Protein AF-A8LS52-F1 (afdb_monomer)

Foldseek 3Di:
DPPPPDPPDPPDDPVRVVVVLVVLLVVLVVDDPVRCVVVPVVSVVSYPPDVVCPDDDDPDDPPPDDDDPVNVVVDDDCQQDWLVSADDFLDKDAWDEDWFDWDFAWEAAPVRDIDTWTKTKTKTFIDGSGGRHWPRVQLVVLLVVLRVDHDDVVSVVVSQVSVCVRGVGQKMKMKMWTWDWDWDAFPPPRDIDIDTWIKMWMWIQHNNDIWIKIKIWFKFKAFAPVQLVVQVCCCVVVVDHGDTWMAIKIKIKMWIFPDDPVDDCGPVNLNVLLCQLPVGGDDDDDDPVRVVVSVVSNSVDHDDQVSSQVSSVVSQVVDPRTDKMKMWMWGCTPVDPDIDIDIDTDDDPPDDPDDDPCNVVPGDDPD

Radius of gyration: 34.1 Å; Cα contacts (8 Å, |Δi|>4): 604; chains: 1; bounding box: 112×47×71 Å

Sequence (367 aa):
MNVYTPDIDKLPNRDEAATALATLRAWAQTASAAEIETLDPSVARLLPGDPSDYPSLARAYPEEFSVDAAYKDSLPDLQNGPSSLIRGAKAQIQHVGISNFRLPIRFHTRDNGDVTLETSVTGSVSLEAEKKGINMSRIMRTFYGHADETFSFEVIERTLDAYKSDLESFDARIQMRFSFPMKVESLRSGLSGYQYYDIALEVVDVNGQRRKFMHLDYVYSSTCPCSLELSEHARQFRGQLATPHSQRSVARVSVELTCGADDCLWFEDLVELCREAIPTETQVMVKREDEQAFAELNAANPIFVEDAARSFCLALQRDDRIGDFRVVASHQESLHSHDAVSVLTEGPTFASDSLDPRLFQTLFHVG

Organism: Dinoroseobacter shibae (strain DSM 16493 / NCIMB 14021 / DFL 12) (NCBI:txid398580)

InterPro domains:
  IPR003801 GTP cyclohydrolase FolE2/MptA [PF02649] (75-341)
  IPR003801 GTP cyclohydrolase FolE2/MptA [PTHR36445] (75-343)
  IPR022838 GTP cyclohydrolase FolE2 [MF_01527_B] (75-347)

Nearest PDB structures (foldseek):
  8g8v-assembly1_A  TM=9.246E-01  e=1.218E-22  Burkholderia pseudomallei
  8tcc-assembly1_D  TM=9.414E-01  e=4.912E-21  Burkholderia pseudomallei
  8tcc-assembly1_B  TM=9.235E-01  e=6.125E-21  Burkholderia pseudomallei
  5k95-assembly1_A  TM=9.170E-01  e=6.125E-21  Neisseria gonorrhoeae FA 1090
  2r5r-assembly1_A  TM=9.336E-01  e=6.217E-20  Nitrosomonas europaea ATCC 19718

Secondary structure (DSSP, 8-state):
----------PPPHHHHHHHHHHHHHHHTTS-HHHHHHH-GGGGGGSTT-TT-------S--TT----HHHHHHS--STTS-GGG--S----EEEEEEEEEEEEEEEE-TTS-EEEEEEEEEEEEEE-TT-----HHHHHHHHHTTTTSPP-HHHHHHHHHHHHHHHT-S-EEEEEEEEEEEEEE-TTT--EEEEEEEEEEEEEEETTEEEEEEEEEEEEEEE-HHHHHHHHHHHHHH-------EEEEEEEEEEEE---GGG---HHHHHHHHHHH---BPPSS--HHHHHHHHHHHHH----HHHHHHHHHHHHTT-TTEEEEEEEEEE--SSSSS-EEEEEEESSTT--SS--TTTGGG-S---

Structure (mmCIF, N/CA/C/O backbone):
data_AF-A8LS52-F1
#
_entry.id   AF-A8LS52-F1
#
loop_
_atom_site.group_PDB
_atom_site.id
_atom_site.type_symbol
_atom_site.label_atom_id
_atom_site.label_alt_id
_atom_site.label_comp_id
_atom_site.label_asym_id
_atom_site.label_entity_id
_atom_site.label_seq_id
_atom_site.pdbx_PDB_ins_code
_atom_site.Cartn_x
_atom_site.Cartn_y
_atom_site.Cartn_z
_atom_site.occupancy
_atom_site.B_iso_or_equiv
_atom_site.auth_seq_id
_atom_site.auth_comp_id
_atom_site.auth_asym_id
_atom_site.auth_atom_id
_atom_site.pdbx_PDB_model_num
ATOM 1 N N . MET A 1 1 ? -90.775 2.971 -30.166 1.00 38.66 1 MET A N 1
ATOM 2 C CA . MET A 1 1 ? -89.339 2.800 -29.871 1.00 38.66 1 MET A CA 1
ATOM 3 C C . MET A 1 1 ? -89.155 3.236 -28.427 1.00 38.66 1 MET A C 1
ATOM 5 O O . MET A 1 1 ? -89.038 4.425 -28.174 1.00 38.66 1 MET A O 1
ATOM 9 N N . ASN A 1 2 ? -89.304 2.310 -27.475 1.00 44.12 2 ASN A N 1
ATOM 10 C CA . ASN A 1 2 ? -89.157 2.638 -26.056 1.00 44.12 2 ASN A CA 1
ATOM 11 C C . ASN A 1 2 ? -87.663 2.709 -25.764 1.00 44.12 2 ASN A C 1
ATOM 13 O O . ASN A 1 2 ? -87.008 1.683 -25.601 1.00 44.12 2 ASN A O 1
ATOM 17 N N . VAL A 1 3 ? -87.128 3.926 -25.794 1.00 41.31 3 VAL A N 1
ATOM 18 C CA . VAL A 1 3 ? -85.771 4.207 -25.343 1.00 41.31 3 VAL A CA 1
ATOM 19 C C . VAL A 1 3 ? -85.802 4.077 -23.825 1.00 41.31 3 VAL A C 1
ATOM 21 O O . VAL A 1 3 ? -86.226 4.990 -23.124 1.00 41.31 3 VAL A O 1
ATOM 24 N N . TYR A 1 4 ? -85.429 2.900 -23.326 1.00 43.81 4 TYR A N 1
ATOM 25 C CA . TYR A 1 4 ? -84.973 2.763 -21.952 1.00 43.81 4 TYR A CA 1
ATOM 26 C C . TYR A 1 4 ? -83.704 3.598 -21.852 1.00 43.81 4 TYR A C 1
ATOM 28 O O . TYR A 1 4 ? -82.671 3.209 -22.391 1.00 43.81 4 TYR A O 1
ATOM 36 N N . THR A 1 5 ? -83.792 4.773 -21.236 1.00 46.25 5 THR A N 1
ATOM 37 C CA . THR A 1 5 ? -82.603 5.481 -20.774 1.00 46.25 5 THR A CA 1
ATOM 38 C C . THR A 1 5 ? -81.974 4.562 -19.724 1.00 46.25 5 THR A C 1
ATOM 40 O O . THR A 1 5 ? -82.611 4.345 -18.691 1.00 46.25 5 THR A O 1
ATOM 43 N N . PRO A 1 6 ? -80.807 3.942 -19.982 1.00 49.12 6 PRO A N 1
ATOM 44 C CA . PRO A 1 6 ? -80.096 3.244 -18.921 1.00 49.12 6 PRO A CA 1
ATOM 45 C C . PRO A 1 6 ? -79.795 4.302 -17.864 1.00 49.12 6 PRO A C 1
ATOM 47 O O . PRO A 1 6 ? -79.461 5.427 -18.241 1.00 49.12 6 PRO A O 1
ATOM 50 N N . ASP A 1 7 ? -79.976 3.991 -16.581 1.00 50.44 7 ASP A N 1
ATOM 51 C CA . ASP A 1 7 ? -79.559 4.888 -15.502 1.00 50.44 7 ASP A CA 1
ATOM 52 C C . ASP A 1 7 ? -78.093 5.263 -15.757 1.00 5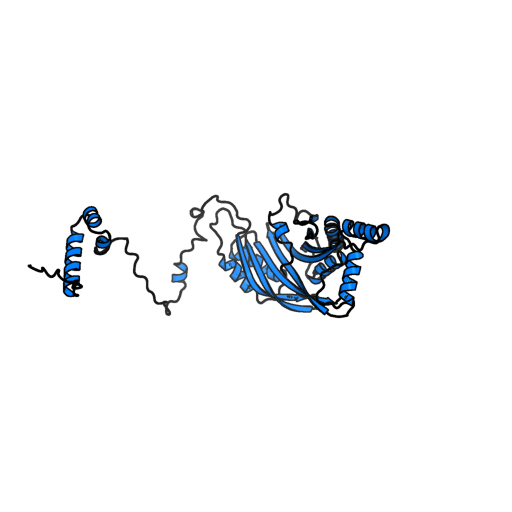0.44 7 ASP A C 1
ATOM 54 O O . ASP A 1 7 ? -77.190 4.436 -15.647 1.00 50.44 7 ASP A O 1
ATOM 58 N N . ILE A 1 8 ? -77.888 6.492 -16.230 1.00 50.72 8 ILE A N 1
ATOM 59 C CA . ILE A 1 8 ? -76.582 7.053 -16.545 1.00 50.72 8 ILE A CA 1
ATOM 60 C C . ILE A 1 8 ? -75.908 7.249 -15.199 1.00 50.72 8 ILE A C 1
ATOM 62 O O . ILE A 1 8 ? -76.275 8.184 -14.490 1.00 50.72 8 ILE A O 1
ATOM 66 N N . ASP A 1 9 ? -74.992 6.341 -14.860 1.00 53.00 9 ASP A N 1
ATOM 67 C CA . ASP A 1 9 ? -73.888 6.482 -13.906 1.00 53.00 9 ASP A CA 1
ATOM 68 C C . ASP A 1 9 ? -74.091 7.567 -12.837 1.00 53.00 9 ASP A C 1
ATOM 70 O O . ASP A 1 9 ? -73.297 8.502 -12.691 1.00 53.00 9 ASP A O 1
ATOM 74 N N . LYS A 1 10 ? -75.170 7.455 -12.054 1.00 66.19 10 LYS A N 1
ATOM 75 C CA . LYS A 1 10 ? -75.273 8.214 -10.815 1.00 66.19 10 LYS A CA 1
ATOM 76 C C . LYS A 1 10 ? -74.286 7.575 -9.860 1.00 66.19 10 LYS A C 1
ATOM 78 O O . LYS A 1 10 ? -74.559 6.526 -9.283 1.00 66.19 10 LYS A O 1
ATOM 83 N N . LEU A 1 11 ? -73.119 8.203 -9.734 1.00 74.06 11 LEU A N 1
ATOM 84 C CA . LEU A 1 11 ? -72.199 7.910 -8.647 1.00 74.06 11 LEU A CA 1
ATOM 85 C C . LEU A 1 11 ? -73.006 7.923 -7.342 1.00 74.06 11 LEU A C 1
ATOM 87 O O . LEU A 1 11 ? -73.731 8.899 -7.108 1.00 74.06 11 LEU A O 1
ATOM 91 N N . PRO A 1 12 ? -72.916 6.859 -6.528 1.00 79.00 12 PRO A N 1
ATOM 92 C CA . PRO A 1 12 ? -73.714 6.759 -5.325 1.00 79.00 12 PRO A CA 1
ATOM 93 C C . PRO A 1 12 ? -73.434 7.962 -4.434 1.00 79.00 12 PRO A C 1
ATOM 95 O O . PRO A 1 12 ? -72.281 8.363 -4.232 1.00 79.00 12 PRO A O 1
ATOM 98 N N . ASN A 1 13 ? -74.494 8.557 -3.902 1.00 87.25 13 ASN A N 1
ATOM 99 C CA . ASN A 1 13 ? -74.336 9.595 -2.898 1.00 87.25 13 ASN A CA 1
ATOM 100 C C . ASN A 1 13 ? -73.830 8.979 -1.576 1.00 87.25 13 ASN A C 1
ATOM 102 O O . ASN A 1 13 ? -73.732 7.761 -1.409 1.00 87.25 13 ASN A O 1
ATOM 106 N N . ARG A 1 14 ? -73.483 9.832 -0.608 1.00 86.12 14 ARG A N 1
ATOM 107 C CA . ARG A 1 14 ? -72.925 9.382 0.675 1.00 86.12 14 ARG A CA 1
ATOM 108 C C . ARG A 1 14 ? -73.863 8.438 1.439 1.00 86.12 14 ARG A C 1
ATOM 110 O O . ARG A 1 14 ? -73.372 7.507 2.074 1.00 86.12 14 ARG A O 1
ATOM 117 N N . ASP A 1 15 ? -75.171 8.666 1.376 1.00 86.62 15 ASP A N 1
ATOM 118 C CA . ASP A 1 15 ? -76.161 7.866 2.103 1.00 86.62 15 ASP A CA 1
ATOM 119 C C . ASP A 1 15 ? -76.338 6.483 1.455 1.00 86.62 15 ASP A C 1
ATOM 121 O O . ASP A 1 15 ? -76.413 5.467 2.151 1.00 86.62 15 ASP A O 1
ATOM 125 N N . GLU A 1 16 ? -76.301 6.416 0.122 1.00 89.69 16 GLU A N 1
ATOM 126 C CA . GLU A 1 16 ? -76.286 5.162 -0.642 1.00 89.69 16 GLU A CA 1
ATOM 127 C C . GLU A 1 16 ? -75.013 4.354 -0.359 1.00 89.69 16 GLU A C 1
ATOM 129 O O . GLU A 1 16 ? -75.091 3.158 -0.075 1.00 89.69 16 GLU A O 1
ATOM 134 N N . ALA A 1 17 ? -73.845 5.006 -0.342 1.00 87.88 17 ALA A N 1
ATOM 135 C CA . ALA A 1 17 ? -72.579 4.360 0.002 1.00 87.88 17 ALA A CA 1
ATOM 136 C C . ALA A 1 17 ? -72.565 3.837 1.451 1.00 87.88 17 ALA A C 1
ATOM 138 O O . ALA A 1 17 ? -72.097 2.726 1.705 1.00 87.88 17 ALA A O 1
ATOM 139 N N . ALA A 1 18 ? -73.114 4.599 2.405 1.00 85.81 18 ALA A N 1
ATOM 140 C CA . ALA A 1 18 ? -73.243 4.164 3.797 1.00 85.81 18 ALA A CA 1
ATOM 141 C C . ALA A 1 18 ? -74.182 2.954 3.934 1.00 85.81 18 ALA A C 1
ATOM 143 O O . ALA A 1 18 ? -73.877 2.014 4.672 1.00 85.81 18 ALA A O 1
ATOM 144 N N . THR A 1 19 ? -75.286 2.945 3.184 1.00 90.44 19 THR A N 1
ATOM 145 C CA . THR A 1 19 ? -76.242 1.829 3.147 1.00 90.44 19 THR A CA 1
ATOM 146 C C . THR A 1 19 ? -75.617 0.575 2.530 1.00 90.44 19 THR A C 1
ATOM 148 O O . THR A 1 19 ? -75.751 -0.519 3.085 1.00 90.44 19 THR A O 1
ATOM 151 N N . ALA A 1 20 ? -74.871 0.721 1.431 1.00 89.12 20 ALA A N 1
ATOM 152 C CA . ALA A 1 20 ? -74.129 -0.373 0.808 1.00 89.12 20 ALA A CA 1
ATOM 153 C C . ALA A 1 20 ? -73.059 -0.945 1.753 1.00 89.12 20 ALA A C 1
ATOM 155 O O . ALA A 1 20 ? -72.980 -2.160 1.929 1.00 89.12 20 ALA A O 1
ATOM 156 N N . LEU A 1 21 ? -72.293 -0.085 2.434 1.00 87.44 21 LEU A N 1
ATOM 157 C CA . LEU A 1 21 ? -71.286 -0.504 3.413 1.00 87.44 21 LEU A CA 1
ATOM 158 C C . LEU A 1 21 ? -71.909 -1.258 4.597 1.00 87.44 21 LEU A C 1
ATOM 160 O O . LEU A 1 21 ? -71.372 -2.280 5.022 1.00 87.44 21 LEU A O 1
ATOM 164 N N . ALA A 1 22 ? -73.035 -0.774 5.128 1.00 87.62 22 ALA A N 1
ATOM 165 C CA . ALA A 1 22 ? -73.757 -1.451 6.204 1.00 87.62 22 ALA A CA 1
ATOM 166 C C . ALA A 1 22 ? -74.266 -2.831 5.758 1.00 87.62 22 ALA A C 1
ATOM 168 O O . ALA A 1 22 ? -74.134 -3.802 6.502 1.00 87.62 22 ALA A O 1
ATOM 169 N N . THR A 1 23 ? -74.770 -2.925 4.525 1.00 90.56 23 THR A N 1
ATOM 170 C CA . THR A 1 23 ? -75.241 -4.180 3.922 1.00 90.56 23 THR A CA 1
ATOM 171 C C . THR A 1 23 ? -74.094 -5.178 3.746 1.00 90.56 23 THR A C 1
ATOM 173 O O . THR A 1 23 ? -74.216 -6.326 4.169 1.00 90.56 23 THR A O 1
ATOM 176 N N . LEU A 1 24 ? -72.953 -4.740 3.198 1.00 90.31 24 LEU A N 1
ATOM 177 C CA . LEU A 1 24 ? -71.770 -5.587 3.011 1.00 90.31 24 LEU A CA 1
ATOM 178 C C . LEU A 1 24 ? -71.183 -6.061 4.343 1.00 90.31 24 LEU A C 1
ATOM 180 O O . LEU A 1 24 ? -70.838 -7.231 4.463 1.00 90.31 24 LEU A O 1
ATOM 184 N N . ARG A 1 25 ? -71.112 -5.194 5.363 1.00 86.44 25 ARG A N 1
ATOM 185 C CA . ARG A 1 25 ? -70.652 -5.583 6.708 1.00 86.44 25 ARG A CA 1
ATOM 186 C C . ARG A 1 25 ? -71.578 -6.602 7.365 1.00 86.44 25 ARG A C 1
ATOM 188 O O . ARG A 1 25 ? -71.087 -7.570 7.937 1.00 86.44 25 ARG A O 1
ATOM 195 N N . ALA A 1 26 ? -72.893 -6.393 7.285 1.00 87.88 26 ALA A N 1
ATOM 196 C CA . ALA A 1 26 ? -73.873 -7.317 7.850 1.00 87.88 26 ALA A CA 1
ATOM 197 C C . ALA A 1 26 ? -73.816 -8.690 7.165 1.00 87.88 26 ALA A C 1
ATOM 199 O O . ALA A 1 26 ? -73.825 -9.713 7.843 1.00 87.88 26 ALA A O 1
ATOM 200 N N . TRP A 1 27 ? -73.696 -8.716 5.833 1.00 89.06 27 TRP A N 1
ATOM 201 C CA . TRP A 1 27 ? -73.518 -9.960 5.087 1.00 89.06 27 TRP A CA 1
ATOM 202 C C . TRP A 1 27 ? -72.193 -10.649 5.439 1.00 89.06 27 TRP A C 1
ATOM 204 O O . TRP A 1 27 ? -72.210 -11.813 5.839 1.00 89.06 27 TRP A O 1
ATOM 214 N N . ALA A 1 28 ? -71.067 -9.925 5.389 1.00 87.25 28 ALA A N 1
ATOM 215 C CA . ALA A 1 28 ? -69.735 -10.467 5.666 1.00 87.25 28 ALA A CA 1
ATOM 216 C C . ALA A 1 28 ? -69.613 -11.071 7.075 1.00 87.25 28 ALA A C 1
ATOM 218 O O . ALA A 1 28 ? -68.889 -12.042 7.253 1.00 87.25 28 ALA A O 1
ATOM 219 N N . GLN A 1 29 ? -70.337 -10.544 8.075 1.00 85.44 29 GLN A N 1
ATOM 220 C CA . GLN A 1 29 ? -70.378 -11.117 9.431 1.00 85.44 29 GLN A CA 1
ATOM 221 C C . GLN A 1 29 ? -71.015 -12.514 9.495 1.00 85.44 29 GLN A C 1
ATOM 223 O O . GLN A 1 29 ? -70.782 -13.244 10.457 1.00 85.44 29 GLN A O 1
ATOM 228 N N . THR A 1 30 ? -71.840 -12.871 8.510 1.00 85.94 30 THR A N 1
ATOM 229 C CA . THR A 1 30 ? -72.562 -14.155 8.455 1.00 85.94 30 THR A CA 1
ATOM 230 C C . THR A 1 30 ? -72.062 -15.092 7.359 1.00 85.94 30 THR A C 1
ATOM 232 O O . THR A 1 30 ? -72.346 -16.286 7.416 1.00 85.94 30 THR A O 1
ATOM 235 N N . ALA A 1 31 ? -71.317 -14.566 6.385 1.00 85.88 31 ALA A N 1
ATOM 236 C CA . ALA A 1 31 ? -70.738 -15.325 5.289 1.00 85.88 31 ALA A CA 1
ATOM 237 C C . ALA A 1 31 ? -69.515 -16.134 5.749 1.00 85.88 31 ALA A C 1
ATOM 239 O O . ALA A 1 31 ? -68.698 -15.689 6.556 1.00 85.88 31 ALA A O 1
ATOM 240 N N . SER A 1 32 ? -69.364 -17.333 5.200 1.00 83.69 32 SER A N 1
ATOM 241 C CA . SER A 1 32 ? -68.138 -18.119 5.300 1.00 83.69 32 SER A CA 1
ATOM 242 C C . SER A 1 32 ? -67.000 -17.476 4.496 1.00 83.69 32 SER A C 1
ATOM 244 O O . SER A 1 32 ? -67.227 -16.726 3.546 1.00 83.69 32 SER A O 1
ATOM 246 N N . ALA A 1 33 ? -65.751 -17.817 4.828 1.00 78.56 33 ALA A N 1
ATOM 247 C CA . ALA A 1 33 ? -64.583 -17.329 4.087 1.00 78.56 33 ALA A CA 1
ATOM 248 C C . ALA A 1 33 ? -64.660 -17.646 2.577 1.00 78.56 33 ALA A C 1
ATOM 250 O O . ALA A 1 33 ? -64.292 -16.809 1.759 1.00 78.56 33 ALA A O 1
ATOM 251 N N . ALA A 1 34 ? -65.208 -18.813 2.212 1.00 76.31 34 ALA A N 1
ATOM 252 C CA . ALA A 1 34 ? -65.410 -19.205 0.818 1.00 76.31 34 ALA A CA 1
ATOM 253 C C . ALA A 1 34 ? -66.451 -18.321 0.106 1.00 76.31 34 ALA A C 1
ATOM 255 O O . ALA A 1 34 ? -66.241 -17.930 -1.037 1.00 76.31 34 ALA A O 1
ATOM 256 N N . GLU A 1 35 ? -67.550 -17.960 0.777 1.00 81.25 35 GLU A N 1
ATOM 257 C CA . GLU A 1 35 ? -68.554 -17.045 0.216 1.00 81.25 35 GLU A CA 1
ATOM 258 C C . GLU A 1 35 ? -67.967 -15.643 -0.019 1.00 81.25 35 GLU A C 1
ATOM 260 O O . GLU A 1 35 ? -68.200 -15.054 -1.076 1.00 81.25 35 GLU A O 1
ATOM 265 N N . ILE A 1 36 ? -67.148 -15.132 0.910 1.00 84.19 36 ILE A N 1
ATOM 266 C CA . ILE A 1 36 ? -66.449 -13.840 0.767 1.00 84.19 36 ILE A CA 1
ATOM 267 C C . ILE A 1 36 ? -65.487 -13.863 -0.428 1.00 84.19 36 ILE A C 1
ATOM 269 O O . ILE A 1 36 ? -65.501 -12.939 -1.241 1.00 84.19 36 ILE A O 1
ATOM 273 N N . GLU A 1 37 ? -64.700 -14.931 -0.572 1.00 77.38 37 GLU A N 1
ATOM 274 C CA . GLU A 1 37 ? -63.758 -15.099 -1.683 1.00 77.38 37 GLU A CA 1
ATOM 275 C C . GLU A 1 37 ? -64.469 -15.156 -3.045 1.00 77.38 37 GLU A C 1
ATOM 277 O O . GLU A 1 37 ? -63.970 -14.594 -4.020 1.00 77.38 37 GLU A O 1
ATOM 282 N N . THR A 1 38 ? -65.661 -15.763 -3.113 1.00 77.50 38 THR A N 1
ATOM 283 C CA . THR A 1 38 ? -66.458 -15.791 -4.352 1.00 77.50 38 THR A CA 1
ATOM 284 C C . THR A 1 38 ? -67.081 -14.449 -4.737 1.00 77.50 38 THR A C 1
ATOM 286 O O . THR A 1 38 ? -67.375 -14.254 -5.916 1.00 77.50 38 THR A O 1
ATOM 289 N N . LEU A 1 39 ? -67.302 -13.539 -3.779 1.00 81.62 39 LEU A N 1
ATOM 290 C CA . LEU A 1 39 ? -67.859 -12.211 -4.047 1.00 81.62 39 LEU A CA 1
ATOM 291 C C . LEU A 1 39 ? -66.758 -11.224 -4.458 1.00 81.62 39 LEU A C 1
ATOM 293 O O . LEU A 1 39 ? -66.787 -10.714 -5.573 1.00 81.62 39 LEU A O 1
ATOM 297 N N . ASP A 1 40 ? -65.822 -10.956 -3.544 1.00 78.25 40 ASP A N 1
ATOM 298 C CA . ASP A 1 40 ? -64.574 -10.216 -3.758 1.00 78.25 40 ASP A CA 1
ATOM 299 C C . ASP A 1 40 ? -63.730 -10.303 -2.463 1.00 78.25 40 ASP A C 1
ATOM 301 O O . ASP A 1 40 ? -64.224 -9.928 -1.391 1.00 78.25 40 ASP A O 1
ATOM 305 N N . PRO A 1 41 ? -62.452 -10.727 -2.514 1.00 76.81 41 PRO A N 1
ATOM 306 C CA . PRO A 1 41 ? -61.598 -10.831 -1.327 1.00 76.81 41 PRO A CA 1
ATOM 307 C C . PRO A 1 41 ? -61.456 -9.532 -0.515 1.00 76.81 41 PRO A C 1
ATOM 309 O O . PRO A 1 41 ? -61.216 -9.578 0.691 1.00 76.81 41 PRO A O 1
ATOM 312 N N . SER A 1 42 ? -61.619 -8.358 -1.133 1.00 78.81 42 SER A N 1
ATOM 313 C CA . SER A 1 42 ? -61.557 -7.064 -0.440 1.00 78.81 42 SER A CA 1
ATOM 314 C C . SER A 1 42 ? -62.689 -6.861 0.572 1.00 78.81 42 SER A C 1
ATOM 316 O O . SER A 1 42 ? -62.518 -6.082 1.513 1.00 78.81 42 SER A O 1
ATOM 318 N N . VAL A 1 43 ? -63.801 -7.599 0.454 1.00 79.00 43 VAL A N 1
ATOM 319 C CA . VAL A 1 43 ? -64.905 -7.583 1.428 1.00 79.00 43 VAL A CA 1
ATOM 320 C C . VAL A 1 43 ? -64.447 -8.101 2.796 1.00 79.00 43 VAL A C 1
ATOM 322 O O . VAL A 1 43 ? -64.952 -7.627 3.814 1.00 79.00 43 VAL A O 1
ATOM 325 N N . ALA A 1 44 ? -63.428 -8.971 2.852 1.00 75.31 44 ALA A N 1
ATOM 326 C CA . ALA A 1 44 ? -62.836 -9.436 4.110 1.00 75.31 44 ALA A CA 1
ATOM 327 C C . ALA A 1 44 ? -62.297 -8.274 4.967 1.00 75.31 44 ALA A C 1
ATOM 329 O O . ALA A 1 44 ? -62.447 -8.289 6.185 1.00 75.31 44 ALA A O 1
ATOM 330 N N . ARG A 1 45 ? -61.786 -7.204 4.337 1.00 73.69 45 ARG A N 1
ATOM 331 C CA . ARG A 1 45 ? -61.292 -5.994 5.028 1.00 73.69 45 ARG A CA 1
ATOM 332 C C . ARG A 1 45 ? -62.399 -5.162 5.683 1.00 73.69 45 ARG A C 1
ATOM 334 O O . ARG A 1 45 ? -62.115 -4.217 6.412 1.00 73.69 45 ARG A O 1
ATOM 341 N N . LEU A 1 46 ? -63.670 -5.451 5.390 1.00 77.50 46 LEU A N 1
ATOM 342 C CA . LEU A 1 46 ? -64.805 -4.796 6.043 1.00 77.50 46 LEU A CA 1
ATOM 343 C C . LEU A 1 46 ? -65.122 -5.414 7.410 1.00 77.50 46 LEU A C 1
ATOM 345 O O . LEU A 1 46 ? -65.839 -4.779 8.195 1.00 77.50 46 LEU A O 1
ATOM 349 N N . LEU A 1 47 ? -64.612 -6.621 7.687 1.00 70.38 47 LEU A N 1
ATOM 350 C CA . LEU A 1 47 ? -64.737 -7.282 8.978 1.00 70.38 47 LEU A CA 1
ATOM 351 C C . LEU A 1 47 ? -63.736 -6.683 9.974 1.00 70.38 47 LEU A C 1
ATOM 353 O O . LEU A 1 47 ? -62.553 -6.570 9.662 1.00 70.38 47 LEU A O 1
ATOM 357 N N . PRO A 1 48 ? -64.171 -6.310 11.187 1.00 60.75 48 PRO A N 1
ATOM 358 C CA . PRO A 1 48 ? -63.238 -5.918 12.230 1.00 60.75 48 PRO A CA 1
ATOM 359 C C . PRO A 1 48 ? -62.392 -7.134 12.645 1.00 60.75 48 PRO A C 1
ATOM 361 O O . PRO A 1 48 ? -62.924 -8.076 13.231 1.00 60.75 48 PRO A O 1
ATOM 364 N N . GLY A 1 49 ? -61.085 -7.094 12.362 1.00 60.22 49 GLY A N 1
ATOM 365 C CA . GLY A 1 49 ? -60.108 -8.055 12.887 1.00 60.22 49 GLY A CA 1
ATOM 366 C C . GLY A 1 49 ? -59.422 -8.986 11.880 1.00 60.22 49 GLY A C 1
ATOM 367 O O . GLY A 1 49 ? -58.849 -9.980 12.324 1.00 60.22 49 GLY A O 1
ATOM 368 N N . ASP A 1 50 ? -59.447 -8.710 10.570 1.00 52.44 50 ASP A N 1
ATOM 369 C CA . ASP A 1 50 ? -58.639 -9.490 9.620 1.00 52.44 50 ASP A CA 1
ATOM 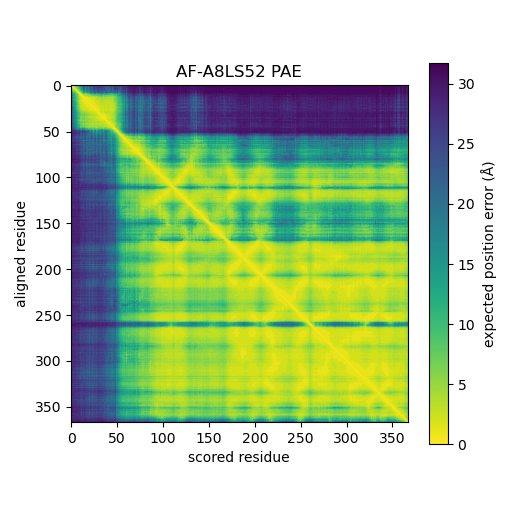370 C C . ASP A 1 50 ? -57.131 -9.184 9.814 1.00 52.44 50 ASP A C 1
ATOM 372 O O . ASP A 1 50 ? -56.726 -8.023 9.722 1.00 52.44 50 ASP A O 1
ATOM 376 N N . PRO A 1 51 ? -56.261 -10.181 10.079 1.00 55.75 51 PRO A N 1
ATOM 377 C CA . PRO A 1 51 ? -54.827 -9.982 10.339 1.00 55.75 51 PRO A CA 1
ATOM 378 C C . PRO A 1 51 ? -54.005 -9.424 9.160 1.00 55.75 51 PRO A C 1
ATOM 380 O O . PRO A 1 51 ? -52.790 -9.269 9.292 1.00 55.75 51 PRO A O 1
ATOM 383 N N . SER A 1 52 ? -54.632 -9.100 8.023 1.00 56.25 52 SER A N 1
ATOM 384 C CA . SER A 1 52 ? -54.004 -8.311 6.956 1.00 56.25 52 SER A CA 1
ATOM 385 C C . SER A 1 52 ? -53.960 -6.797 7.249 1.00 56.25 52 SER A C 1
ATOM 387 O O . SER A 1 52 ? -53.289 -6.058 6.520 1.00 56.25 52 SER A O 1
ATOM 389 N N . ASP A 1 53 ? -54.586 -6.342 8.345 1.00 55.25 53 ASP A N 1
ATOM 390 C CA . ASP A 1 53 ? -54.514 -4.972 8.868 1.00 55.25 53 ASP A CA 1
ATOM 391 C C . ASP A 1 53 ? -53.130 -4.669 9.470 1.00 55.25 53 ASP A C 1
ATOM 393 O O . ASP A 1 53 ? -52.919 -4.649 10.686 1.00 55.25 53 ASP A O 1
ATOM 397 N N . TYR A 1 54 ? -52.155 -4.388 8.605 1.00 59.81 54 TYR A N 1
ATOM 398 C CA . TYR A 1 54 ? -50.945 -3.692 9.032 1.00 59.81 54 TYR A CA 1
ATOM 399 C C . TYR A 1 54 ? -51.376 -2.350 9.655 1.00 59.81 54 TYR A C 1
ATOM 401 O O . TYR A 1 54 ? -52.029 -1.553 8.971 1.00 59.81 54 TYR A O 1
ATOM 409 N N . PRO A 1 55 ? -51.080 -2.080 10.939 1.00 70.94 55 PRO A N 1
ATOM 410 C CA . PRO A 1 55 ? -51.645 -0.927 11.623 1.00 70.94 55 PRO A CA 1
ATOM 411 C C . PRO A 1 55 ? -51.213 0.373 10.942 1.00 70.94 55 PRO A C 1
ATOM 413 O O . PRO A 1 55 ? -50.089 0.500 10.450 1.00 70.94 55 PRO A O 1
ATOM 416 N N . SER A 1 56 ? -52.102 1.370 10.942 1.00 76.06 56 SER A N 1
ATOM 417 C CA . SER A 1 56 ? -51.747 2.722 10.503 1.00 76.06 56 SER A CA 1
ATOM 418 C C . SER A 1 56 ? -50.661 3.286 11.424 1.00 76.06 56 SER A C 1
ATOM 420 O O . SER A 1 56 ? -50.938 3.650 12.564 1.00 76.06 56 SER A O 1
ATOM 422 N N . LEU A 1 57 ? -49.419 3.346 10.938 1.00 83.88 57 LEU A N 1
ATOM 423 C CA . LEU A 1 57 ? -48.294 3.939 11.663 1.00 83.88 57 LEU A CA 1
ATOM 424 C C . LEU A 1 57 ? -48.352 5.474 11.597 1.00 83.88 57 LEU A C 1
ATOM 426 O O . LEU A 1 57 ? -48.791 6.052 10.597 1.00 83.88 57 LEU A O 1
ATOM 430 N N . ALA A 1 58 ? -47.887 6.141 12.656 1.00 83.19 58 ALA A N 1
ATOM 431 C CA . ALA A 1 58 ? -47.787 7.597 12.690 1.00 83.19 58 ALA A CA 1
ATOM 432 C C . ALA A 1 58 ? -46.838 8.104 11.589 1.00 83.19 58 ALA A C 1
ATOM 434 O O . ALA A 1 58 ? -45.749 7.567 11.399 1.00 83.19 58 ALA A O 1
ATOM 435 N N . ARG A 1 59 ? -47.253 9.149 10.858 1.00 85.88 59 ARG A N 1
ATOM 436 C CA . ARG A 1 59 ? -46.436 9.785 9.804 1.00 85.88 59 ARG A CA 1
ATOM 437 C C . ARG A 1 59 ? -45.592 10.957 10.303 1.00 85.88 59 ARG A C 1
ATOM 439 O O . ARG A 1 59 ? -44.671 11.370 9.608 1.00 85.88 59 ARG A O 1
ATOM 446 N N . ALA A 1 60 ? -45.944 11.524 11.454 1.00 90.56 60 ALA A N 1
ATOM 447 C CA . ALA A 1 60 ? -45.200 12.622 12.055 1.00 90.56 60 ALA A CA 1
ATOM 448 C C . ALA A 1 60 ? -43.969 12.074 12.785 1.00 90.56 60 ALA A C 1
ATOM 450 O O . ALA A 1 60 ? -44.079 11.093 13.523 1.00 90.56 60 ALA A O 1
ATOM 451 N N . TYR A 1 61 ? -42.817 12.716 12.590 1.00 88.88 61 TYR A N 1
ATOM 452 C CA . TYR A 1 61 ? -41.642 12.465 13.417 1.00 88.88 61 TYR A CA 1
ATOM 453 C C . TYR A 1 61 ? -41.950 12.913 14.857 1.00 88.88 61 TYR A C 1
ATOM 455 O O . TYR A 1 61 ? -42.464 14.021 15.041 1.00 88.88 61 TYR A O 1
ATOM 463 N N . PRO A 1 62 ? -41.712 12.075 15.878 1.00 91.75 62 PRO A N 1
ATOM 464 C CA . PRO A 1 62 ? -42.053 12.422 17.250 1.00 91.75 62 PRO A CA 1
ATOM 465 C C . PRO A 1 62 ? -40.986 13.359 17.846 1.00 91.75 62 PRO A C 1
ATOM 467 O O . PRO A 1 62 ? -40.088 12.905 18.543 1.00 91.75 62 PRO A O 1
ATOM 470 N N . GLU A 1 63 ? -41.089 14.666 17.582 1.00 94.50 63 GLU A N 1
ATOM 471 C CA . GLU A 1 63 ? -40.107 15.695 18.005 1.00 94.50 63 GLU A CA 1
ATOM 472 C C . GLU A 1 63 ? -39.826 15.715 19.520 1.00 94.50 63 GLU A C 1
ATOM 474 O O . GLU A 1 63 ? -38.725 16.046 19.951 1.00 94.50 63 GLU A O 1
ATOM 479 N N . GLU A 1 64 ? -40.811 15.346 20.343 1.00 93.62 64 GLU A N 1
ATOM 480 C CA . GLU A 1 64 ? -40.686 15.313 21.809 1.00 93.62 64 GLU A CA 1
ATOM 481 C C . GLU A 1 64 ? -40.166 13.970 22.345 1.00 93.62 64 GLU A C 1
ATOM 483 O O . GLU A 1 64 ? -39.906 13.829 23.544 1.00 93.62 64 GLU A O 1
ATOM 488 N N . PHE A 1 65 ? -40.025 12.958 21.484 1.00 94.56 65 PHE A N 1
ATOM 489 C CA . PHE A 1 65 ? -39.518 11.662 21.903 1.00 94.56 65 PHE A CA 1
ATOM 490 C C . PHE A 1 65 ? -38.032 11.767 22.248 1.00 94.56 65 PHE A C 1
ATOM 492 O O . PHE A 1 65 ? -37.194 12.119 21.420 1.00 94.56 65 PHE A O 1
ATOM 499 N N . SER A 1 66 ? -37.704 11.404 23.483 1.00 93.94 66 SER A N 1
ATOM 500 C CA . SER A 1 66 ? -36.334 11.307 23.966 1.00 93.94 66 SER A CA 1
ATOM 501 C C . SER A 1 66 ? -36.088 9.913 24.525 1.00 93.94 66 SER A C 1
ATOM 503 O O . SER A 1 66 ? -36.977 9.276 25.088 1.00 93.94 66 SER A O 1
ATOM 505 N N . VAL A 1 67 ? -34.868 9.421 24.324 1.00 95.00 67 VAL A N 1
ATOM 506 C CA . VAL A 1 67 ? -34.449 8.104 24.799 1.00 95.00 67 VAL A CA 1
ATOM 507 C C . VAL A 1 67 ? -33.840 8.263 26.184 1.00 95.00 67 VAL A C 1
ATOM 509 O O . VAL A 1 67 ? -32.776 8.865 26.328 1.00 95.00 67 VAL A O 1
ATOM 512 N N . ASP A 1 68 ? -34.498 7.702 27.192 1.00 95.25 68 ASP A N 1
ATOM 513 C CA . ASP A 1 68 ? -33.918 7.521 28.518 1.00 95.25 68 ASP A CA 1
ATOM 514 C C . ASP A 1 68 ? -33.195 6.164 28.632 1.00 95.25 68 ASP A C 1
ATOM 516 O O . ASP A 1 68 ? -33.141 5.367 27.688 1.00 95.25 68 ASP A O 1
ATOM 520 N N . ALA A 1 69 ? -32.587 5.904 29.791 1.00 94.62 69 ALA A N 1
ATOM 521 C CA . ALA A 1 69 ? -31.864 4.656 30.029 1.00 94.62 69 ALA A CA 1
ATOM 522 C C . ALA A 1 69 ? -32.786 3.425 29.976 1.00 94.62 69 ALA A C 1
ATOM 524 O O . ALA A 1 69 ? -32.420 2.421 29.375 1.00 94.62 69 ALA A O 1
ATOM 525 N N . ALA A 1 70 ? -33.997 3.518 30.536 1.00 95.12 70 ALA A N 1
ATOM 526 C CA . ALA A 1 70 ? -34.939 2.402 30.579 1.00 95.12 70 ALA A CA 1
ATOM 527 C C . ALA A 1 70 ? -35.430 2.012 29.176 1.00 95.12 70 ALA A C 1
ATOM 529 O O . ALA A 1 70 ? -35.479 0.830 28.837 1.00 95.12 70 ALA A O 1
ATOM 530 N N . TYR A 1 71 ? -35.743 2.998 28.331 1.00 96.12 71 TYR A N 1
ATOM 531 C CA . TYR A 1 71 ? -36.084 2.764 26.935 1.00 96.12 71 TYR A CA 1
ATOM 532 C C . TYR A 1 71 ? -34.897 2.170 26.179 1.00 96.12 71 TYR A C 1
ATOM 534 O O . TYR A 1 71 ? -35.072 1.206 25.437 1.00 96.12 71 TYR A O 1
ATOM 542 N N . LYS A 1 72 ? -33.683 2.696 26.383 1.00 93.50 72 LYS A N 1
ATOM 543 C CA . LYS A 1 72 ? -32.470 2.159 25.753 1.00 93.50 72 LYS A CA 1
ATOM 544 C C . LYS A 1 72 ? -32.245 0.684 26.103 1.00 93.50 72 LYS A C 1
ATOM 546 O O . LYS A 1 72 ? -31.936 -0.089 25.203 1.00 93.50 72 LYS A O 1
ATOM 551 N N . ASP A 1 73 ? -32.447 0.299 27.360 1.00 93.38 73 ASP A N 1
ATOM 552 C CA . ASP A 1 73 ? -32.324 -1.092 27.820 1.00 93.38 73 ASP A CA 1
ATOM 553 C C . ASP A 1 73 ? -33.441 -1.996 27.272 1.00 93.38 73 ASP A C 1
ATOM 555 O O . ASP A 1 73 ? -33.270 -3.210 27.170 1.00 93.38 73 ASP A O 1
ATOM 559 N N . SER A 1 74 ? -34.580 -1.416 26.875 1.00 94.88 74 SER A N 1
ATOM 560 C CA . SER A 1 74 ? -35.667 -2.144 26.209 1.00 94.88 74 SER A CA 1
ATOM 561 C C . SER A 1 74 ? -35.399 -2.434 24.726 1.00 94.88 74 SER A C 1
ATOM 563 O O . SER A 1 74 ? -36.121 -3.227 24.116 1.00 94.88 74 SER A O 1
ATOM 565 N N . LEU A 1 75 ? -34.380 -1.803 24.128 1.00 93.38 75 LEU A N 1
ATOM 566 C CA . LEU A 1 75 ? -34.053 -2.001 22.719 1.00 93.38 75 LEU A CA 1
ATOM 567 C C . LEU A 1 75 ? -33.482 -3.410 22.483 1.00 93.38 75 LEU A C 1
ATOM 569 O O . LEU A 1 75 ? -32.609 -3.860 23.225 1.00 93.38 75 LEU A O 1
ATOM 573 N N . PRO A 1 76 ? -33.917 -4.113 21.423 1.00 91.44 76 PRO A N 1
ATOM 574 C CA . PRO A 1 76 ? -33.416 -5.447 21.125 1.00 91.44 76 PRO A CA 1
ATOM 575 C C . PRO A 1 76 ? -31.952 -5.409 20.665 1.00 91.44 76 PRO A C 1
ATOM 577 O O . PRO A 1 76 ? -31.612 -4.730 19.696 1.00 91.44 76 PRO A O 1
ATOM 580 N N . ASP A 1 77 ? -31.104 -6.219 21.300 1.00 89.31 77 ASP A N 1
ATOM 581 C CA . ASP A 1 77 ? -29.699 -6.404 20.924 1.00 89.31 77 ASP A CA 1
ATOM 582 C C . ASP A 1 77 ? -29.449 -7.837 20.433 1.00 89.31 77 ASP A C 1
ATOM 584 O O . ASP A 1 77 ? -29.029 -8.731 21.167 1.00 89.31 77 ASP A O 1
ATOM 588 N N . LEU A 1 78 ? -29.728 -8.070 19.148 1.00 87.69 78 LEU A N 1
ATOM 589 C CA . LEU A 1 78 ? -29.494 -9.371 18.515 1.00 87.69 78 LEU A CA 1
ATOM 590 C C . LEU A 1 78 ? -28.000 -9.709 18.389 1.00 87.69 78 LEU A C 1
ATOM 592 O O . LEU A 1 78 ? -27.666 -10.878 18.199 1.00 87.69 78 LEU A O 1
ATOM 596 N N . GLN A 1 79 ? -27.109 -8.714 18.435 1.00 87.19 79 GLN A N 1
ATOM 597 C CA . GLN A 1 79 ? -25.672 -8.909 18.221 1.00 87.19 79 GLN A CA 1
ATOM 598 C C . GLN A 1 79 ? -25.030 -9.590 19.429 1.00 87.19 79 GLN A C 1
ATOM 600 O O . GLN A 1 79 ? -24.225 -10.499 19.241 1.00 87.19 79 GLN A O 1
ATOM 605 N N . ASN A 1 80 ? -25.462 -9.214 20.636 1.00 87.44 80 ASN A N 1
ATOM 606 C CA . ASN A 1 80 ? -25.103 -9.873 21.896 1.00 87.44 80 ASN A CA 1
ATOM 607 C C . ASN A 1 80 ? -26.068 -11.013 22.276 1.00 87.44 80 ASN A C 1
ATOM 609 O O . ASN A 1 80 ? -26.072 -11.491 23.411 1.00 87.44 80 ASN A O 1
ATOM 613 N N . GLY A 1 81 ? -26.907 -11.451 21.334 1.00 86.94 81 GLY A N 1
ATOM 614 C CA . GLY A 1 81 ? -27.812 -12.571 21.540 1.00 86.94 81 GLY A CA 1
ATOM 615 C C . GLY A 1 81 ? -27.079 -13.911 21.718 1.00 86.94 81 GLY A C 1
ATOM 616 O O . GLY A 1 81 ? -25.893 -14.035 21.402 1.00 86.94 81 GLY A O 1
ATOM 617 N N . PRO A 1 82 ? -27.782 -14.951 22.197 1.00 88.81 82 PRO A N 1
ATOM 618 C CA . PRO A 1 82 ? -27.184 -16.256 22.458 1.00 88.81 82 PRO A CA 1
ATOM 619 C C . PRO A 1 82 ? -26.663 -16.922 21.178 1.00 88.81 82 PRO A C 1
ATOM 621 O O . PRO A 1 82 ? -27.171 -16.689 20.077 1.00 88.81 82 PRO A O 1
ATOM 624 N N . SER A 1 83 ? -25.713 -17.850 21.332 1.00 89.44 83 SER A N 1
ATOM 625 C CA . SER A 1 83 ? -25.115 -18.591 20.210 1.00 89.44 83 SER A CA 1
ATOM 626 C C . SER A 1 83 ? -26.122 -19.422 19.400 1.00 89.44 83 SER A C 1
ATOM 628 O O . SER A 1 83 ? -25.843 -19.794 18.262 1.00 89.44 83 SER A O 1
ATOM 630 N N . SER A 1 84 ? -27.326 -19.669 19.932 1.00 91.12 84 SER A N 1
ATOM 631 C CA . SER A 1 84 ? -28.449 -20.284 19.211 1.00 91.12 84 SER A CA 1
ATOM 632 C C . SER A 1 84 ? -28.995 -19.430 18.059 1.00 91.12 84 SER A C 1
ATOM 634 O O . SER A 1 84 ? -29.664 -19.964 17.179 1.00 91.12 84 SER A O 1
ATOM 636 N N . LEU A 1 85 ? -28.702 -18.123 18.031 1.00 91.31 85 LEU A N 1
ATOM 637 C CA . LEU A 1 85 ? -29.061 -17.229 16.925 1.00 91.31 85 LEU A CA 1
ATOM 638 C C . LEU A 1 85 ? -28.032 -17.239 15.780 1.00 91.31 85 LEU A C 1
ATOM 640 O O . LEU A 1 85 ? -28.256 -16.595 14.747 1.00 91.31 85 LEU A O 1
ATOM 644 N N . ILE A 1 86 ? -26.891 -17.922 15.942 1.00 92.44 86 ILE A N 1
ATOM 645 C CA . ILE A 1 86 ? -25.887 -18.064 14.882 1.00 92.44 86 ILE A CA 1
ATOM 646 C C . ILE A 1 86 ? -26.488 -18.873 13.731 1.00 92.44 86 ILE A C 1
ATOM 648 O O . ILE A 1 86 ? -27.088 -19.927 13.924 1.00 92.44 86 ILE A O 1
ATOM 652 N N . ARG A 1 87 ? -26.311 -18.368 12.508 1.00 93.50 87 ARG A N 1
ATOM 653 C CA . ARG A 1 87 ? -26.681 -19.070 11.278 1.00 93.50 87 ARG A CA 1
ATOM 654 C C . ARG A 1 87 ? -25.415 -19.599 10.618 1.00 93.50 87 ARG A C 1
ATOM 656 O O . ARG A 1 87 ? -24.520 -18.814 10.326 1.00 93.50 87 ARG A O 1
ATOM 663 N N . GLY A 1 88 ? -25.381 -20.899 10.345 1.00 94.69 88 GLY A N 1
ATOM 664 C CA . GLY A 1 88 ? -24.216 -21.574 9.774 1.00 94.69 88 GLY A CA 1
ATOM 665 C C . GLY A 1 88 ? -23.327 -22.211 10.839 1.00 94.69 88 GLY A C 1
ATOM 666 O O . GLY A 1 88 ? -23.764 -22.464 11.962 1.00 94.69 88 GLY A O 1
ATOM 667 N N . ALA A 1 89 ? -22.087 -22.514 10.462 1.00 94.44 89 ALA A N 1
ATOM 668 C CA . ALA A 1 89 ? -21.120 -23.105 11.374 1.00 94.44 89 ALA A CA 1
ATOM 669 C C . ALA A 1 89 ? -20.698 -22.096 12.448 1.00 94.44 89 ALA A C 1
ATOM 671 O O . ALA A 1 89 ? -20.460 -20.923 12.160 1.00 94.44 89 ALA A O 1
ATOM 672 N N . LYS A 1 90 ? -20.552 -22.582 13.680 1.00 94.44 90 LYS A N 1
ATOM 673 C CA . LYS A 1 90 ? -19.916 -21.846 14.771 1.00 94.44 90 LYS A CA 1
ATOM 674 C C . LYS A 1 90 ? -18.405 -21.876 14.563 1.00 94.44 90 LYS A C 1
ATOM 676 O O . LYS A 1 90 ? -17.715 -22.750 15.079 1.00 94.44 90 LYS A O 1
ATOM 681 N N . ALA A 1 91 ? -17.920 -20.986 13.710 1.00 95.62 91 ALA A N 1
ATOM 682 C CA . ALA A 1 91 ? -16.515 -20.866 13.352 1.00 95.62 91 ALA A CA 1
ATOM 683 C C . ALA A 1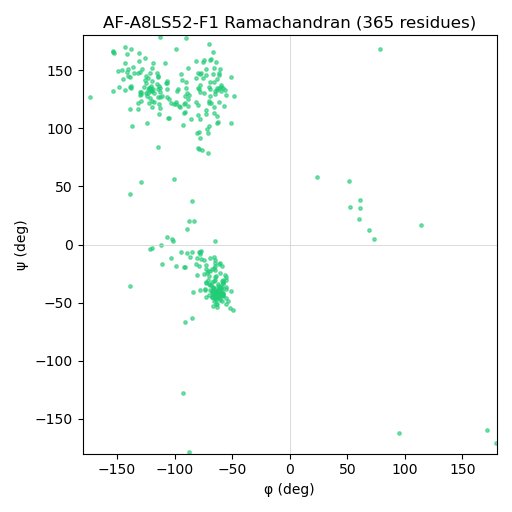 91 ? -15.971 -19.524 13.837 1.00 95.62 91 ALA A C 1
ATOM 685 O O . ALA A 1 91 ? -16.677 -18.517 13.803 1.00 95.62 91 ALA A O 1
ATOM 686 N N . GLN A 1 92 ? -14.711 -19.510 14.267 1.00 95.25 92 GLN A N 1
ATOM 687 C CA . GLN A 1 92 ? -14.015 -18.263 14.555 1.00 95.25 92 GLN A CA 1
ATOM 688 C C . GLN A 1 92 ? -13.899 -17.445 13.268 1.00 95.25 92 GLN A C 1
ATOM 690 O O . GLN A 1 92 ? -13.475 -17.968 12.234 1.00 95.25 92 GLN A O 1
ATOM 695 N N . ILE A 1 93 ? -14.227 -16.161 13.353 1.00 96.06 93 ILE A N 1
ATOM 696 C CA . ILE A 1 93 ? -13.973 -15.201 12.281 1.00 96.06 93 ILE A CA 1
ATOM 697 C C . ILE A 1 93 ? -12.723 -14.412 12.663 1.00 96.06 93 ILE A C 1
ATOM 699 O O . ILE A 1 93 ? -12.683 -13.780 13.714 1.00 96.06 93 ILE A O 1
ATOM 703 N N . GLN A 1 94 ? -11.692 -14.455 11.819 1.00 95.50 94 GLN A N 1
ATOM 704 C CA . GLN A 1 94 ? -10.410 -13.793 12.096 1.00 95.50 94 GLN A CA 1
ATOM 705 C C . GLN A 1 94 ? -10.516 -12.268 11.963 1.00 95.50 94 GLN A C 1
ATOM 707 O O . GLN A 1 94 ? -9.864 -11.543 12.706 1.00 95.50 94 GLN A O 1
ATOM 712 N N . HIS A 1 95 ? -11.367 -11.783 11.050 1.00 95.75 95 HIS A N 1
ATOM 713 C CA . HIS A 1 95 ? -11.589 -10.357 10.820 1.00 95.75 95 HIS A CA 1
ATOM 714 C C . HIS A 1 95 ? -13.072 -10.048 10.605 1.00 95.75 95 HIS A C 1
ATOM 716 O O . HIS A 1 95 ? -13.675 -10.465 9.616 1.00 95.75 95 HIS A O 1
ATOM 722 N N . VAL A 1 96 ? -13.649 -9.259 11.507 1.00 96.62 96 VAL A N 1
ATOM 723 C CA . VAL A 1 96 ? -14.973 -8.649 11.363 1.00 96.62 96 VAL A CA 1
ATOM 724 C C . VAL A 1 96 ? -14.916 -7.199 11.843 1.00 96.62 96 VAL A C 1
ATOM 726 O O . VAL A 1 96 ? -14.275 -6.895 12.847 1.00 96.62 96 VAL A O 1
ATOM 729 N N . GLY A 1 97 ? -15.530 -6.274 11.103 1.00 95.56 97 GLY A N 1
ATOM 730 C CA . GLY A 1 97 ? -15.389 -4.849 11.392 1.00 95.56 97 GLY A CA 1
ATOM 731 C C . GLY A 1 97 ? -15.985 -3.921 10.341 1.00 95.56 97 GLY A C 1
ATOM 732 O O . GLY A 1 97 ? -16.840 -4.322 9.550 1.00 95.56 97 GLY A O 1
ATOM 733 N N . ILE A 1 98 ? -15.512 -2.675 10.343 1.00 95.62 98 ILE A N 1
ATOM 734 C CA . ILE A 1 98 ? -15.924 -1.616 9.416 1.00 95.62 98 ILE A CA 1
ATOM 735 C C . ILE A 1 98 ? -14.740 -1.272 8.518 1.00 95.62 98 ILE A C 1
ATOM 737 O O . ILE A 1 98 ? -13.625 -1.071 8.996 1.00 95.62 98 ILE A O 1
ATOM 741 N N . SER A 1 99 ? -14.997 -1.157 7.218 1.00 95.94 99 SER A N 1
ATOM 742 C CA . SER A 1 99 ? -14.008 -0.718 6.238 1.00 95.94 99 SER A CA 1
ATOM 743 C C . SER A 1 99 ? -14.391 0.623 5.622 1.00 95.94 99 SER A C 1
ATOM 745 O O . SER A 1 99 ? -15.569 0.884 5.380 1.00 95.94 99 SER A O 1
ATOM 747 N N . ASN A 1 100 ? -13.376 1.439 5.327 1.00 94.94 100 ASN A N 1
ATOM 748 C CA . ASN A 1 100 ? -13.463 2.664 4.532 1.00 94.94 100 ASN A CA 1
ATOM 749 C C . ASN A 1 100 ? -14.387 3.753 5.120 1.00 94.94 100 ASN A C 1
ATOM 751 O O . ASN A 1 100 ? -15.062 4.460 4.370 1.00 94.94 100 ASN A O 1
ATOM 755 N N . PHE A 1 101 ? -14.401 3.930 6.447 1.00 94.62 101 PHE A N 1
ATOM 756 C CA . PHE A 1 101 ? -14.877 5.199 7.016 1.00 94.62 101 PHE A CA 1
ATOM 757 C C . PHE A 1 101 ? -13.761 6.243 6.928 1.00 94.62 101 PHE A C 1
ATOM 759 O O . PHE A 1 101 ? -12.585 5.887 6.967 1.00 94.62 101 PHE A O 1
ATOM 766 N N . ARG A 1 102 ? -14.115 7.518 6.746 1.00 95.00 102 ARG A N 1
ATOM 767 C CA . ARG A 1 102 ? -13.150 8.572 6.411 1.00 95.00 102 ARG A CA 1
ATOM 768 C C . ARG A 1 102 ? -13.137 9.677 7.445 1.00 95.00 102 ARG A C 1
ATOM 770 O O . ARG A 1 102 ? -14.198 10.123 7.878 1.00 95.00 102 ARG A O 1
ATOM 777 N N . LEU A 1 103 ? -11.935 10.113 7.799 1.00 94.56 103 LEU A N 1
ATOM 778 C CA . LEU A 1 103 ? -11.677 11.158 8.783 1.00 94.56 103 LEU A CA 1
ATOM 779 C C . LEU A 1 103 ? -10.512 12.040 8.320 1.00 94.56 103 LEU A C 1
ATOM 781 O O . LEU A 1 103 ? -9.598 11.529 7.670 1.00 94.56 103 LEU A O 1
ATOM 785 N N . PRO A 1 104 ? -10.509 13.335 8.670 1.00 95.50 104 PRO A N 1
ATOM 786 C CA . PRO A 1 104 ? -9.313 14.156 8.572 1.00 95.50 104 PRO A CA 1
ATOM 787 C C . PRO A 1 104 ? -8.332 13.744 9.677 1.00 95.50 104 PRO A C 1
ATOM 789 O O . PRO A 1 104 ? -8.614 13.955 10.852 1.00 95.50 104 PRO A O 1
ATOM 792 N N . ILE A 1 105 ? -7.193 13.156 9.314 1.00 95.44 105 ILE A N 1
ATOM 793 C CA . ILE A 1 105 ? -6.149 12.740 10.265 1.00 95.44 105 ILE A CA 1
ATOM 794 C C . ILE A 1 105 ? -4.902 13.582 10.035 1.00 95.44 105 ILE A C 1
ATOM 796 O O . ILE A 1 105 ? -4.518 13.831 8.890 1.00 95.44 105 ILE A O 1
ATOM 800 N N . ARG A 1 106 ? -4.280 14.038 11.124 1.00 95.50 106 ARG A N 1
ATOM 801 C CA . ARG A 1 106 ? -3.037 14.811 11.078 1.00 95.50 106 ARG A CA 1
ATOM 802 C C . ARG A 1 106 ? -1.836 13.871 11.116 1.00 95.50 106 ARG A C 1
ATOM 804 O O . ARG A 1 106 ? -1.782 13.026 11.997 1.00 95.50 106 ARG A O 1
ATOM 811 N N . PHE A 1 107 ? -0.885 14.034 10.205 1.00 95.19 107 PHE A N 1
ATOM 812 C CA . PHE A 1 107 ? 0.354 13.259 10.123 1.00 95.19 107 PHE A CA 1
ATOM 813 C C . PHE A 1 107 ? 1.563 14.177 10.270 1.00 95.19 107 PHE A C 1
ATOM 815 O O . PHE A 1 107 ? 1.567 15.270 9.699 1.00 95.19 107 PHE A O 1
ATOM 822 N N . HIS A 1 108 ? 2.579 13.707 10.992 1.00 92.88 108 HIS A N 1
ATOM 823 C CA . HIS A 1 108 ? 3.890 14.346 11.045 1.00 92.88 108 HIS A CA 1
ATOM 824 C C . HIS A 1 108 ? 4.658 14.126 9.736 1.00 92.88 108 HIS A C 1
ATOM 826 O O . HIS A 1 108 ? 4.554 13.063 9.122 1.00 92.88 108 HIS A O 1
ATOM 832 N N . THR A 1 109 ? 5.450 15.117 9.337 1.00 92.69 109 THR A N 1
ATOM 833 C CA . THR A 1 109 ? 6.434 15.022 8.250 1.00 92.69 109 THR A CA 1
ATOM 834 C C . THR A 1 109 ? 7.849 15.015 8.821 1.00 92.69 109 THR A C 1
ATOM 836 O O . THR A 1 109 ? 8.083 15.549 9.912 1.00 92.69 109 THR A O 1
ATOM 839 N N . ARG A 1 110 ? 8.812 14.466 8.070 1.00 92.31 110 ARG A N 1
ATOM 840 C CA . ARG A 1 110 ? 10.214 14.356 8.520 1.00 92.31 110 ARG A CA 1
ATOM 841 C C . ARG A 1 110 ? 10.840 15.711 8.877 1.00 92.31 110 ARG A C 1
ATOM 843 O O . ARG A 1 110 ? 11.660 15.801 9.785 1.00 92.31 110 ARG A O 1
ATOM 850 N N . ASP A 1 111 ? 10.398 16.782 8.220 1.00 88.62 111 ASP A N 1
ATOM 851 C CA . ASP A 1 111 ? 10.879 18.155 8.438 1.00 88.62 111 ASP A CA 1
ATOM 852 C C . ASP A 1 111 ? 10.197 18.882 9.624 1.00 88.62 111 ASP A C 1
ATOM 854 O O . ASP A 1 111 ? 10.224 20.112 9.699 1.00 88.62 111 ASP A O 1
ATOM 858 N N . ASN A 1 112 ? 9.586 18.146 10.564 1.00 80.38 112 ASN A N 1
ATOM 859 C CA . ASN A 1 112 ? 8.834 18.668 11.719 1.00 80.38 112 ASN A CA 1
ATOM 860 C C . ASN A 1 112 ? 7.607 19.529 11.350 1.00 80.38 112 ASN A C 1
ATOM 862 O O . ASN A 1 112 ? 7.247 20.464 12.073 1.00 80.38 112 ASN A O 1
ATOM 866 N N . GLY A 1 113 ? 6.967 19.234 10.218 1.00 89.94 113 GLY A N 1
ATOM 867 C CA . GLY A 1 113 ? 5.666 19.789 9.849 1.00 89.94 113 GLY A CA 1
ATOM 868 C C . GLY A 1 113 ? 4.521 18.826 10.163 1.00 89.94 113 GLY A C 1
ATOM 869 O O . GLY A 1 113 ? 4.745 17.644 10.408 1.00 89.94 113 GLY A O 1
ATOM 870 N N . ASP A 1 114 ? 3.289 19.333 10.085 1.00 93.44 114 ASP A N 1
ATOM 871 C CA . ASP A 1 114 ? 2.068 18.529 10.176 1.00 93.44 114 ASP A CA 1
ATOM 872 C C . ASP A 1 114 ? 1.188 18.767 8.943 1.00 93.44 114 ASP A C 1
ATOM 874 O O . ASP A 1 114 ? 0.990 19.908 8.513 1.00 93.44 114 ASP A O 1
ATOM 878 N N . VAL A 1 115 ? 0.589 17.702 8.411 1.00 95.31 115 VAL A N 1
ATOM 879 C CA . VAL A 1 115 ? -0.403 17.770 7.330 1.00 95.31 115 VAL A CA 1
ATOM 880 C C . VAL A 1 115 ? -1.677 17.038 7.735 1.00 95.31 115 VAL A C 1
ATOM 882 O O . VAL A 1 115 ? -1.626 15.951 8.296 1.00 95.31 115 VAL A O 1
ATOM 885 N N . THR A 1 116 ? -2.842 17.635 7.476 1.00 96.50 116 THR A N 1
ATOM 886 C CA . THR A 1 116 ? -4.138 16.971 7.696 1.00 96.50 116 THR A CA 1
ATOM 887 C C . THR A 1 116 ? -4.649 16.409 6.378 1.00 96.50 116 THR A C 1
ATOM 889 O O . THR A 1 116 ? -4.838 17.166 5.427 1.00 96.50 116 THR A O 1
ATOM 892 N N . LEU A 1 117 ? -4.871 15.096 6.323 1.00 97.19 117 LEU A N 1
ATOM 893 C CA . LEU A 1 117 ? -5.257 14.365 5.116 1.00 97.19 117 LEU A CA 1
ATOM 894 C C . LEU A 1 117 ? -6.591 13.643 5.323 1.00 97.19 117 LEU A C 1
ATOM 896 O O . LEU A 1 117 ? -6.898 13.195 6.428 1.00 97.19 117 LEU A O 1
ATOM 900 N N . GLU A 1 118 ? -7.381 13.507 4.253 1.00 97.69 118 GLU A N 1
ATOM 901 C CA . GLU A 1 118 ? -8.496 12.558 4.243 1.00 97.69 118 GLU A CA 1
ATOM 902 C C . GLU A 1 118 ? -7.930 11.135 4.314 1.00 97.69 118 GLU A C 1
ATOM 904 O O . GLU A 1 118 ? -7.215 10.695 3.413 1.00 97.69 118 GLU A O 1
ATOM 909 N N . THR A 1 119 ? -8.282 10.412 5.373 1.00 97.44 119 THR A N 1
ATOM 910 C CA . THR A 1 119 ? -7.767 9.071 5.645 1.00 97.44 119 THR A CA 1
ATOM 911 C C . THR A 1 119 ? -8.904 8.065 5.679 1.00 97.44 119 THR A C 1
ATOM 913 O O . THR A 1 119 ? -9.841 8.188 6.470 1.00 97.44 119 THR A O 1
ATOM 916 N N . SER A 1 120 ? -8.812 7.034 4.838 1.00 97.25 120 SER A N 1
ATOM 917 C CA . SER A 1 120 ? -9.686 5.859 4.876 1.00 97.25 120 SER A CA 1
ATOM 918 C C . SER A 1 120 ? -9.222 4.916 5.979 1.00 97.25 120 SER A C 1
ATOM 920 O O . SER A 1 120 ? -8.150 4.328 5.862 1.00 97.25 120 SER A O 1
ATOM 922 N N . VAL A 1 121 ? -10.078 4.639 6.955 1.00 96.06 121 VAL A N 1
ATOM 923 C CA . VAL A 1 121 ? -9.808 3.712 8.055 1.00 96.06 121 VAL A CA 1
ATOM 924 C C . VAL A 1 121 ? -10.591 2.412 7.867 1.00 96.06 121 VAL A C 1
ATOM 926 O O . VAL A 1 121 ? -11.784 2.408 7.558 1.00 96.06 121 VAL A O 1
ATOM 929 N N . THR A 1 122 ? -9.913 1.285 8.061 1.00 96.56 122 THR A N 1
ATOM 930 C CA . THR A 1 122 ? -10.514 -0.041 8.213 1.00 96.56 122 THR A CA 1
ATOM 931 C C . THR A 1 122 ? -10.120 -0.589 9.574 1.00 96.56 122 THR A C 1
ATOM 933 O O . THR A 1 122 ? -8.938 -0.764 9.849 1.00 96.56 122 THR A O 1
ATOM 936 N N . GLY A 1 123 ? -11.107 -0.848 10.425 1.00 96.00 123 GLY A N 1
ATOM 937 C CA . GLY A 1 123 ? -10.915 -1.424 11.751 1.00 96.00 123 GLY A CA 1
ATOM 938 C C . GLY A 1 123 ? -11.621 -2.766 11.843 1.00 96.00 123 GLY A C 1
ATOM 939 O O . GLY A 1 123 ? -12.794 -2.866 11.484 1.00 96.00 123 GLY A O 1
ATOM 940 N N . SER A 1 124 ? -10.921 -3.791 12.320 1.00 96.44 124 SER A N 1
ATOM 941 C CA . SER A 1 124 ? -11.480 -5.130 12.507 1.00 96.44 124 SER A CA 1
ATOM 942 C C . SER A 1 124 ? -10.934 -5.802 13.758 1.00 96.44 124 SER A C 1
ATOM 944 O O . SER A 1 124 ? -9.844 -5.475 14.222 1.00 96.44 124 SER A O 1
ATOM 946 N N . VAL A 1 125 ? -11.698 -6.754 14.276 1.00 96.62 125 VAL A N 1
ATOM 947 C CA . VAL A 1 125 ? -11.324 -7.620 15.395 1.00 96.62 125 VAL A CA 1
ATOM 948 C C . VAL A 1 125 ? -11.611 -9.076 15.042 1.00 96.62 125 VAL A C 1
ATOM 950 O O . VAL A 1 125 ? -12.342 -9.342 14.079 1.00 96.62 125 VAL A O 1
ATOM 953 N N . SER A 1 126 ? -11.058 -10.015 15.806 1.00 96.38 126 SER A N 1
ATOM 954 C CA . SER A 1 126 ? -11.517 -11.399 15.755 1.00 96.38 126 SER A CA 1
ATOM 955 C C . SER A 1 126 ? -12.860 -11.569 16.480 1.00 96.38 126 SER A C 1
ATOM 957 O O . SER A 1 126 ? -13.277 -10.756 17.303 1.00 96.38 126 SER A O 1
ATOM 959 N N . LEU A 1 127 ? -13.598 -12.612 16.113 1.00 94.69 127 LEU A N 1
ATOM 960 C CA . LEU A 1 127 ? -14.865 -12.983 16.730 1.00 94.69 127 LEU A CA 1
ATOM 961 C C . LEU A 1 127 ? -14.844 -14.474 17.034 1.00 94.69 127 LEU A C 1
ATOM 963 O O . LEU A 1 127 ? -14.663 -15.310 16.145 1.00 94.69 127 LEU A O 1
ATOM 967 N N . GLU A 1 128 ? -15.034 -14.794 18.308 1.00 94.06 128 GLU A N 1
ATOM 968 C CA . GLU A 1 128 ? -15.099 -16.166 18.795 1.00 94.06 128 GLU A CA 1
ATOM 969 C C . GLU A 1 128 ? -16.266 -16.934 18.162 1.00 94.06 128 GLU A C 1
ATOM 971 O O . GLU A 1 128 ? -17.337 -16.381 17.916 1.00 94.06 128 GLU A O 1
ATOM 976 N N . ALA A 1 129 ? -16.081 -18.241 17.967 1.00 94.12 129 ALA A N 1
ATOM 977 C CA . ALA A 1 129 ? -17.034 -19.123 17.290 1.00 94.12 129 ALA A CA 1
ATOM 978 C C . ALA A 1 129 ? -18.457 -19.126 17.885 1.00 94.12 129 ALA A C 1
ATOM 980 O O . ALA A 1 129 ? -19.428 -19.390 17.176 1.00 94.12 129 ALA A O 1
ATOM 981 N N . GLU A 1 130 ? -18.580 -18.850 19.185 1.00 92.56 130 GLU A N 1
ATOM 982 C CA . GLU A 1 130 ? -19.848 -18.852 19.921 1.00 92.56 130 GLU A CA 1
ATOM 983 C C . GLU A 1 130 ? -20.507 -17.465 20.009 1.00 92.56 130 GLU A C 1
ATOM 985 O O . GLU A 1 130 ? -21.645 -17.361 20.471 1.00 92.56 130 GLU A O 1
ATOM 990 N N . LYS A 1 131 ? -19.843 -16.395 19.551 1.00 92.62 131 LYS A N 1
ATOM 991 C CA . LYS A 1 131 ? -20.400 -15.036 19.564 1.00 92.62 131 LYS A CA 1
ATOM 992 C C . LYS A 1 131 ? -21.147 -14.749 18.258 1.00 92.62 131 LYS A C 1
ATOM 994 O O . LYS A 1 131 ? -20.669 -15.025 17.161 1.00 92.62 131 LYS A O 1
ATOM 999 N N . LYS A 1 132 ? -22.349 -14.167 18.360 1.00 90.56 132 LYS A N 1
ATOM 1000 C CA . LYS A 1 132 ? -23.216 -13.907 17.196 1.00 90.56 132 LYS A CA 1
ATOM 1001 C C . LYS A 1 132 ? -22.696 -12.792 16.282 1.00 90.56 132 LYS A C 1
ATOM 1003 O O . LYS A 1 132 ? -22.993 -12.805 15.078 1.00 90.56 132 LYS A O 1
ATOM 1008 N N . GLY A 1 133 ? -21.987 -11.816 16.833 1.00 92.50 133 GLY A N 1
ATOM 1009 C CA . GLY A 1 133 ? -21.446 -10.678 16.103 1.00 92.50 133 GLY A CA 1
ATOM 1010 C C . GLY A 1 133 ? -20.693 -9.724 17.021 1.00 92.50 133 GLY A C 1
ATOM 1011 O O . GLY A 1 133 ? -20.482 -10.018 18.193 1.00 92.50 133 GLY A O 1
ATOM 1012 N N . ILE A 1 134 ? -20.327 -8.569 16.468 1.00 92.00 134 ILE A N 1
ATOM 1013 C CA . ILE A 1 134 ? -19.765 -7.436 17.209 1.00 92.00 134 ILE A CA 1
ATOM 1014 C C . ILE A 1 134 ? -20.675 -6.215 17.067 1.00 92.00 134 ILE A C 1
ATOM 1016 O O . ILE A 1 134 ? -21.382 -6.069 16.063 1.00 92.00 134 ILE A O 1
ATOM 1020 N N . ASN A 1 135 ? -20.608 -5.291 18.024 1.00 90.19 135 ASN A N 1
ATOM 1021 C CA . ASN A 1 135 ? -21.239 -3.986 17.866 1.00 90.19 135 ASN A CA 1
ATOM 1022 C C . ASN A 1 135 ? -20.367 -3.098 16.968 1.00 90.19 135 ASN A C 1
ATOM 1024 O O . ASN A 1 135 ? -19.471 -2.401 17.439 1.00 90.19 135 ASN A O 1
ATOM 1028 N N . MET A 1 136 ? -20.645 -3.125 15.663 1.00 90.88 136 MET A N 1
ATOM 1029 C CA . MET A 1 136 ? -19.865 -2.425 14.634 1.00 90.88 136 MET A CA 1
ATOM 1030 C C . MET A 1 136 ? -19.643 -0.942 14.947 1.00 90.88 136 MET A C 1
ATOM 1032 O O . MET A 1 136 ? -18.542 -0.434 14.770 1.00 90.88 136 MET A O 1
ATOM 1036 N N . SER A 1 137 ? -20.659 -0.251 15.477 1.00 89.50 137 SER A N 1
ATOM 1037 C CA . SER A 1 137 ? -20.553 1.180 15.795 1.00 89.50 137 SER A CA 1
ATOM 1038 C C . SER A 1 137 ? -19.457 1.493 16.821 1.00 89.50 137 SER A C 1
ATOM 1040 O O . SER A 1 137 ? -18.932 2.608 16.822 1.00 89.50 137 SER A O 1
ATOM 1042 N N . ARG A 1 138 ? -19.081 0.520 17.669 1.00 89.38 138 ARG A N 1
ATOM 1043 C CA . ARG A 1 138 ? -17.991 0.676 18.639 1.00 89.38 138 ARG A CA 1
ATOM 1044 C C . ARG A 1 138 ? -16.644 0.857 17.945 1.00 89.38 138 ARG A C 1
ATOM 1046 O O . ARG A 1 138 ? -15.933 1.755 18.349 1.00 89.38 138 ARG A O 1
ATOM 1053 N N . ILE A 1 139 ? -16.356 0.141 16.850 1.00 90.06 139 ILE A N 1
ATOM 1054 C CA . ILE A 1 139 ? -15.125 0.339 16.053 1.00 90.06 139 ILE A CA 1
ATOM 1055 C C . ILE A 1 139 ? -14.962 1.819 15.687 1.00 90.06 139 ILE A C 1
ATOM 1057 O O . ILE A 1 139 ? -13.965 2.446 16.030 1.00 90.06 139 ILE A O 1
ATOM 1061 N N . MET A 1 140 ? -15.982 2.411 15.054 1.00 90.62 140 MET A N 1
ATOM 1062 C CA . MET A 1 140 ? -15.927 3.826 14.682 1.00 90.62 140 MET A CA 1
ATOM 1063 C C . MET A 1 140 ? -15.828 4.727 15.911 1.00 90.62 140 MET A C 1
ATOM 1065 O O . MET A 1 140 ? -14.935 5.559 15.974 1.00 90.62 140 MET A O 1
ATOM 1069 N N . ARG A 1 141 ? -16.698 4.565 16.911 1.00 90.94 141 ARG A N 1
ATOM 1070 C CA . ARG A 1 141 ? -16.689 5.420 18.110 1.00 90.94 141 ARG A CA 1
ATOM 1071 C C . ARG A 1 141 ? -15.353 5.398 18.853 1.00 90.94 141 ARG A C 1
ATOM 1073 O O . ARG A 1 141 ? -14.885 6.451 19.272 1.00 90.94 141 ARG A O 1
ATOM 1080 N N . THR A 1 142 ? -14.760 4.221 19.016 1.00 89.25 142 THR A N 1
ATOM 1081 C CA . THR A 1 142 ? -13.481 4.045 19.706 1.00 89.25 142 THR A CA 1
ATOM 1082 C C . THR A 1 142 ? -12.343 4.694 18.917 1.00 89.25 142 THR A C 1
ATOM 1084 O O . THR A 1 142 ? -11.480 5.334 19.515 1.00 89.25 142 THR A O 1
ATOM 1087 N N . PHE A 1 143 ? -12.386 4.638 17.581 1.00 89.44 143 PHE A N 1
ATOM 1088 C CA . PHE A 1 143 ? -11.455 5.386 16.735 1.00 89.44 143 PHE A CA 1
ATOM 1089 C C . PHE A 1 143 ? -11.650 6.904 16.855 1.00 89.44 143 PHE A C 1
ATOM 1091 O O . PHE A 1 143 ? -10.687 7.636 17.047 1.00 89.44 143 PHE A O 1
ATOM 1098 N N . TYR A 1 144 ? -12.898 7.385 16.800 1.00 89.69 144 TYR A N 1
ATOM 1099 C CA . TYR A 1 144 ? -13.224 8.811 16.948 1.00 89.69 144 TYR A CA 1
ATOM 1100 C C . TYR A 1 144 ? -12.731 9.390 18.279 1.00 89.69 144 TYR A C 1
ATOM 1102 O O . TYR A 1 144 ? -12.332 10.547 18.313 1.00 89.69 144 TYR A O 1
ATOM 1110 N N . GLY A 1 145 ? -12.699 8.591 19.351 1.00 88.62 145 GLY A N 1
ATOM 1111 C CA . GLY A 1 145 ? -12.139 9.005 20.642 1.00 88.62 145 GLY A CA 1
ATOM 1112 C C . GLY A 1 145 ? -10.650 9.376 20.608 1.00 88.62 145 GLY A C 1
ATOM 1113 O O . GLY A 1 145 ? -10.190 10.042 21.528 1.00 88.62 145 GLY A O 1
ATOM 1114 N N . HIS A 1 146 ? -9.925 8.980 19.558 1.00 88.00 146 HIS A N 1
ATOM 1115 C CA . HIS A 1 146 ? -8.495 9.237 19.363 1.00 88.00 146 HIS A CA 1
ATOM 1116 C C . HIS A 1 146 ? -8.200 10.051 18.088 1.0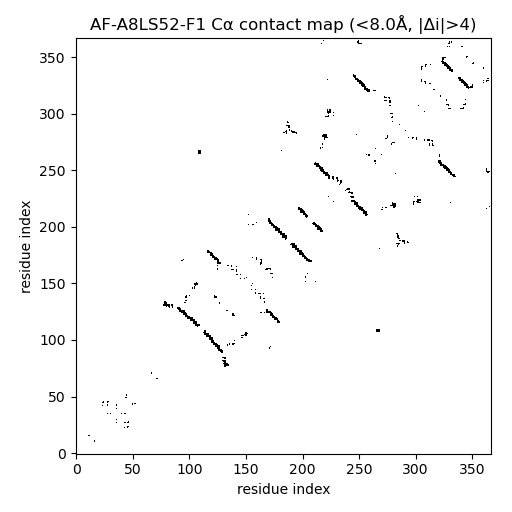0 88.00 146 HIS A C 1
ATOM 1118 O O . HIS A 1 146 ? -7.048 10.374 17.817 1.00 88.00 146 HIS A O 1
ATOM 1124 N N . ALA A 1 147 ? -9.220 10.379 17.285 1.00 84.00 147 ALA A N 1
ATOM 1125 C CA . ALA A 1 147 ? -9.037 10.942 15.943 1.00 84.00 147 ALA A CA 1
ATOM 1126 C C . ALA A 1 147 ? -8.563 12.407 15.930 1.00 84.00 147 ALA A C 1
ATOM 1128 O O . ALA A 1 147 ? -8.015 12.853 14.925 1.00 84.00 147 ALA A O 1
ATOM 1129 N N . ASP A 1 148 ? -8.765 13.144 17.027 1.00 87.50 148 ASP A N 1
ATOM 1130 C CA . ASP A 1 148 ? -8.308 14.535 17.165 1.00 87.50 148 ASP A CA 1
ATOM 1131 C C . ASP A 1 148 ? -6.814 14.642 17.533 1.00 87.50 148 ASP A C 1
ATOM 1133 O O . ASP A 1 148 ? -6.230 15.730 17.473 1.00 87.50 148 ASP A O 1
ATOM 1137 N N . GLU A 1 149 ? -6.183 13.527 17.918 1.00 89.19 149 GLU A N 1
ATOM 1138 C CA . GLU A 1 149 ? -4.747 13.459 18.185 1.00 89.19 149 GLU A CA 1
ATOM 1139 C C . GLU A 1 149 ? -3.953 13.382 16.872 1.00 89.19 149 GLU A C 1
ATOM 1141 O O . GLU A 1 149 ? -4.395 12.782 15.889 1.00 89.19 149 GLU A O 1
ATOM 1146 N N . THR A 1 150 ? -2.752 13.971 16.841 1.00 86.75 150 THR A N 1
ATOM 1147 C CA . THR A 1 150 ? -1.849 13.758 15.703 1.00 86.75 150 THR A CA 1
ATOM 1148 C C . THR A 1 150 ? -1.478 12.281 15.630 1.00 86.75 150 THR A C 1
ATOM 1150 O O . THR A 1 150 ? -1.175 11.664 16.651 1.00 86.75 150 THR A O 1
ATOM 1153 N N . PHE A 1 151 ? -1.515 11.709 14.427 1.00 88.25 151 PHE A N 1
ATOM 1154 C CA . PHE A 1 151 ? -1.175 10.316 14.206 1.00 88.25 151 PHE A CA 1
ATOM 1155 C C . PHE A 1 151 ? 0.224 10.012 14.738 1.00 88.25 151 PHE A C 1
ATOM 1157 O O . PHE A 1 151 ? 1.215 10.633 14.353 1.00 88.25 151 PHE A O 1
ATOM 1164 N N . SER A 1 152 ? 0.281 8.963 15.545 1.00 84.88 152 SER A N 1
ATOM 1165 C CA . SER A 1 152 ? 1.483 8.199 15.810 1.00 84.88 152 SER A CA 1
ATOM 1166 C C . SER A 1 152 ? 1.100 6.724 15.889 1.00 84.88 152 SER A C 1
ATOM 1168 O O . SER A 1 152 ? -0.081 6.379 16.054 1.00 84.88 152 SER A O 1
ATOM 1170 N N . PHE A 1 153 ? 2.085 5.832 15.797 1.00 86.88 153 PHE A N 1
ATOM 1171 C CA . PHE A 1 153 ? 1.808 4.419 16.024 1.00 86.88 153 PHE A CA 1
ATOM 1172 C C . PHE A 1 153 ? 1.246 4.195 17.432 1.00 86.88 153 PHE A C 1
ATOM 1174 O O . PHE A 1 153 ? 0.286 3.448 17.567 1.00 86.88 153 PHE A O 1
ATOM 1181 N N . GLU A 1 154 ? 1.724 4.916 18.445 1.00 88.50 154 GLU A N 1
ATOM 1182 C CA . GLU A 1 154 ? 1.225 4.841 19.823 1.00 88.50 154 GLU A CA 1
ATOM 1183 C C . GLU A 1 154 ? -0.265 5.213 19.931 1.00 88.50 154 GLU A C 1
ATOM 1185 O O . GLU A 1 154 ? -0.989 4.612 20.726 1.00 88.50 154 GLU A O 1
ATOM 1190 N N . VAL A 1 155 ? -0.763 6.173 19.138 1.00 87.88 155 VAL A N 1
ATOM 1191 C CA . VAL A 1 155 ? -2.203 6.512 19.107 1.00 87.88 155 VAL A CA 1
ATOM 1192 C C . VAL A 1 155 ? -3.030 5.342 18.569 1.00 87.88 155 VAL A C 1
ATOM 1194 O O . VAL A 1 155 ? -4.058 4.971 19.145 1.00 87.88 155 VAL A O 1
ATOM 1197 N N . ILE A 1 156 ? -2.569 4.707 17.489 1.00 90.38 156 ILE A N 1
ATOM 1198 C CA . ILE A 1 156 ? -3.258 3.547 16.907 1.00 90.38 156 ILE A CA 1
ATOM 1199 C C . ILE A 1 156 ? -3.163 2.322 17.810 1.00 90.38 156 ILE A C 1
ATOM 1201 O O . ILE A 1 156 ? -4.127 1.569 17.922 1.00 90.38 156 ILE A O 1
ATOM 1205 N N . GLU A 1 157 ? -2.047 2.146 18.506 1.00 91.81 157 GLU A N 1
ATOM 1206 C CA . GLU A 1 157 ? -1.868 1.097 19.504 1.00 91.81 157 GLU A CA 1
ATOM 1207 C C . GLU A 1 157 ? -2.876 1.221 20.649 1.00 91.81 157 GLU A C 1
ATOM 1209 O O . GLU A 1 157 ? -3.574 0.252 20.946 1.00 91.81 157 GLU A O 1
ATOM 1214 N N . ARG A 1 158 ? -3.051 2.425 21.213 1.00 92.25 158 ARG A N 1
ATOM 1215 C CA . ARG A 1 158 ? -4.106 2.675 22.212 1.00 92.25 158 ARG A CA 1
ATOM 1216 C C . ARG A 1 158 ? -5.504 2.431 21.648 1.00 92.25 158 ARG A C 1
ATOM 1218 O O . ARG A 1 158 ? -6.367 1.896 22.342 1.00 92.25 158 ARG A O 1
ATOM 1225 N N . THR A 1 159 ? -5.725 2.780 20.382 1.00 91.56 159 THR A N 1
ATOM 1226 C CA . THR A 1 159 ? -7.007 2.535 19.707 1.00 91.56 159 THR A CA 1
ATOM 1227 C C . THR A 1 159 ? -7.286 1.033 19.556 1.00 91.56 159 THR A C 1
ATOM 1229 O O . THR A 1 159 ? -8.416 0.597 19.771 1.00 91.56 159 THR A O 1
ATOM 1232 N N . LEU A 1 160 ? -6.270 0.222 19.242 1.00 93.00 160 LEU A N 1
ATOM 1233 C CA . LEU A 1 160 ? -6.372 -1.242 19.189 1.00 93.00 160 LEU A CA 1
ATOM 1234 C C . LEU A 1 160 ? -6.650 -1.855 20.563 1.00 93.00 160 LEU A C 1
ATOM 1236 O O . LEU A 1 160 ? -7.496 -2.744 20.670 1.00 93.00 160 LEU A O 1
ATOM 1240 N N . ASP A 1 161 ? -5.982 -1.371 21.611 1.00 93.94 161 ASP A N 1
ATOM 1241 C CA . ASP A 1 161 ? -6.243 -1.807 22.986 1.00 93.94 161 ASP A CA 1
ATOM 1242 C C . ASP A 1 161 ? -7.697 -1.514 23.384 1.00 93.94 161 ASP A C 1
ATOM 1244 O O . ASP A 1 161 ? -8.394 -2.375 23.931 1.00 93.94 161 ASP A O 1
ATOM 1248 N N . ALA A 1 162 ? -8.200 -0.334 23.013 1.00 91.69 162 ALA A N 1
ATOM 1249 C CA . ALA A 1 162 ? -9.591 0.035 23.222 1.00 91.69 162 ALA A CA 1
ATOM 1250 C C . ALA A 1 162 ? -10.560 -0.822 22.382 1.00 91.69 162 ALA A C 1
ATOM 1252 O O . ALA A 1 162 ? -11.593 -1.229 22.903 1.00 91.69 162 ALA A O 1
ATOM 1253 N N . TYR A 1 163 ? -10.228 -1.191 21.136 1.00 91.19 163 TYR A N 1
ATOM 1254 C CA . TYR A 1 163 ? -11.029 -2.151 20.357 1.00 91.19 163 TYR A CA 1
ATOM 1255 C C . TYR A 1 163 ? -11.140 -3.503 21.063 1.00 91.19 163 TYR A C 1
ATOM 1257 O O . TYR A 1 163 ? -12.244 -4.031 21.193 1.00 91.19 163 TYR A O 1
ATOM 1265 N N . LYS A 1 164 ? -10.015 -4.063 21.525 1.00 92.50 164 LYS A N 1
ATOM 1266 C CA . LYS A 1 164 ? -9.977 -5.364 22.214 1.00 92.50 164 LYS A CA 1
ATOM 1267 C C . LYS A 1 164 ? -10.804 -5.338 23.498 1.00 92.50 164 LYS A C 1
ATOM 1269 O O . LYS A 1 164 ? -11.569 -6.269 23.742 1.00 92.50 164 LYS A O 1
ATOM 1274 N N . SER A 1 165 ? -10.705 -4.253 24.267 1.00 92.19 165 SER A N 1
ATOM 1275 C CA . SER A 1 165 ? -11.492 -4.034 25.486 1.00 92.19 165 SER A CA 1
ATOM 1276 C C . SER A 1 165 ? -12.988 -3.854 25.194 1.00 92.19 165 SER A C 1
ATOM 1278 O O . SER A 1 165 ? -13.818 -4.569 25.748 1.00 92.19 165 SER A O 1
ATOM 1280 N N . ASP A 1 166 ? -13.353 -2.935 24.295 1.00 87.12 166 ASP A N 1
ATOM 1281 C CA . ASP A 1 166 ? -14.747 -2.555 24.025 1.00 87.12 166 ASP A CA 1
ATOM 1282 C C . ASP A 1 166 ? -15.549 -3.633 23.284 1.00 87.12 166 ASP A C 1
ATOM 1284 O O . ASP A 1 166 ? -16.785 -3.606 23.308 1.00 87.12 166 ASP A O 1
ATOM 1288 N N . LEU A 1 167 ? -14.874 -4.540 22.576 1.00 87.62 167 LEU A N 1
ATOM 1289 C CA . LEU A 1 167 ? -15.489 -5.621 21.796 1.00 87.62 167 LEU A CA 1
ATOM 1290 C C . LEU A 1 167 ? -15.218 -7.010 22.377 1.00 87.62 167 LEU A C 1
ATOM 1292 O O . LEU A 1 167 ? -15.698 -7.990 21.810 1.00 87.62 167 LEU A O 1
ATOM 1296 N N . GLU A 1 168 ? -14.479 -7.091 23.486 1.00 87.19 168 GLU A N 1
ATOM 1297 C CA . GLU A 1 168 ? -14.096 -8.344 24.140 1.00 87.19 168 GLU A CA 1
ATOM 1298 C C . GLU A 1 168 ? -13.463 -9.329 23.139 1.00 87.19 168 GLU A C 1
ATOM 1300 O O . GLU A 1 168 ? -13.942 -10.453 22.959 1.00 87.19 168 GLU A O 1
ATOM 1305 N N . SER A 1 169 ? -12.422 -8.872 22.436 1.00 88.44 169 SER A N 1
ATOM 1306 C CA . SER A 1 169 ? -11.711 -9.628 21.396 1.00 88.44 169 SER A CA 1
ATOM 1307 C C . SER A 1 169 ? -10.235 -9.834 21.742 1.00 88.44 169 SER A C 1
ATOM 1309 O O . SER A 1 169 ? -9.612 -9.007 22.408 1.00 88.44 169 SER A O 1
ATOM 1311 N N . PHE A 1 170 ? -9.662 -10.924 21.230 1.00 90.25 170 PHE A N 1
ATOM 1312 C CA . PHE A 1 170 ? -8.245 -11.259 21.381 1.00 90.25 170 PHE A CA 1
ATOM 1313 C C . PHE A 1 170 ? -7.363 -10.561 20.350 1.00 90.25 170 PHE A C 1
ATOM 1315 O O . PHE A 1 170 ? -6.293 -10.061 20.704 1.00 90.25 170 PHE A O 1
ATOM 1322 N N . ASP A 1 171 ? -7.836 -10.491 19.105 1.00 96.25 171 ASP A N 1
ATOM 1323 C CA . ASP A 1 171 ? -7.078 -9.926 17.994 1.00 96.25 171 ASP A CA 1
ATOM 1324 C C . ASP A 1 171 ? -7.759 -8.669 17.467 1.00 96.25 171 ASP A C 1
ATOM 1326 O O . ASP A 1 171 ? -8.994 -8.553 17.474 1.00 96.25 171 ASP A O 1
ATOM 1330 N N . ALA A 1 172 ? -6.948 -7.730 16.992 1.00 96.75 172 ALA A N 1
ATOM 1331 C CA . ALA A 1 172 ? -7.417 -6.492 16.398 1.00 96.75 172 ALA A CA 1
ATOM 1332 C C . ALA A 1 172 ? -6.458 -5.993 15.311 1.00 96.75 172 ALA A C 1
ATOM 1334 O O . ALA A 1 172 ? -5.249 -6.221 15.350 1.00 96.75 172 ALA A O 1
ATOM 1335 N N . ARG A 1 173 ? -7.019 -5.303 14.319 1.00 96.94 173 ARG A N 1
ATOM 1336 C CA . ARG A 1 173 ? -6.292 -4.734 13.184 1.00 96.94 173 ARG A CA 1
ATOM 1337 C C . ARG A 1 173 ? -6.887 -3.393 12.797 1.00 96.94 173 ARG A C 1
ATOM 1339 O O . ARG A 1 173 ? -8.104 -3.280 12.625 1.00 96.94 173 ARG A O 1
ATOM 1346 N N . ILE A 1 174 ? -6.019 -2.409 12.603 1.00 96.81 174 ILE A N 1
ATOM 1347 C CA . ILE A 1 174 ? -6.362 -1.112 12.024 1.00 96.81 174 ILE A CA 1
ATOM 1348 C C . ILE A 1 174 ? -5.483 -0.902 10.800 1.00 96.81 174 ILE A C 1
ATOM 1350 O O . ILE A 1 174 ? -4.268 -1.050 10.880 1.00 96.81 174 ILE A O 1
ATOM 1354 N N . GLN A 1 175 ? -6.105 -0.537 9.684 1.00 97.19 175 GLN A N 1
ATOM 1355 C CA . GLN A 1 175 ? -5.425 -0.074 8.483 1.00 97.19 175 GLN A CA 1
ATOM 1356 C C . GLN A 1 175 ? -5.931 1.319 8.117 1.00 97.19 175 GLN A C 1
ATOM 1358 O O . GLN A 1 175 ? -7.139 1.562 8.096 1.00 97.19 175 GLN A O 1
ATOM 1363 N N . MET A 1 176 ? -5.014 2.219 7.796 1.00 97.19 176 MET A N 1
ATOM 1364 C CA . MET A 1 176 ? -5.295 3.588 7.385 1.00 97.19 176 MET A CA 1
ATOM 1365 C C . MET A 1 176 ? -4.650 3.861 6.044 1.00 97.19 176 MET A C 1
ATOM 1367 O O . MET A 1 176 ? -3.472 3.583 5.882 1.00 97.19 176 MET A O 1
ATOM 1371 N N . ARG A 1 177 ? -5.412 4.402 5.097 1.00 97.56 177 ARG A N 1
ATOM 1372 C CA . ARG A 1 177 ? -4.948 4.704 3.740 1.00 97.56 177 ARG A CA 1
ATOM 1373 C C . ARG A 1 177 ? -5.151 6.175 3.434 1.00 97.56 177 ARG A C 1
ATOM 1375 O O . ARG A 1 177 ? -6.244 6.687 3.681 1.00 97.56 177 ARG A O 1
ATOM 1382 N N . PHE A 1 178 ? -4.135 6.817 2.884 1.00 97.50 178 PHE A N 1
ATOM 1383 C CA . PHE A 1 178 ? -4.138 8.235 2.538 1.00 97.50 178 PHE A CA 1
ATOM 1384 C C . PHE A 1 178 ? -3.156 8.497 1.394 1.00 97.50 178 PHE A C 1
ATOM 1386 O O . PHE A 1 178 ? -2.313 7.660 1.079 1.00 97.50 178 PHE A O 1
ATOM 1393 N N . SER A 1 179 ? -3.278 9.672 0.779 1.00 97.00 179 SER A N 1
ATOM 1394 C CA . SER A 1 179 ? -2.375 10.121 -0.278 1.00 97.00 179 SER A CA 1
ATOM 1395 C C . SER A 1 179 ? -1.443 11.192 0.289 1.00 97.00 179 SER A C 1
ATOM 1397 O O . SER A 1 179 ? -1.889 12.289 0.633 1.00 97.00 179 SER A O 1
ATOM 1399 N N . PHE A 1 180 ? -0.169 10.851 0.470 1.00 97.38 180 PHE A N 1
ATOM 1400 C CA . PHE A 1 180 ? 0.818 11.696 1.136 1.00 97.38 180 PHE A CA 1
ATOM 1401 C C . PHE A 1 180 ? 1.501 12.642 0.139 1.00 97.38 180 PHE A C 1
ATOM 1403 O O . PHE A 1 180 ? 2.042 12.162 -0.857 1.00 97.38 180 PHE A O 1
ATOM 1410 N N . PRO A 1 181 ? 1.499 13.967 0.365 1.00 96.88 181 PRO A N 1
ATOM 1411 C CA . PRO A 1 181 ? 2.136 14.916 -0.539 1.00 96.88 181 PRO A CA 1
ATOM 1412 C C . PRO A 1 181 ? 3.621 15.124 -0.205 1.00 96.88 181 PRO A C 1
ATOM 1414 O O . PRO A 1 181 ? 3.954 15.530 0.906 1.00 96.88 181 PRO A O 1
ATOM 1417 N N . MET A 1 182 ? 4.510 14.992 -1.192 1.00 96.69 182 MET A N 1
ATOM 1418 C CA . MET A 1 182 ? 5.891 15.490 -1.098 1.00 96.69 182 MET A CA 1
ATOM 1419 C C . MET A 1 182 ? 6.191 16.461 -2.230 1.00 96.69 182 MET A C 1
ATOM 1421 O O . MET A 1 182 ? 5.753 16.282 -3.367 1.00 96.69 182 MET A O 1
ATOM 1425 N N . LYS A 1 183 ? 6.973 17.497 -1.929 1.00 95.81 183 LYS A N 1
ATOM 1426 C CA . LYS A 1 183 ? 7.461 18.428 -2.943 1.00 95.81 183 LYS A CA 1
ATOM 1427 C C . LYS A 1 183 ? 8.676 17.818 -3.643 1.00 95.81 183 LYS A C 1
ATOM 1429 O O . LYS A 1 183 ? 9.660 17.501 -2.988 1.00 95.81 183 LYS A O 1
ATOM 1434 N N . VAL A 1 184 ? 8.601 17.673 -4.962 1.00 96.38 184 VAL A N 1
ATOM 1435 C CA . VAL A 1 184 ? 9.645 17.070 -5.802 1.00 96.38 184 VAL A CA 1
ATOM 1436 C C . VAL A 1 184 ? 10.147 18.109 -6.800 1.00 96.38 184 VAL A C 1
ATOM 1438 O O . VAL A 1 184 ? 9.349 18.824 -7.417 1.00 96.38 184 VAL A O 1
ATOM 1441 N N . GLU A 1 185 ? 11.468 18.219 -6.932 1.00 97.38 185 GLU A N 1
ATOM 1442 C CA . GLU A 1 185 ? 12.115 19.078 -7.925 1.00 97.38 185 GLU A CA 1
ATOM 1443 C C . GLU A 1 185 ? 12.176 18.397 -9.297 1.00 97.38 185 GLU A C 1
ATOM 1445 O O . GLU A 1 185 ? 12.382 17.191 -9.412 1.00 97.38 185 GLU A O 1
ATOM 1450 N N . SER A 1 186 ? 12.011 19.189 -10.351 1.00 97.81 186 SER A N 1
ATOM 1451 C CA . SER A 1 186 ? 12.232 18.767 -11.733 1.00 97.81 186 SER A CA 1
ATOM 1452 C C . SER A 1 186 ? 13.708 18.444 -11.983 1.00 97.81 186 SER A C 1
ATOM 1454 O O . SER A 1 186 ? 14.581 19.100 -11.414 1.00 97.81 186 SER A O 1
ATOM 1456 N N . LEU A 1 187 ? 13.992 17.541 -12.923 1.00 97.69 187 LEU A N 1
ATOM 1457 C CA . LEU A 1 187 ? 15.348 17.056 -13.209 1.00 97.69 187 LEU A CA 1
ATOM 1458 C C . LEU A 1 187 ? 16.372 18.137 -13.606 1.00 97.69 187 LEU A C 1
ATOM 1460 O O . LEU A 1 187 ? 17.562 17.964 -13.344 1.00 97.69 187 LEU A O 1
ATOM 1464 N N . ARG A 1 188 ? 15.960 19.213 -14.293 1.00 98.19 188 ARG A N 1
ATOM 1465 C CA . ARG A 1 188 ? 16.871 20.254 -14.813 1.00 98.19 188 ARG A CA 1
ATOM 1466 C C . ARG A 1 188 ? 16.364 21.680 -14.660 1.00 98.19 188 ARG A C 1
ATOM 1468 O O . ARG A 1 188 ? 17.177 22.577 -14.452 1.00 98.19 188 ARG A O 1
ATOM 1475 N N . SER A 1 189 ? 15.063 21.931 -14.798 1.00 97.19 189 SER A N 1
ATOM 1476 C CA . SER A 1 189 ? 14.549 23.304 -14.893 1.00 97.19 189 SER A CA 1
ATOM 1477 C C . SER A 1 189 ? 14.460 24.054 -13.558 1.00 97.19 189 SER A C 1
ATOM 1479 O O . SER A 1 189 ? 14.186 25.259 -13.562 1.00 97.19 189 SER A O 1
ATOM 1481 N N . GLY A 1 190 ? 14.680 23.365 -12.432 1.00 96.25 190 GLY A N 1
ATOM 1482 C CA . GLY A 1 190 ? 14.520 23.903 -11.077 1.00 96.25 190 GLY A CA 1
ATOM 1483 C C . GLY A 1 190 ? 13.063 24.194 -10.694 1.00 96.25 190 GLY A C 1
ATOM 1484 O O . GLY A 1 190 ? 12.808 24.885 -9.707 1.00 96.25 190 GLY A O 1
ATOM 1485 N N . LEU A 1 191 ? 12.091 23.715 -11.479 1.00 97.44 191 LEU A N 1
ATOM 1486 C CA . LEU A 1 191 ? 10.689 23.719 -11.079 1.00 97.44 191 LEU A CA 1
ATOM 1487 C C . LEU A 1 191 ? 10.470 22.738 -9.925 1.00 97.44 191 LEU A C 1
ATOM 1489 O O . LEU A 1 191 ? 11.250 21.819 -9.703 1.00 97.44 191 LEU A O 1
ATOM 1493 N N . SER A 1 192 ? 9.379 22.923 -9.188 1.00 97.38 192 SER A N 1
ATOM 1494 C CA . SER A 1 192 ? 8.975 21.985 -8.144 1.00 97.38 192 SER A CA 1
ATOM 1495 C C . SER A 1 192 ? 7.461 21.876 -8.075 1.00 97.38 192 SER A C 1
ATOM 1497 O O . SER A 1 192 ? 6.751 22.869 -8.231 1.00 97.38 192 SER A O 1
ATOM 1499 N N . GLY A 1 193 ? 6.970 20.666 -7.829 1.00 96.69 193 GLY A N 1
ATOM 1500 C CA . GLY A 1 193 ? 5.548 20.366 -7.698 1.00 96.69 193 GLY A CA 1
ATOM 1501 C C . GLY A 1 193 ? 5.299 19.319 -6.620 1.00 96.69 193 GLY A C 1
ATOM 1502 O O . GLY A 1 193 ? 6.240 18.719 -6.111 1.00 96.69 193 GLY A O 1
ATOM 1503 N N . TYR A 1 194 ? 4.035 19.115 -6.256 1.00 96.62 194 TYR A N 1
ATOM 1504 C CA . TYR A 1 194 ? 3.660 18.071 -5.305 1.00 96.62 194 TYR A CA 1
ATOM 1505 C C . TYR A 1 194 ? 3.401 16.753 -6.028 1.00 96.62 194 TYR A C 1
ATOM 1507 O O . TYR A 1 194 ? 2.493 16.675 -6.855 1.00 96.62 194 TYR A O 1
ATOM 1515 N N . GLN A 1 195 ? 4.186 15.736 -5.686 1.00 96.06 195 GLN A N 1
ATOM 1516 C CA . GLN A 1 195 ? 3.890 14.343 -5.989 1.00 96.06 195 GLN A CA 1
ATOM 1517 C C . GLN A 1 195 ? 3.096 13.767 -4.820 1.00 96.06 195 GLN A C 1
ATOM 1519 O O . GLN A 1 195 ? 3.388 14.062 -3.660 1.00 96.06 195 GLN A O 1
ATOM 1524 N N . TYR A 1 196 ? 2.098 12.955 -5.136 1.00 96.56 196 TYR A N 1
ATOM 1525 C CA . TYR A 1 196 ? 1.304 12.247 -4.145 1.00 96.56 196 TYR A CA 1
ATOM 1526 C C . TYR A 1 196 ? 1.661 10.764 -4.167 1.00 96.56 196 TYR A C 1
ATOM 1528 O O . TYR A 1 196 ? 1.854 10.190 -5.244 1.00 96.56 196 TYR A O 1
ATOM 1536 N N . TYR A 1 197 ? 1.753 10.175 -2.978 1.00 97.25 197 TYR A N 1
ATOM 1537 C CA . TYR A 1 197 ? 2.111 8.777 -2.765 1.00 97.25 197 TYR A CA 1
ATOM 1538 C C . TYR A 1 197 ? 0.991 8.084 -2.009 1.00 97.25 197 TYR A C 1
ATOM 1540 O O . TYR A 1 197 ? 0.584 8.542 -0.939 1.00 97.25 197 TYR A O 1
ATOM 1548 N N . ASP A 1 198 ? 0.499 6.976 -2.551 1.00 97.19 198 ASP A N 1
ATOM 1549 C CA . ASP A 1 198 ? -0.531 6.194 -1.883 1.00 97.19 198 ASP A CA 1
ATOM 1550 C C . ASP A 1 198 ? 0.118 5.337 -0.799 1.00 97.19 198 ASP A C 1
ATOM 1552 O O . ASP A 1 198 ? 0.887 4.412 -1.081 1.00 97.19 198 ASP A O 1
ATOM 1556 N N . ILE A 1 199 ? -0.186 5.682 0.452 1.00 97.94 199 ILE A N 1
ATOM 1557 C CA . ILE A 1 199 ? 0.374 5.047 1.640 1.00 97.94 199 ILE A CA 1
ATOM 1558 C C . ILE A 1 199 ? -0.737 4.347 2.410 1.00 97.94 199 ILE A C 1
ATOM 1560 O O . ILE A 1 199 ? -1.831 4.890 2.603 1.00 97.94 199 ILE A O 1
ATOM 1564 N N . ALA A 1 200 ? -0.440 3.141 2.892 1.00 97.75 200 ALA A N 1
ATOM 1565 C CA . ALA A 1 200 ? -1.229 2.488 3.920 1.00 97.75 200 ALA A CA 1
ATOM 1566 C C . ALA A 1 200 ? -0.379 2.204 5.159 1.00 97.75 200 ALA A C 1
ATOM 1568 O O . ALA A 1 200 ? 0.703 1.635 5.061 1.00 97.75 200 ALA A O 1
ATOM 1569 N N . LEU A 1 201 ? -0.897 2.555 6.328 1.00 97.62 201 LEU A N 1
ATOM 1570 C CA . LEU A 1 201 ? -0.327 2.186 7.618 1.00 97.62 201 LEU A CA 1
ATOM 1571 C C . LEU A 1 201 ? -1.196 1.127 8.248 1.00 97.62 201 LEU A C 1
ATOM 1573 O O . LEU A 1 201 ? -2.425 1.217 8.207 1.00 97.62 201 LEU A O 1
ATOM 1577 N N . GLU A 1 202 ? -0.562 0.137 8.846 1.00 97.12 202 GLU A N 1
ATOM 1578 C CA . GLU A 1 202 ? -1.266 -0.973 9.446 1.00 97.12 202 GLU A CA 1
ATOM 1579 C C . GLU A 1 202 ? -0.653 -1.341 10.789 1.00 97.12 202 GLU A C 1
ATOM 1581 O O . GLU A 1 202 ? 0.561 -1.457 10.925 1.00 97.12 202 GLU A O 1
ATOM 1586 N N . VAL A 1 203 ? -1.512 -1.547 11.784 1.00 96.94 203 VAL A N 1
ATOM 1587 C CA . VAL A 1 203 ? -1.116 -2.125 13.066 1.00 96.94 203 VAL A CA 1
ATOM 1588 C C . VAL A 1 203 ? -1.979 -3.349 13.319 1.00 96.94 203 VAL A C 1
ATOM 1590 O O . VAL A 1 203 ? -3.212 -3.295 13.232 1.00 96.94 203 VAL A O 1
ATOM 1593 N N . VAL A 1 204 ? -1.311 -4.460 13.607 1.00 96.81 204 VAL A N 1
ATOM 1594 C CA . VAL A 1 204 ? -1.915 -5.764 13.870 1.00 96.81 204 VAL A CA 1
ATOM 1595 C C . VAL A 1 204 ? -1.514 -6.204 15.267 1.00 96.81 204 VAL A C 1
ATOM 1597 O O . VAL A 1 204 ? -0.342 -6.139 15.625 1.00 96.81 204 VAL A O 1
ATOM 1600 N N . ASP A 1 205 ? -2.481 -6.674 16.042 1.00 96.62 205 ASP A N 1
ATOM 1601 C CA . ASP A 1 205 ? -2.277 -7.354 17.317 1.00 96.62 205 ASP A CA 1
ATOM 1602 C C . ASP A 1 205 ? -2.975 -8.711 17.218 1.00 96.62 205 ASP A C 1
ATOM 1604 O O . ASP A 1 205 ? -4.205 -8.776 17.207 1.00 96.62 205 ASP A O 1
ATOM 1608 N N . VAL A 1 206 ? -2.185 -9.773 17.049 1.00 95.38 206 VAL A N 1
ATOM 1609 C CA . VAL A 1 206 ? -2.670 -11.152 16.898 1.00 95.38 206 VAL A CA 1
ATOM 1610 C C . VAL A 1 206 ? -1.920 -12.040 17.877 1.00 95.38 206 VAL A C 1
ATOM 1612 O O . VAL A 1 206 ? -0.691 -12.010 17.924 1.00 95.38 206 VAL A O 1
ATOM 1615 N N . ASN A 1 207 ? -2.646 -12.839 18.662 1.00 93.12 207 ASN A N 1
ATOM 1616 C CA . ASN A 1 207 ? -2.072 -13.687 19.717 1.00 93.12 207 ASN A CA 1
ATOM 1617 C C . ASN A 1 207 ? -1.158 -12.916 20.697 1.00 93.12 207 ASN A C 1
ATOM 1619 O O . ASN A 1 207 ? -0.173 -13.455 21.201 1.00 93.12 207 ASN A O 1
ATOM 1623 N N . GLY A 1 208 ? -1.465 -11.638 20.948 1.00 92.06 208 GLY A N 1
ATOM 1624 C CA . GLY A 1 208 ? -0.669 -10.759 21.809 1.00 92.06 208 GLY A CA 1
ATOM 1625 C C . GLY A 1 208 ? 0.656 -10.292 21.199 1.00 92.06 208 GLY A C 1
ATOM 1626 O O . GLY A 1 208 ? 1.424 -9.617 21.882 1.00 92.06 208 GLY A O 1
ATOM 1627 N N . GLN A 1 209 ? 0.936 -10.626 19.936 1.00 94.62 209 GLN A N 1
ATOM 1628 C CA . GLN A 1 209 ? 2.071 -10.088 19.200 1.00 94.62 209 GLN A CA 1
ATOM 1629 C C . GLN A 1 209 ? 1.620 -8.891 18.367 1.00 94.62 209 GLN A C 1
ATOM 1631 O O . GLN A 1 209 ? 0.790 -9.012 17.462 1.00 94.62 209 GLN A O 1
ATOM 1636 N N . ARG A 1 210 ? 2.203 -7.733 18.672 1.00 95.00 210 ARG A N 1
ATOM 1637 C CA . ARG A 1 210 ? 1.925 -6.475 17.989 1.00 95.00 210 ARG A CA 1
ATOM 1638 C C . ARG A 1 210 ? 2.958 -6.197 16.909 1.00 95.00 210 ARG A C 1
ATOM 1640 O O . ARG A 1 210 ? 4.152 -6.343 17.151 1.00 95.00 210 ARG A O 1
ATOM 1647 N N . ARG A 1 211 ? 2.487 -5.805 15.726 1.00 96.12 211 ARG A N 1
ATOM 1648 C CA . ARG A 1 211 ? 3.309 -5.573 14.533 1.00 96.12 211 ARG A CA 1
ATOM 1649 C C . ARG A 1 211 ? 2.808 -4.355 13.773 1.00 96.12 211 ARG A C 1
ATOM 1651 O O . ARG A 1 211 ? 1.602 -4.094 13.746 1.00 96.12 211 ARG A O 1
ATOM 1658 N N . LYS A 1 212 ? 3.738 -3.615 13.178 1.00 97.00 212 LYS A N 1
ATOM 1659 C CA . LYS A 1 212 ? 3.495 -2.356 12.467 1.00 97.00 212 LYS A CA 1
ATOM 1660 C C . LYS A 1 212 ? 3.962 -2.518 11.030 1.00 97.00 212 LYS A C 1
ATOM 1662 O O . LYS A 1 212 ? 5.055 -3.030 10.803 1.00 97.00 212 LYS A O 1
ATOM 1667 N N . PHE A 1 213 ? 3.156 -2.067 10.080 1.00 97.88 213 PHE A N 1
ATOM 1668 C CA . PHE A 1 213 ? 3.478 -2.142 8.664 1.00 97.88 213 PHE A CA 1
ATOM 1669 C C . PHE A 1 213 ? 3.243 -0.809 7.969 1.00 97.88 213 PHE A C 1
ATOM 1671 O O . PHE A 1 213 ? 2.321 -0.059 8.310 1.00 97.88 213 PHE A O 1
ATOM 1678 N N . MET A 1 214 ? 4.065 -0.555 6.959 1.00 98.25 214 MET A N 1
ATOM 1679 C CA . MET A 1 214 ? 3.897 0.535 6.011 1.00 98.25 214 MET A CA 1
ATOM 1680 C C . MET A 1 214 ? 3.825 -0.052 4.603 1.00 98.25 214 MET A C 1
ATOM 1682 O O . MET A 1 214 ? 4.604 -0.932 4.239 1.00 98.25 214 MET A O 1
ATOM 1686 N N . HIS A 1 215 ? 2.871 0.427 3.817 1.00 98.50 215 HIS A N 1
ATOM 1687 C CA . HIS A 1 215 ? 2.697 0.067 2.420 1.00 98.50 215 HIS A CA 1
ATOM 1688 C C . HIS A 1 215 ? 2.782 1.331 1.572 1.00 98.50 215 HIS A C 1
ATOM 1690 O O . HIS A 1 215 ? 2.127 2.316 1.903 1.00 98.50 215 HIS A O 1
ATOM 1696 N N . LEU A 1 216 ? 3.544 1.282 0.486 1.00 98.50 216 LEU A N 1
ATOM 1697 C CA . LEU A 1 216 ? 3.731 2.370 -0.466 1.00 98.50 216 LEU A CA 1
ATOM 1698 C C . LEU A 1 216 ? 3.515 1.841 -1.882 1.00 98.50 216 LEU A C 1
ATOM 1700 O O . LEU A 1 216 ? 4.166 0.872 -2.272 1.00 98.50 216 LEU A O 1
ATOM 1704 N N . ASP A 1 217 ? 2.665 2.507 -2.660 1.00 98.12 217 ASP A N 1
ATOM 1705 C CA . ASP A 1 217 ? 2.611 2.314 -4.110 1.00 98.12 217 ASP A CA 1
ATOM 1706 C C . ASP A 1 217 ? 3.520 3.345 -4.791 1.00 98.12 217 ASP A C 1
ATOM 1708 O O . ASP A 1 217 ? 3.185 4.523 -4.924 1.00 98.12 217 ASP A O 1
ATOM 1712 N N . TYR A 1 218 ? 4.697 2.891 -5.218 1.00 98.31 218 TYR A N 1
ATOM 1713 C CA . TYR A 1 218 ? 5.687 3.709 -5.906 1.00 98.31 218 TYR A CA 1
ATOM 1714 C C . TYR A 1 218 ? 5.481 3.647 -7.422 1.00 98.31 218 TYR A C 1
ATOM 1716 O O . TYR A 1 218 ? 5.513 2.567 -8.020 1.00 98.31 218 TYR A O 1
ATOM 1724 N N . VAL A 1 219 ? 5.268 4.807 -8.051 1.00 98.06 219 VAL A N 1
ATOM 1725 C CA . VAL A 1 219 ? 4.980 4.926 -9.487 1.00 98.06 219 VAL A CA 1
ATOM 1726 C C . VAL A 1 219 ? 6.226 5.391 -10.235 1.00 98.06 219 VAL A C 1
ATOM 1728 O O . VAL A 1 219 ? 6.764 6.468 -9.986 1.00 98.06 219 VAL A O 1
ATOM 1731 N N . TYR A 1 220 ? 6.667 4.588 -11.197 1.00 98.12 220 TYR A N 1
ATOM 1732 C CA . TYR A 1 220 ? 7.900 4.820 -11.946 1.00 98.12 220 TYR A CA 1
ATOM 1733 C C . TYR A 1 220 ? 7.708 4.537 -13.434 1.00 98.12 220 TYR A C 1
ATOM 1735 O O . TYR A 1 220 ? 6.693 3.990 -13.863 1.00 98.12 220 TYR A O 1
ATOM 1743 N N . SER A 1 221 ? 8.681 4.935 -14.245 1.00 97.75 221 SER A N 1
ATOM 1744 C CA . SER A 1 221 ? 8.765 4.571 -15.655 1.00 97.75 221 SER A CA 1
ATOM 1745 C C . SER A 1 221 ? 9.709 3.390 -15.833 1.00 97.75 221 SER A C 1
ATOM 1747 O O . SER A 1 221 ? 10.824 3.394 -15.310 1.00 97.75 221 SER A O 1
ATOM 1749 N N . SER A 1 222 ? 9.281 2.384 -16.590 1.00 97.81 222 SER A N 1
ATOM 1750 C CA . SER A 1 222 ? 10.126 1.258 -16.985 1.00 97.81 222 SER A CA 1
ATOM 1751 C C . SER A 1 222 ? 10.336 1.263 -18.495 1.00 97.81 222 SER A C 1
ATOM 1753 O O . SER A 1 222 ? 9.396 1.440 -19.271 1.00 97.81 222 SER A O 1
ATOM 1755 N N . THR A 1 223 ? 11.587 1.080 -18.915 1.00 98.06 223 THR A N 1
ATOM 1756 C CA . THR A 1 223 ? 11.961 0.879 -20.320 1.00 98.06 223 THR A CA 1
ATOM 1757 C C . THR A 1 223 ? 12.507 -0.529 -20.471 1.00 98.06 223 THR A C 1
ATOM 1759 O O . THR A 1 223 ? 13.420 -0.916 -19.743 1.00 98.06 223 THR A O 1
ATOM 1762 N N . CYS A 1 224 ? 11.962 -1.298 -21.413 1.00 97.44 224 CYS A N 1
ATOM 1763 C CA . CYS A 1 224 ? 12.370 -2.684 -21.612 1.00 97.44 224 CYS A CA 1
ATOM 1764 C C . CYS A 1 224 ? 13.810 -2.768 -22.156 1.00 97.44 224 CYS A C 1
ATOM 1766 O O . CYS A 1 224 ? 14.060 -2.256 -23.257 1.00 97.44 224 CYS A O 1
ATOM 1768 N N . PRO A 1 225 ? 14.741 -3.460 -21.461 1.00 98.00 225 PRO A N 1
ATOM 1769 C CA . PRO A 1 225 ? 16.117 -3.630 -21.930 1.00 98.00 225 PRO A CA 1
ATOM 1770 C C . PRO A 1 225 ? 16.196 -4.238 -23.333 1.00 98.00 225 PRO A C 1
ATOM 1772 O O . PRO A 1 225 ? 16.875 -3.700 -24.204 1.00 98.00 225 PRO A O 1
ATOM 1775 N N . CYS A 1 226 ? 15.426 -5.298 -23.607 1.00 97.38 226 CYS A N 1
ATOM 1776 C CA . CYS A 1 226 ? 15.390 -5.926 -24.932 1.00 97.38 226 CYS A CA 1
ATOM 1777 C C . CYS A 1 226 ? 14.938 -4.951 -26.026 1.00 97.38 226 CYS A C 1
ATOM 1779 O O . CYS A 1 226 ? 15.503 -4.928 -27.120 1.00 97.38 226 CYS A O 1
ATOM 1781 N N . SER A 1 227 ? 13.909 -4.146 -25.752 1.00 97.44 227 SER A N 1
ATOM 1782 C CA . SER A 1 227 ? 13.380 -3.206 -26.739 1.00 97.44 227 SER A CA 1
ATOM 1783 C C . SER A 1 227 ? 14.343 -2.058 -27.021 1.00 97.44 227 SER A C 1
ATOM 1785 O O . SER A 1 227 ? 14.379 -1.581 -28.160 1.00 97.44 227 SER A O 1
ATOM 1787 N N . LEU A 1 228 ? 15.097 -1.611 -26.012 1.00 97.38 228 LEU A N 1
ATOM 1788 C CA . LEU A 1 228 ? 16.152 -0.612 -26.164 1.00 97.38 228 LEU A CA 1
ATOM 1789 C C . LEU A 1 228 ? 17.262 -1.130 -27.077 1.00 97.38 228 LEU A C 1
ATOM 1791 O O . LEU A 1 228 ? 17.525 -0.513 -28.108 1.00 97.38 228 LEU A O 1
ATOM 1795 N N . GLU A 1 229 ? 17.813 -2.307 -26.779 1.00 98.06 229 GLU A N 1
ATOM 1796 C CA . GLU A 1 229 ? 18.884 -2.923 -27.575 1.00 98.06 229 GLU A CA 1
ATOM 1797 C C . GLU A 1 229 ? 18.466 -3.164 -29.035 1.00 98.06 229 GLU A C 1
ATOM 1799 O O . GLU A 1 229 ? 19.198 -2.843 -29.974 1.00 98.06 229 GLU A O 1
ATOM 1804 N N . LEU A 1 230 ? 17.247 -3.664 -29.265 1.00 98.19 230 LEU A N 1
ATOM 1805 C CA . LEU A 1 230 ? 16.729 -3.877 -30.622 1.00 98.19 230 LEU A CA 1
ATOM 1806 C C . LEU A 1 230 ? 16.489 -2.560 -31.379 1.00 98.19 230 LEU A C 1
ATOM 1808 O O . LEU A 1 230 ? 16.655 -2.511 -32.603 1.00 98.19 230 LEU A O 1
ATOM 1812 N N . SER A 1 231 ? 16.124 -1.490 -30.668 1.00 97.94 231 SER A N 1
ATOM 1813 C CA . SER A 1 231 ? 15.973 -0.156 -31.257 1.00 97.94 231 SER A CA 1
ATOM 1814 C C . SER A 1 231 ? 17.325 0.440 -31.642 1.00 97.94 231 SER A C 1
ATOM 1816 O O . SER A 1 231 ? 17.464 0.959 -32.751 1.00 97.94 231 SER A O 1
ATOM 1818 N N . GLU A 1 232 ? 18.337 0.313 -30.782 1.00 97.75 232 GLU A N 1
ATOM 1819 C CA . GLU A 1 232 ? 19.711 0.727 -31.086 1.00 97.75 232 GLU A CA 1
ATOM 1820 C C . GLU A 1 232 ? 20.291 -0.056 -32.262 1.00 97.75 232 GLU A C 1
ATOM 1822 O O . GLU A 1 232 ? 20.839 0.535 -33.194 1.00 97.75 232 GLU A O 1
ATOM 1827 N N . HIS A 1 233 ? 20.069 -1.369 -32.313 1.00 98.44 233 HIS A N 1
ATOM 1828 C CA . HIS A 1 233 ? 20.469 -2.184 -33.456 1.00 98.44 233 HIS A CA 1
ATOM 1829 C C . HIS A 1 233 ? 19.819 -1.696 -34.768 1.00 98.44 233 HIS A C 1
ATOM 1831 O O . HIS A 1 233 ? 20.483 -1.581 -35.803 1.00 98.44 233 HIS A O 1
ATOM 1837 N N . ALA A 1 234 ? 18.524 -1.361 -34.761 1.00 98.50 234 ALA A N 1
ATOM 1838 C CA . ALA A 1 234 ? 17.857 -0.808 -35.942 1.00 98.50 234 ALA A CA 1
ATOM 1839 C C . ALA A 1 234 ? 18.447 0.551 -36.372 1.00 98.50 234 ALA A C 1
ATOM 1841 O O . ALA A 1 234 ? 18.633 0.787 -37.572 1.00 98.50 234 ALA A O 1
ATOM 1842 N N . ARG A 1 235 ? 18.800 1.417 -35.415 1.00 98.25 235 ARG A N 1
ATOM 1843 C CA . ARG A 1 235 ? 19.442 2.714 -35.682 1.00 98.25 235 ARG A CA 1
ATOM 1844 C C . ARG A 1 235 ? 20.838 2.531 -36.281 1.00 98.25 235 ARG A C 1
ATOM 1846 O O . ARG A 1 235 ? 21.128 3.109 -37.326 1.00 98.25 235 ARG A O 1
ATOM 1853 N N . GLN A 1 236 ? 21.666 1.684 -35.675 1.00 97.81 236 GLN A N 1
ATOM 1854 C CA . GLN A 1 236 ? 23.071 1.502 -36.048 1.00 97.81 236 GLN A CA 1
ATOM 1855 C C . GLN A 1 236 ? 23.252 0.739 -37.365 1.00 97.81 236 GLN A C 1
ATOM 1857 O O . GLN A 1 236 ? 24.033 1.156 -38.217 1.00 97.81 236 GLN A O 1
ATOM 1862 N N . PHE A 1 237 ? 22.523 -0.363 -37.564 1.00 98.12 237 PHE A N 1
ATOM 1863 C CA . PHE A 1 237 ? 22.763 -1.268 -38.697 1.00 98.12 237 PHE A CA 1
ATOM 1864 C C . PHE A 1 237 ? 21.820 -1.047 -39.878 1.00 98.12 237 PHE A C 1
ATOM 1866 O O . PHE A 1 237 ? 22.104 -1.497 -40.988 1.00 98.12 237 PHE A O 1
ATOM 1873 N N . ARG A 1 238 ? 20.685 -0.373 -39.660 1.00 97.94 238 ARG A N 1
ATOM 1874 C CA . ARG A 1 238 ? 19.682 -0.124 -40.708 1.00 97.94 238 ARG A CA 1
ATOM 1875 C C . ARG A 1 238 ? 19.400 1.359 -40.938 1.00 97.94 238 ARG A C 1
ATOM 1877 O O . ARG A 1 238 ? 18.610 1.665 -41.826 1.00 97.94 238 ARG A O 1
ATOM 1884 N N . GLY A 1 239 ? 20.001 2.266 -40.159 1.00 97.50 239 GLY A N 1
ATOM 1885 C CA . GLY A 1 239 ? 19.719 3.703 -40.238 1.00 97.50 239 GLY A 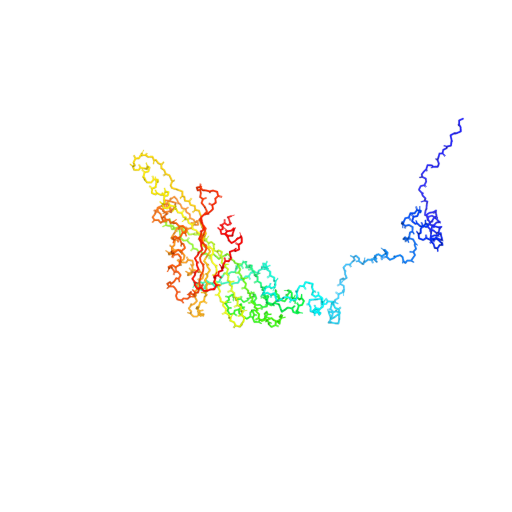CA 1
ATOM 1886 C C . GLY A 1 239 ? 18.255 4.042 -39.942 1.00 97.50 239 GLY A C 1
ATOM 1887 O O . GLY A 1 239 ? 17.755 5.068 -40.397 1.00 97.50 239 GLY A O 1
ATOM 1888 N N . GLN A 1 240 ? 17.545 3.158 -39.236 1.00 98.00 240 GLN A N 1
ATOM 1889 C CA . GLN A 1 240 ? 16.115 3.282 -39.007 1.00 98.00 240 GLN A CA 1
ATOM 1890 C C . GLN A 1 240 ? 15.874 3.879 -37.626 1.00 98.00 240 GLN A C 1
ATOM 1892 O O . GLN A 1 240 ? 16.274 3.301 -36.617 1.00 98.00 240 GLN A O 1
ATOM 1897 N N . LEU A 1 241 ? 15.163 5.007 -37.570 1.00 97.12 241 LEU A N 1
ATOM 1898 C CA . LEU A 1 241 ? 14.641 5.497 -36.301 1.00 97.12 241 LEU A CA 1
ATOM 1899 C C . LEU A 1 241 ? 13.676 4.442 -35.739 1.00 97.12 241 LEU A C 1
ATOM 1901 O O . LEU A 1 241 ? 12.715 4.057 -36.409 1.00 97.12 241 LEU A O 1
ATOM 1905 N N . ALA A 1 242 ? 13.965 3.972 -34.533 1.00 96.19 242 ALA A N 1
ATOM 1906 C CA . ALA A 1 242 ? 13.155 3.041 -33.757 1.00 96.19 242 ALA A CA 1
ATOM 1907 C C . ALA A 1 242 ? 12.934 3.630 -32.363 1.00 96.19 242 ALA A C 1
ATOM 1909 O O . ALA A 1 242 ? 13.782 4.388 -31.898 1.00 96.19 242 ALA A O 1
ATOM 1910 N N . THR A 1 243 ? 11.826 3.300 -31.709 1.00 95.38 243 THR A N 1
ATOM 1911 C CA . THR A 1 243 ? 11.503 3.775 -30.358 1.00 95.38 243 THR A CA 1
ATOM 1912 C C . THR A 1 243 ? 11.319 2.555 -29.468 1.00 95.38 243 THR A C 1
ATOM 1914 O O . THR A 1 243 ? 10.464 1.727 -29.795 1.00 95.38 243 THR A O 1
ATOM 1917 N N . PRO A 1 244 ? 12.096 2.411 -28.381 1.00 96.19 244 PRO A N 1
ATOM 1918 C CA . PRO A 1 244 ? 11.858 1.334 -27.441 1.00 96.19 244 PRO A CA 1
ATOM 1919 C C . PRO A 1 244 ? 10.531 1.544 -26.728 1.00 96.19 244 PRO A C 1
ATOM 1921 O O . PRO A 1 244 ? 10.133 2.682 -26.477 1.00 96.19 244 PRO A O 1
ATOM 1924 N N . HIS A 1 245 ? 9.855 0.451 -26.395 1.00 94.81 245 HIS A N 1
ATOM 1925 C CA . HIS A 1 245 ? 8.651 0.556 -25.596 1.00 94.81 245 HIS A CA 1
ATOM 1926 C C . HIS A 1 245 ? 9.019 0.862 -24.136 1.00 94.81 245 HIS A C 1
ATOM 1928 O O . HIS A 1 245 ? 9.906 0.236 -23.541 1.00 94.81 245 HIS A O 1
ATOM 1934 N N . SER A 1 246 ? 8.356 1.877 -23.598 1.00 94.75 246 SER A N 1
ATOM 1935 C CA . SER A 1 246 ? 8.438 2.300 -22.209 1.00 94.75 246 SER A CA 1
ATOM 1936 C C . SER A 1 246 ? 7.035 2.595 -21.700 1.00 94.75 246 SER A C 1
ATOM 1938 O O . SER A 1 246 ? 6.121 2.904 -22.470 1.00 94.75 246 SER A O 1
ATOM 1940 N N . GLN A 1 247 ? 6.848 2.451 -20.396 1.00 94.19 247 GLN A N 1
ATOM 1941 C CA . GLN A 1 247 ? 5.531 2.513 -19.782 1.00 94.19 247 GLN A CA 1
ATOM 1942 C C . GLN A 1 247 ? 5.601 2.968 -18.331 1.00 94.19 247 GLN A C 1
ATOM 1944 O O . GLN A 1 247 ? 6.658 2.961 -17.700 1.00 94.19 247 GLN A O 1
ATOM 1949 N N . ARG A 1 248 ? 4.433 3.324 -17.795 1.00 95.69 248 ARG A N 1
ATOM 1950 C CA . ARG A 1 248 ? 4.244 3.542 -16.365 1.00 95.69 248 ARG A CA 1
ATOM 1951 C C . ARG A 1 248 ? 4.130 2.196 -15.657 1.00 95.69 248 ARG A C 1
ATOM 1953 O O . ARG A 1 248 ? 3.433 1.304 -16.125 1.00 95.69 248 ARG A O 1
ATOM 1960 N N . SER A 1 249 ? 4.779 2.084 -14.515 1.00 97.50 249 SER A N 1
ATOM 1961 C CA . SER A 1 249 ? 4.806 0.893 -13.678 1.00 97.50 249 SER A CA 1
ATOM 1962 C C . SER A 1 249 ? 4.500 1.270 -12.237 1.00 97.50 249 SER A C 1
ATOM 1964 O O . SER A 1 249 ? 4.674 2.423 -11.836 1.00 97.50 249 SER A O 1
ATOM 1966 N N . VAL A 1 250 ? 4.043 0.290 -11.462 1.00 98.06 250 VAL A N 1
ATOM 1967 C CA . VAL A 1 250 ? 3.768 0.459 -10.032 1.00 98.06 250 VAL A CA 1
ATOM 1968 C C . VAL A 1 250 ? 4.432 -0.669 -9.259 1.00 98.06 250 VAL A C 1
ATOM 1970 O O . VAL A 1 250 ? 4.270 -1.841 -9.604 1.00 98.06 250 VAL A O 1
ATOM 1973 N N . ALA A 1 251 ? 5.157 -0.315 -8.202 1.00 98.44 251 ALA A N 1
ATOM 1974 C CA . ALA A 1 251 ? 5.650 -1.253 -7.207 1.00 98.44 251 ALA A CA 1
ATOM 1975 C C . ALA A 1 251 ? 4.950 -0.989 -5.875 1.00 98.44 251 ALA A C 1
ATOM 1977 O O . ALA A 1 251 ? 5.107 0.082 -5.297 1.00 98.44 251 ALA A O 1
ATOM 1978 N N . ARG A 1 252 ? 4.200 -1.974 -5.374 1.00 98.50 252 ARG A N 1
ATOM 1979 C CA . ARG A 1 252 ? 3.701 -1.962 -3.998 1.00 98.50 252 ARG A CA 1
ATOM 1980 C C . ARG A 1 252 ? 4.756 -2.551 -3.085 1.00 98.50 252 ARG A C 1
ATOM 1982 O O . ARG A 1 252 ? 4.972 -3.767 -3.079 1.00 98.50 252 ARG A O 1
ATOM 1989 N N . VAL A 1 253 ? 5.376 -1.686 -2.301 1.00 98.75 253 VAL A N 1
ATOM 1990 C CA . VAL A 1 253 ? 6.359 -2.032 -1.280 1.00 98.75 253 VAL A CA 1
ATOM 1991 C C . VAL A 1 253 ? 5.640 -2.110 0.059 1.00 98.75 253 VAL A C 1
ATOM 1993 O O . VAL A 1 253 ? 5.003 -1.156 0.481 1.00 98.75 253 VAL A O 1
ATOM 1996 N N . SER A 1 254 ? 5.669 -3.274 0.699 1.00 98.75 254 SER A N 1
ATOM 1997 C CA . SER A 1 254 ? 5.088 -3.523 2.023 1.00 98.75 254 SER A CA 1
ATOM 1998 C C . SER A 1 254 ? 6.202 -3.913 2.980 1.00 98.75 254 SER A C 1
ATOM 2000 O O . SER A 1 254 ? 6.882 -4.896 2.705 1.00 98.75 254 SER A O 1
ATOM 2002 N N . VAL A 1 255 ? 6.378 -3.186 4.078 1.00 98.75 255 VAL A N 1
ATOM 2003 C CA . VAL A 1 255 ? 7.467 -3.405 5.042 1.00 98.75 255 VAL A CA 1
ATOM 2004 C C . VAL A 1 255 ? 6.915 -3.582 6.449 1.00 98.75 255 VAL A C 1
ATOM 2006 O O . VAL A 1 255 ? 5.955 -2.911 6.829 1.00 98.75 255 VAL A O 1
ATOM 2009 N N . GLU A 1 256 ? 7.512 -4.481 7.225 1.00 98.31 256 GLU A N 1
ATOM 2010 C CA . GLU A 1 256 ? 7.412 -4.467 8.681 1.00 98.31 256 GLU A CA 1
ATOM 2011 C C . GLU A 1 256 ? 8.363 -3.422 9.254 1.00 98.31 256 GLU A C 1
ATOM 2013 O O . GLU A 1 256 ? 9.534 -3.370 8.888 1.00 98.31 256 GLU A O 1
ATOM 2018 N N . LEU A 1 257 ? 7.857 -2.622 10.187 1.00 97.50 257 LEU A N 1
ATOM 2019 C CA . LEU A 1 257 ? 8.645 -1.630 10.903 1.00 97.50 257 LEU A CA 1
ATOM 2020 C C . LEU A 1 257 ? 9.199 -2.248 12.188 1.00 97.50 257 LEU A C 1
ATOM 2022 O O . LEU A 1 257 ? 8.431 -2.683 13.051 1.00 97.50 257 LEU A O 1
ATOM 2026 N N . THR A 1 258 ? 10.523 -2.255 12.324 1.00 94.69 258 THR A N 1
ATOM 2027 C CA . THR A 1 258 ? 11.240 -2.756 13.512 1.00 94.69 258 THR A CA 1
ATOM 2028 C C . THR A 1 258 ? 11.750 -1.626 14.409 1.00 94.69 258 THR A C 1
ATOM 2030 O O . THR A 1 258 ? 12.153 -1.874 15.547 1.00 94.69 258 THR A O 1
ATOM 2033 N N . CYS A 1 259 ? 11.706 -0.381 13.929 1.00 88.06 259 CYS A N 1
ATOM 2034 C CA . CYS A 1 259 ? 12.170 0.799 14.646 1.00 88.06 259 CYS A CA 1
ATOM 2035 C C . CYS A 1 259 ? 11.264 1.238 15.811 1.00 88.06 259 CYS A C 1
ATOM 2037 O O . CYS A 1 259 ? 10.038 1.083 15.787 1.00 88.06 259 CYS A O 1
ATOM 2039 N N . GLY A 1 260 ? 11.883 1.862 16.817 1.00 82.56 260 GLY A N 1
ATOM 2040 C CA . GLY A 1 260 ? 11.195 2.622 17.865 1.00 82.56 260 GLY A CA 1
ATOM 2041 C C . GLY A 1 260 ? 10.957 4.087 17.473 1.00 82.56 260 GLY A C 1
ATOM 2042 O O . GLY A 1 260 ? 11.341 4.519 16.390 1.00 82.56 260 GLY A O 1
ATOM 2043 N N . ALA A 1 261 ? 10.357 4.868 18.376 1.00 77.38 261 ALA A N 1
ATOM 2044 C CA . ALA A 1 261 ? 10.042 6.281 18.129 1.00 77.38 261 ALA A CA 1
ATOM 2045 C C . ALA A 1 261 ? 11.286 7.159 17.875 1.00 77.38 261 ALA A C 1
ATOM 2047 O O . ALA A 1 261 ? 11.223 8.082 17.068 1.00 77.38 261 ALA A O 1
ATOM 2048 N N . ASP A 1 262 ? 12.414 6.848 18.523 1.00 82.12 262 ASP A N 1
ATOM 2049 C CA . ASP A 1 262 ? 13.659 7.626 18.419 1.00 82.12 262 ASP A CA 1
ATOM 2050 C C . ASP A 1 262 ? 14.408 7.427 17.084 1.00 82.12 262 ASP A C 1
ATOM 2052 O O . ASP A 1 262 ? 15.314 8.198 16.776 1.00 82.12 262 ASP A O 1
ATOM 2056 N N . ASP A 1 263 ? 14.036 6.411 16.298 1.00 89.25 263 ASP A N 1
ATOM 2057 C CA . ASP A 1 263 ? 14.665 6.055 15.016 1.00 89.25 263 ASP A CA 1
ATOM 2058 C C . ASP A 1 263 ? 13.602 5.683 13.967 1.00 89.25 263 ASP A C 1
ATOM 2060 O O . ASP A 1 263 ? 13.682 4.670 13.277 1.00 89.25 263 ASP A O 1
ATOM 2064 N N . CYS A 1 264 ? 12.526 6.470 13.912 1.00 90.75 264 CYS A N 1
ATOM 2065 C CA . CYS A 1 264 ? 11.375 6.199 13.055 1.00 90.75 264 CYS A CA 1
ATOM 2066 C C . CYS A 1 264 ? 11.764 6.143 11.564 1.00 90.75 264 CYS A C 1
ATOM 2068 O O . CYS A 1 264 ? 12.475 7.019 11.067 1.00 90.75 264 CYS A O 1
ATOM 2070 N N . LEU A 1 265 ? 11.251 5.145 10.835 1.00 95.19 265 LEU A N 1
ATOM 2071 C CA . LEU A 1 265 ? 11.252 5.136 9.372 1.00 95.19 265 LEU A CA 1
ATOM 2072 C C . LEU A 1 265 ? 10.139 6.060 8.860 1.00 95.19 265 LEU A C 1
ATOM 2074 O O . LEU A 1 265 ? 8.953 5.736 8.972 1.00 95.19 265 LEU A O 1
ATOM 2078 N N . TRP A 1 266 ? 10.516 7.208 8.301 1.00 95.50 266 TRP A N 1
ATOM 2079 C CA . TRP A 1 266 ? 9.564 8.178 7.760 1.00 95.50 266 TRP A CA 1
ATOM 2080 C C . TRP A 1 266 ? 8.966 7.709 6.428 1.00 95.50 266 TRP A C 1
ATOM 2082 O O . TRP A 1 266 ? 9.560 6.904 5.707 1.00 95.50 266 TRP A O 1
ATOM 2092 N N . PHE A 1 267 ? 7.801 8.249 6.056 1.00 96.88 267 PHE A N 1
ATOM 2093 C CA . PHE A 1 267 ? 7.206 7.991 4.737 1.00 96.88 267 PHE A CA 1
ATOM 2094 C C . PHE A 1 267 ? 8.162 8.413 3.619 1.00 96.88 267 PHE A C 1
ATOM 2096 O O . PHE A 1 267 ? 8.353 7.699 2.636 1.00 96.88 267 PHE A O 1
ATOM 2103 N N . GLU A 1 268 ? 8.798 9.565 3.818 1.00 97.50 268 GLU A N 1
ATOM 2104 C CA . GLU A 1 268 ? 9.809 10.140 2.947 1.00 97.50 268 GLU A CA 1
ATOM 2105 C C . GLU A 1 268 ? 11.032 9.223 2.808 1.00 97.50 268 GLU A C 1
ATOM 2107 O O . GLU A 1 268 ? 11.542 9.084 1.699 1.00 97.50 268 GLU A O 1
ATOM 2112 N N . ASP A 1 269 ? 11.453 8.546 3.883 1.00 97.75 269 ASP A N 1
ATOM 2113 C CA . ASP A 1 269 ? 12.582 7.607 3.843 1.00 97.75 269 ASP A CA 1
ATOM 2114 C C . ASP A 1 269 ? 12.262 6.411 2.934 1.00 97.75 269 ASP A C 1
ATOM 2116 O O . ASP A 1 269 ? 13.070 6.037 2.085 1.00 97.75 269 ASP A O 1
ATOM 2120 N N . LEU A 1 270 ? 11.058 5.835 3.046 1.00 98.44 270 LEU A N 1
ATOM 2121 C CA . LEU A 1 270 ? 10.652 4.708 2.200 1.00 98.44 270 LEU A CA 1
ATOM 2122 C C . LEU A 1 270 ? 10.532 5.111 0.720 1.00 98.44 270 LEU A C 1
ATOM 2124 O O . LEU A 1 270 ? 10.909 4.343 -0.170 1.00 98.44 270 LEU A O 1
ATOM 2128 N N . VAL A 1 271 ? 10.037 6.322 0.447 1.00 98.44 271 VAL A N 1
ATOM 2129 C CA . VAL A 1 271 ? 10.008 6.890 -0.910 1.00 98.44 271 VAL A CA 1
ATOM 2130 C C . VAL A 1 271 ?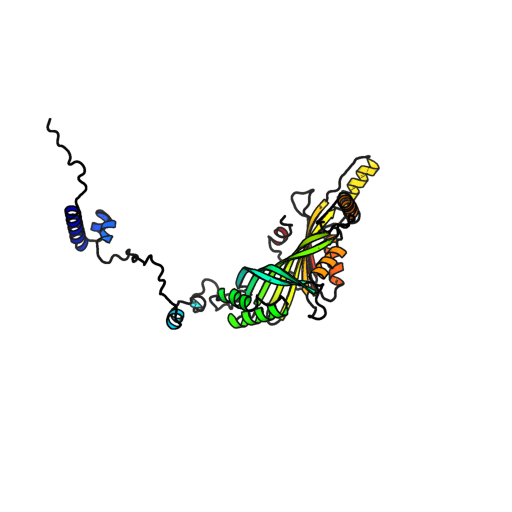 11.427 7.081 -1.453 1.00 98.44 271 VAL A C 1
ATOM 2132 O O . VAL A 1 271 ? 11.692 6.751 -2.610 1.00 98.44 271 VAL A O 1
ATOM 2135 N N . GLU A 1 272 ? 12.352 7.583 -0.637 1.00 98.31 272 GLU A N 1
ATOM 2136 C CA . GLU A 1 272 ? 13.752 7.781 -1.018 1.00 98.31 272 GLU A CA 1
ATOM 2137 C C . GLU A 1 272 ? 14.476 6.456 -1.286 1.00 98.31 272 GLU A C 1
ATOM 2139 O O . GLU A 1 272 ? 15.177 6.362 -2.294 1.00 98.31 272 GLU A O 1
ATOM 2144 N N . LEU A 1 273 ? 14.232 5.411 -0.487 1.00 98.56 273 LEU A N 1
ATOM 2145 C CA . LEU A 1 273 ? 14.723 4.053 -0.760 1.00 98.56 273 LEU A CA 1
ATOM 2146 C C . LEU A 1 273 ? 14.213 3.528 -2.111 1.00 98.56 273 LEU A C 1
ATOM 2148 O O . LEU A 1 273 ? 14.972 2.942 -2.887 1.00 98.56 273 LEU A O 1
ATOM 2152 N N . CYS A 1 274 ? 12.937 3.768 -2.434 1.00 98.75 274 CYS A N 1
ATOM 2153 C CA . CYS A 1 274 ? 12.377 3.390 -3.733 1.00 98.75 274 CYS A CA 1
ATOM 2154 C C . CYS A 1 274 ? 13.023 4.167 -4.889 1.00 98.75 274 CYS A C 1
ATOM 2156 O O . CYS A 1 274 ? 13.319 3.577 -5.928 1.00 98.75 274 CYS A O 1
ATOM 2158 N N . ARG A 1 275 ? 13.285 5.464 -4.699 1.00 98.06 275 ARG A N 1
ATOM 2159 C CA . ARG A 1 275 ? 13.953 6.324 -5.685 1.00 98.06 275 ARG A CA 1
ATOM 2160 C C . ARG A 1 275 ? 15.425 5.956 -5.886 1.00 98.06 275 ARG A C 1
ATOM 2162 O O . ARG A 1 275 ? 15.920 6.055 -7.004 1.00 98.06 275 ARG A O 1
ATOM 2169 N N . GLU A 1 276 ? 16.124 5.519 -4.838 1.00 98.06 276 GLU A N 1
ATOM 2170 C CA . GLU A 1 276 ? 17.482 4.970 -4.957 1.00 98.06 276 GLU A CA 1
ATOM 2171 C C . GLU A 1 276 ? 17.471 3.671 -5.771 1.00 98.06 276 GLU A C 1
ATOM 2173 O O . GLU A 1 276 ? 18.292 3.497 -6.672 1.00 98.06 276 GLU A O 1
ATOM 2178 N N . ALA A 1 277 ? 16.522 2.774 -5.481 1.00 98.50 277 ALA A N 1
ATOM 2179 C CA . ALA A 1 277 ? 16.382 1.505 -6.187 1.00 98.50 277 ALA A CA 1
ATOM 2180 C C . ALA A 1 277 ? 16.031 1.689 -7.671 1.00 98.50 277 ALA A C 1
ATOM 2182 O O . ALA A 1 277 ? 16.583 0.995 -8.529 1.00 98.50 277 ALA A O 1
ATOM 2183 N N . ILE A 1 278 ? 15.098 2.596 -7.973 1.00 98.44 278 ILE A N 1
ATOM 2184 C CA . ILE A 1 278 ? 14.643 2.903 -9.328 1.00 98.44 278 ILE A CA 1
ATOM 2185 C C . ILE A 1 278 ? 14.507 4.426 -9.481 1.00 98.44 278 ILE A C 1
ATOM 2187 O O . ILE A 1 278 ? 13.501 5.001 -9.069 1.00 98.44 278 ILE A O 1
ATOM 2191 N N . PRO A 1 279 ? 15.469 5.101 -10.136 1.00 98.06 279 PRO A N 1
ATOM 2192 C CA . PRO A 1 279 ? 15.502 6.564 -10.195 1.00 98.06 279 PRO A CA 1
ATOM 2193 C C . PRO A 1 279 ? 14.506 7.172 -11.193 1.00 98.06 279 PRO A C 1
ATOM 2195 O O . PRO A 1 279 ? 14.371 8.390 -11.269 1.00 98.06 279 PRO A O 1
ATOM 2198 N N . THR A 1 280 ? 13.807 6.356 -11.983 1.00 98.25 280 THR A N 1
ATOM 2199 C CA . THR A 1 280 ? 12.889 6.783 -13.051 1.00 98.25 280 THR A CA 1
ATOM 2200 C C . THR A 1 280 ? 11.475 7.093 -12.545 1.00 98.25 280 THR A C 1
ATOM 2202 O O . THR A 1 280 ? 10.492 6.813 -13.234 1.00 98.25 280 THR A O 1
ATOM 2205 N N . GLU A 1 281 ? 11.353 7.687 -11.357 1.00 97.81 281 GLU A N 1
ATOM 2206 C CA . GLU A 1 281 ? 10.079 8.165 -10.808 1.00 97.81 281 GLU A CA 1
ATOM 2207 C C . GLU A 1 281 ? 9.327 9.060 -11.804 1.00 97.81 281 GLU A C 1
ATOM 2209 O O . GLU A 1 281 ? 9.938 9.857 -12.528 1.00 97.81 281 GLU A O 1
ATOM 2214 N N . THR A 1 282 ? 7.996 8.982 -11.837 1.00 96.44 282 THR A N 1
ATOM 2215 C CA . THR A 1 282 ? 7.207 9.911 -12.656 1.00 96.44 282 THR A CA 1
ATOM 2216 C C . THR A 1 282 ? 7.378 11.358 -12.190 1.00 96.44 282 THR A C 1
ATOM 2218 O O . THR A 1 282 ? 7.458 11.637 -11.000 1.00 96.44 282 THR A O 1
ATOM 2221 N N . GLN A 1 283 ? 7.426 12.288 -13.142 1.00 96.62 283 GLN A N 1
ATOM 2222 C CA . GLN A 1 283 ? 7.708 13.700 -12.882 1.00 96.62 283 GLN A CA 1
ATOM 2223 C C . GLN A 1 283 ? 6.416 14.517 -12.724 1.00 96.62 283 GLN A C 1
ATOM 2225 O O . GLN A 1 283 ? 5.431 14.251 -13.411 1.00 96.62 283 GLN A O 1
ATOM 2230 N N . VAL A 1 284 ? 6.443 15.549 -11.870 1.00 95.25 284 VAL A N 1
ATOM 2231 C CA . VAL A 1 284 ? 5.278 16.417 -11.594 1.00 95.25 284 VAL A CA 1
ATOM 2232 C C . VAL A 1 284 ? 5.229 17.630 -12.524 1.00 95.25 284 VAL A C 1
ATOM 2234 O O . VAL A 1 284 ? 4.315 17.777 -13.330 1.00 95.25 284 VAL A O 1
ATOM 2237 N N . MET A 1 285 ? 6.204 18.536 -12.393 1.00 95.88 285 MET A N 1
ATOM 2238 C CA . MET A 1 285 ? 6.320 19.741 -13.213 1.00 95.88 285 MET A CA 1
ATOM 2239 C C . MET A 1 285 ? 7.528 19.610 -14.125 1.00 95.88 285 MET A C 1
ATOM 2241 O O . MET A 1 285 ? 8.633 19.356 -13.652 1.00 95.88 285 MET A O 1
ATOM 2245 N N . VAL A 1 286 ? 7.314 19.814 -15.422 1.00 97.19 286 VAL A N 1
ATOM 2246 C CA . VAL A 1 286 ? 8.349 19.644 -16.443 1.00 97.19 286 VAL A CA 1
ATOM 2247 C C . VAL A 1 286 ? 8.346 20.798 -17.441 1.00 97.19 286 VAL A C 1
ATOM 2249 O O . VAL A 1 286 ? 7.303 21.369 -17.769 1.00 97.19 286 VAL A O 1
ATOM 2252 N N . LYS A 1 287 ? 9.536 21.126 -17.941 1.00 98.00 287 LYS A N 1
ATOM 2253 C CA . LYS A 1 287 ? 9.775 21.849 -19.193 1.00 98.00 287 LYS A CA 1
ATOM 2254 C C . LYS A 1 287 ? 10.442 20.918 -20.209 1.00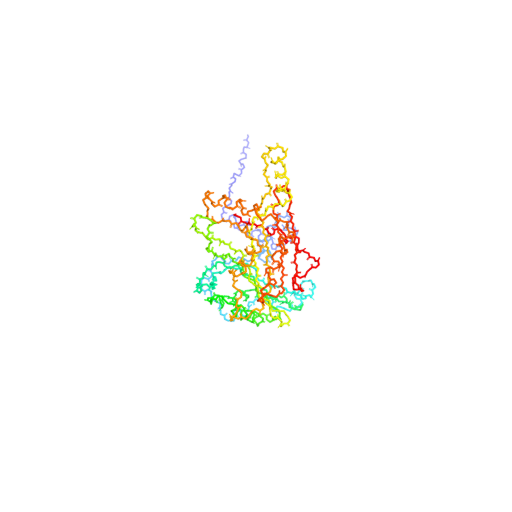 98.00 287 LYS A C 1
ATOM 2256 O O . LYS A 1 287 ? 10.778 19.776 -19.908 1.00 98.00 287 LYS A O 1
ATOM 2261 N N . ARG A 1 288 ? 10.702 21.435 -21.413 1.00 98.25 288 ARG A N 1
ATOM 2262 C CA . ARG A 1 288 ? 11.344 20.688 -22.510 1.00 98.25 288 ARG A CA 1
ATOM 2263 C C . ARG A 1 288 ? 12.692 20.080 -22.104 1.00 98.25 288 ARG A C 1
ATOM 2265 O O . ARG A 1 288 ? 13.006 18.968 -22.512 1.00 98.25 288 ARG A O 1
ATOM 2272 N N . GLU A 1 289 ? 13.483 20.800 -21.312 1.00 98.50 289 GLU A N 1
ATOM 2273 C CA . GLU A 1 289 ? 14.760 20.319 -20.780 1.00 98.50 289 GLU A CA 1
ATOM 2274 C C . GLU A 1 289 ? 14.603 19.149 -19.792 1.00 98.50 289 GLU A C 1
ATOM 2276 O O . GLU A 1 289 ? 15.466 18.271 -19.764 1.00 98.50 289 GLU A O 1
ATOM 2281 N N . ASP A 1 290 ? 13.501 19.097 -19.035 1.00 98.44 290 ASP A N 1
ATOM 2282 C CA . ASP A 1 290 ? 13.185 17.997 -18.116 1.00 98.44 290 ASP A CA 1
ATOM 2283 C C . ASP A 1 290 ? 12.650 16.779 -18.871 1.00 98.44 290 ASP A C 1
ATOM 2285 O O . ASP A 1 290 ? 13.027 15.658 -18.554 1.00 98.44 290 ASP A O 1
ATOM 2289 N N . GLU A 1 291 ? 11.826 16.983 -19.905 1.00 97.88 291 GLU A N 1
ATOM 2290 C CA . GLU A 1 291 ? 11.362 15.900 -20.784 1.00 97.88 291 GLU A CA 1
ATOM 2291 C C . GLU A 1 291 ? 12.547 15.177 -21.440 1.00 97.88 291 GLU A C 1
ATOM 2293 O O . GLU A 1 291 ? 12.608 13.946 -21.453 1.00 97.88 291 GLU A O 1
ATOM 2298 N N . GLN A 1 292 ? 13.529 15.939 -21.932 1.00 98.50 292 GLN A N 1
ATOM 2299 C CA . GLN A 1 292 ? 14.767 15.373 -22.459 1.00 98.50 292 GLN A CA 1
ATOM 2300 C C . GLN A 1 292 ? 15.565 14.648 -21.367 1.00 98.50 292 GLN A C 1
ATOM 2302 O O . GLN A 1 292 ? 16.023 13.528 -21.589 1.00 98.50 292 GLN A O 1
ATOM 2307 N N . ALA A 1 293 ? 15.718 15.261 -20.188 1.00 98.50 293 ALA A N 1
ATOM 2308 C CA . ALA A 1 293 ? 16.420 14.641 -19.066 1.00 98.50 293 ALA A CA 1
ATOM 2309 C C . ALA A 1 293 ? 15.770 13.320 -18.643 1.00 98.50 293 ALA A C 1
ATOM 2311 O O . ALA A 1 293 ? 16.470 12.356 -18.354 1.00 98.50 293 ALA A O 1
ATOM 2312 N N . PHE A 1 294 ? 14.439 13.255 -18.651 1.00 98.38 294 PHE A N 1
ATOM 2313 C CA . PHE A 1 294 ? 13.696 12.055 -18.299 1.00 98.38 294 PHE A CA 1
ATOM 2314 C C . PHE A 1 294 ? 13.862 10.961 -19.354 1.00 98.38 294 PHE A C 1
ATOM 2316 O O . PHE A 1 294 ? 14.032 9.794 -19.002 1.00 98.38 294 PHE A O 1
ATOM 2323 N N . ALA A 1 295 ? 13.879 11.318 -20.642 1.00 97.44 295 ALA A N 1
ATOM 2324 C CA . ALA A 1 295 ? 14.184 10.372 -21.714 1.00 97.44 295 ALA A CA 1
ATOM 2325 C C . ALA A 1 295 ? 15.605 9.791 -21.577 1.00 97.44 295 ALA A C 1
ATOM 2327 O O . ALA A 1 295 ? 15.789 8.581 -21.702 1.00 97.44 295 ALA A O 1
ATOM 2328 N N . GLU A 1 296 ? 16.594 10.632 -21.265 1.00 98.38 296 GLU A N 1
ATOM 2329 C CA . GLU A 1 296 ? 17.977 10.209 -21.005 1.00 98.38 296 GLU A CA 1
ATOM 2330 C C . GLU A 1 296 ? 18.081 9.327 -19.748 1.00 98.38 296 GLU A C 1
ATOM 2332 O O . GLU A 1 296 ? 18.749 8.295 -19.778 1.00 98.38 296 GLU A O 1
ATOM 2337 N N . LEU A 1 297 ? 17.370 9.678 -18.671 1.00 98.31 297 LEU A N 1
ATOM 2338 C CA . LEU A 1 297 ? 17.323 8.903 -17.429 1.00 98.31 297 LEU A CA 1
ATOM 2339 C C . LEU A 1 297 ? 16.726 7.506 -17.647 1.00 98.31 297 LEU A C 1
ATOM 2341 O O . LEU A 1 297 ? 17.272 6.523 -17.154 1.00 98.31 297 LEU A O 1
ATOM 2345 N N . ASN A 1 298 ? 15.642 7.404 -18.418 1.00 98.06 298 ASN A N 1
ATOM 2346 C CA . ASN A 1 298 ? 15.036 6.121 -18.781 1.00 98.06 298 ASN A CA 1
ATOM 2347 C C . ASN A 1 298 ? 15.968 5.267 -19.646 1.00 98.06 298 ASN A C 1
ATOM 2349 O O . ASN A 1 298 ? 16.102 4.070 -19.408 1.00 98.06 298 ASN A O 1
ATOM 2353 N N . ALA A 1 299 ? 16.642 5.879 -20.624 1.00 96.56 299 ALA A N 1
ATOM 2354 C CA . ALA A 1 299 ? 17.608 5.180 -21.467 1.00 96.56 299 ALA A CA 1
ATOM 2355 C C . ALA A 1 299 ? 18.829 4.679 -20.677 1.00 96.56 299 ALA A C 1
ATOM 2357 O O . ALA A 1 299 ? 19.401 3.653 -21.034 1.00 96.56 299 ALA A O 1
ATOM 2358 N N . ALA A 1 300 ? 19.215 5.376 -19.604 1.00 97.81 300 ALA A N 1
ATOM 2359 C CA . ALA A 1 300 ? 20.297 4.965 -18.711 1.00 97.81 300 ALA A CA 1
ATOM 2360 C C . ALA A 1 300 ? 19.889 3.871 -17.706 1.00 97.81 300 ALA A C 1
ATOM 2362 O O . ALA A 1 300 ? 20.765 3.211 -17.153 1.00 97.81 300 ALA A O 1
ATOM 2363 N N . ASN A 1 301 ? 18.587 3.672 -17.473 1.00 98.19 301 ASN A N 1
ATOM 2364 C CA . ASN A 1 301 ? 18.055 2.731 -16.482 1.00 98.19 301 ASN A CA 1
ATOM 2365 C C . ASN A 1 301 ? 16.984 1.791 -17.080 1.00 98.19 301 ASN A C 1
ATOM 2367 O O . ASN A 1 301 ? 15.864 1.729 -16.562 1.00 98.19 301 ASN A O 1
ATOM 2371 N N . PRO A 1 302 ? 17.270 1.062 -18.178 1.00 97.88 302 PRO A N 1
ATOM 2372 C CA . PRO A 1 302 ? 16.351 0.044 -18.669 1.00 97.88 302 PRO A CA 1
ATOM 2373 C C . PRO A 1 302 ? 16.256 -1.098 -17.648 1.00 97.88 302 PRO A C 1
ATOM 2375 O O . PRO A 1 302 ? 17.266 -1.508 -17.076 1.00 97.88 302 PRO A O 1
ATOM 2378 N N . ILE A 1 303 ? 15.055 -1.635 -17.417 1.00 98.31 303 ILE A N 1
ATOM 2379 C CA . ILE A 1 303 ? 14.838 -2.590 -16.323 1.00 98.31 303 ILE A CA 1
ATOM 2380 C C . ILE A 1 303 ? 13.753 -3.624 -16.640 1.00 98.31 303 ILE A C 1
ATOM 2382 O O . ILE A 1 303 ? 12.683 -3.291 -17.154 1.00 98.31 303 ILE A O 1
ATOM 2386 N N . PHE A 1 304 ? 14.031 -4.892 -16.329 1.00 98.19 304 PHE A N 1
ATOM 2387 C CA . PHE A 1 304 ? 13.027 -5.960 -16.307 1.00 98.19 304 PHE A CA 1
ATOM 2388 C C . PHE A 1 304 ? 12.231 -5.938 -14.997 1.00 98.19 304 PHE A C 1
ATOM 2390 O O . PHE A 1 304 ? 12.712 -5.437 -13.982 1.00 98.19 304 PHE A O 1
ATOM 2397 N N . VAL A 1 305 ? 11.027 -6.513 -14.979 1.00 98.12 305 VAL A N 1
ATOM 2398 C CA . VAL A 1 305 ? 10.190 -6.543 -13.763 1.00 98.12 305 VAL A CA 1
ATOM 2399 C C . VAL A 1 305 ? 10.823 -7.377 -12.638 1.00 98.12 305 VAL A C 1
ATOM 2401 O O . VAL A 1 305 ? 10.619 -7.107 -11.451 1.00 98.12 305 VAL A O 1
ATOM 2404 N N . GLU A 1 306 ? 11.634 -8.372 -12.994 1.00 98.50 306 GLU A N 1
ATOM 2405 C CA . GLU A 1 306 ? 12.431 -9.173 -12.067 1.00 98.50 306 GLU A CA 1
ATOM 2406 C C . GLU A 1 306 ? 13.530 -8.337 -11.411 1.00 98.50 306 GLU A C 1
ATOM 2408 O O . GLU A 1 306 ? 13.726 -8.412 -10.197 1.00 98.50 306 GLU A O 1
ATOM 2413 N N . ASP A 1 307 ? 14.234 -7.529 -12.204 1.00 98.56 307 ASP A N 1
ATOM 2414 C CA . ASP A 1 307 ? 15.316 -6.684 -11.707 1.00 98.56 307 ASP A CA 1
ATOM 2415 C C . ASP A 1 307 ? 14.774 -5.502 -10.905 1.00 98.56 307 ASP A C 1
ATOM 2417 O O . ASP A 1 307 ? 15.367 -5.152 -9.894 1.00 98.56 307 ASP A O 1
ATOM 2421 N N . ALA A 1 308 ? 13.595 -4.975 -11.253 1.00 98.62 308 ALA A N 1
ATOM 2422 C CA . ALA A 1 308 ? 12.891 -3.997 -10.427 1.00 98.62 308 ALA A CA 1
ATOM 2423 C C . ALA A 1 308 ? 12.656 -4.532 -9.004 1.00 98.62 308 ALA A C 1
ATOM 2425 O O . ALA A 1 308 ? 13.060 -3.899 -8.028 1.00 98.62 308 ALA A O 1
ATOM 2426 N N . ALA A 1 309 ? 12.085 -5.735 -8.868 1.00 98.69 309 ALA A N 1
ATOM 2427 C CA . ALA A 1 309 ? 11.867 -6.351 -7.558 1.00 98.69 309 ALA A CA 1
ATOM 2428 C C . ALA A 1 309 ? 13.178 -6.601 -6.789 1.00 98.69 309 ALA A C 1
ATOM 2430 O O . ALA A 1 309 ? 13.223 -6.398 -5.574 1.00 98.69 309 ALA A O 1
ATOM 2431 N N . ARG A 1 310 ? 14.254 -7.002 -7.481 1.00 98.81 310 ARG A N 1
ATOM 2432 C CA . ARG A 1 310 ? 15.585 -7.185 -6.874 1.00 98.81 310 ARG A CA 1
ATOM 2433 C C . ARG A 1 310 ? 16.208 -5.868 -6.415 1.00 98.81 310 ARG A C 1
ATOM 2435 O O . ARG A 1 310 ? 16.801 -5.843 -5.342 1.00 98.81 310 ARG A O 1
ATOM 2442 N N . SER A 1 311 ? 16.064 -4.792 -7.185 1.00 98.75 311 SER A N 1
ATOM 2443 C CA . SER A 1 311 ? 16.578 -3.470 -6.821 1.00 98.75 311 SER A CA 1
ATOM 2444 C C . SER A 1 311 ? 15.883 -2.927 -5.577 1.00 98.75 311 SER A C 1
ATOM 2446 O O . SER A 1 311 ? 16.562 -2.483 -4.653 1.00 98.75 311 SER A O 1
ATOM 2448 N N . PHE A 1 312 ? 14.550 -3.035 -5.501 1.00 98.81 312 PHE A N 1
ATOM 2449 C CA . PHE A 1 312 ? 13.820 -2.674 -4.282 1.00 98.81 312 PHE A CA 1
ATOM 2450 C C . PHE A 1 312 ? 14.258 -3.534 -3.094 1.00 98.81 312 PHE A C 1
ATOM 2452 O O . PHE A 1 312 ? 14.555 -2.992 -2.038 1.00 98.81 312 PHE A O 1
ATOM 2459 N N . CYS A 1 313 ? 14.375 -4.855 -3.269 1.00 98.75 313 CYS A N 1
ATOM 2460 C CA . CYS A 1 313 ? 14.873 -5.756 -2.224 1.00 98.75 313 CYS A CA 1
ATOM 2461 C C . CYS A 1 313 ? 16.240 -5.312 -1.678 1.00 98.75 313 CYS A C 1
ATOM 2463 O O . CYS A 1 313 ? 16.407 -5.183 -0.468 1.00 98.75 313 CYS A O 1
ATOM 2465 N N . LEU A 1 314 ? 17.193 -5.007 -2.565 1.00 98.62 314 LEU A N 1
ATOM 2466 C CA . LEU A 1 314 ? 18.526 -4.553 -2.176 1.00 98.62 314 LEU A CA 1
ATOM 2467 C C . LEU A 1 314 ? 18.493 -3.247 -1.370 1.00 98.62 314 LEU A C 1
ATOM 2469 O O . LEU A 1 314 ? 19.265 -3.115 -0.424 1.00 98.62 314 LEU A O 1
ATOM 2473 N N . ALA A 1 315 ? 17.643 -2.288 -1.745 1.00 98.56 315 ALA A N 1
ATOM 2474 C CA . ALA A 1 315 ? 17.502 -1.032 -1.009 1.00 98.56 315 ALA A CA 1
ATOM 2475 C C . ALA A 1 315 ? 16.880 -1.258 0.378 1.00 98.56 315 ALA A C 1
ATOM 2477 O O . ALA A 1 315 ? 17.406 -0.760 1.368 1.00 98.56 315 ALA A O 1
ATOM 2478 N N . LEU A 1 316 ? 15.819 -2.067 0.466 1.00 98.62 316 LEU A N 1
ATOM 2479 C CA . LEU A 1 316 ? 15.124 -2.355 1.726 1.00 98.62 316 LEU A CA 1
ATOM 2480 C C . LEU A 1 316 ? 16.008 -3.128 2.717 1.00 98.62 316 LEU A C 1
ATOM 2482 O O . LEU A 1 316 ? 16.007 -2.815 3.899 1.00 98.62 316 LEU A O 1
ATOM 2486 N N . GLN A 1 317 ? 16.817 -4.084 2.245 1.00 98.12 317 GLN A N 1
ATOM 2487 C CA . GLN A 1 317 ? 17.741 -4.860 3.091 1.00 98.12 317 GLN A CA 1
ATOM 2488 C C . GLN A 1 317 ? 18.864 -4.033 3.731 1.00 98.12 317 GLN A C 1
ATOM 2490 O O . GLN A 1 317 ? 19.549 -4.529 4.623 1.00 98.12 317 GLN A O 1
ATOM 2495 N N . ARG A 1 318 ? 19.118 -2.813 3.245 1.00 97.25 318 ARG A N 1
ATOM 2496 C CA . ARG A 1 318 ? 20.162 -1.931 3.788 1.00 97.25 318 ARG A CA 1
ATOM 2497 C C . ARG A 1 318 ? 19.681 -1.082 4.959 1.00 97.25 318 ARG A C 1
ATOM 2499 O O . ARG A 1 318 ? 20.516 -0.435 5.585 1.00 97.25 318 ARG A O 1
ATOM 2506 N N . ASP A 1 319 ? 18.378 -1.047 5.219 1.00 97.38 319 ASP A N 1
ATOM 2507 C CA . ASP A 1 319 ? 17.795 -0.237 6.280 1.00 97.38 319 ASP A CA 1
ATOM 2508 C C . ASP A 1 319 ? 17.390 -1.125 7.464 1.00 97.38 319 ASP A C 1
ATOM 2510 O O . ASP A 1 319 ? 16.423 -1.881 7.392 1.00 97.38 319 ASP A O 1
ATOM 2514 N N . ASP A 1 320 ? 18.126 -1.023 8.573 1.00 96.12 320 ASP A N 1
ATOM 2515 C CA . ASP A 1 320 ? 17.916 -1.850 9.771 1.00 96.12 320 ASP A CA 1
ATOM 2516 C C . ASP A 1 320 ? 16.564 -1.577 10.475 1.00 96.12 320 ASP A C 1
ATOM 2518 O O . ASP A 1 320 ? 16.150 -2.341 11.355 1.00 96.12 320 ASP A O 1
ATOM 2522 N N . ARG A 1 321 ? 15.850 -0.506 10.088 1.00 97.50 321 ARG A N 1
ATOM 2523 C CA . ARG A 1 321 ? 14.496 -0.170 10.574 1.00 97.50 321 ARG A CA 1
ATOM 2524 C C . ARG A 1 321 ? 13.400 -0.996 9.887 1.00 97.50 321 ARG A C 1
ATOM 2526 O O . ARG A 1 321 ? 12.229 -0.901 10.276 1.00 97.50 321 ARG A O 1
ATOM 2533 N N . ILE A 1 322 ? 13.768 -1.784 8.873 1.00 98.25 322 ILE A N 1
ATOM 2534 C CA . ILE A 1 322 ? 12.884 -2.648 8.088 1.00 98.25 322 ILE A CA 1
ATOM 2535 C C . ILE A 1 322 ? 13.125 -4.116 8.464 1.00 98.25 322 ILE A C 1
ATOM 2537 O O . ILE A 1 322 ? 14.248 -4.613 8.439 1.00 98.25 322 ILE A O 1
ATOM 2541 N N . GLY A 1 323 ? 12.045 -4.817 8.816 1.00 97.56 323 GLY A N 1
ATOM 2542 C CA . GLY A 1 323 ? 12.039 -6.257 9.080 1.00 97.56 323 GLY A CA 1
ATOM 2543 C C . GLY A 1 323 ? 11.694 -7.066 7.832 1.00 97.56 323 GLY A C 1
ATOM 2544 O O . GLY A 1 323 ? 12.277 -6.882 6.765 1.00 97.56 323 GLY A O 1
ATOM 2545 N N . ASP A 1 324 ? 10.709 -7.957 7.954 1.00 98.50 324 ASP A N 1
ATOM 2546 C CA . ASP A 1 324 ? 10.153 -8.659 6.797 1.00 98.50 324 ASP A CA 1
ATOM 2547 C C . ASP A 1 324 ? 9.557 -7.663 5.791 1.00 98.50 324 ASP A C 1
ATOM 2549 O O . ASP A 1 324 ? 9.029 -6.610 6.164 1.00 98.50 324 ASP A O 1
ATOM 2553 N N . PHE A 1 325 ? 9.560 -8.008 4.504 1.00 98.75 325 PHE A N 1
ATOM 2554 C CA . PHE A 1 325 ? 8.948 -7.164 3.479 1.00 98.75 325 PHE A CA 1
ATOM 2555 C C . PHE A 1 325 ? 8.461 -7.953 2.264 1.00 98.75 325 PHE A C 1
ATOM 2557 O O . PHE A 1 325 ? 8.816 -9.108 2.027 1.00 98.75 325 PHE A O 1
ATOM 2564 N N . ARG A 1 326 ? 7.629 -7.300 1.454 1.00 98.62 326 ARG A N 1
ATOM 2565 C CA . ARG A 1 326 ? 7.184 -7.791 0.152 1.00 98.62 326 ARG A CA 1
ATOM 2566 C C . ARG A 1 326 ? 7.162 -6.669 -0.867 1.00 98.62 326 ARG A C 1
ATOM 2568 O O . ARG A 1 326 ? 6.600 -5.605 -0.618 1.00 98.62 326 ARG A O 1
ATOM 2575 N N . VAL A 1 327 ? 7.681 -6.968 -2.048 1.00 98.62 327 VAL A N 1
ATOM 2576 C CA . VAL A 1 327 ? 7.624 -6.113 -3.230 1.00 98.62 327 VAL A CA 1
ATOM 2577 C C . VAL A 1 327 ? 6.750 -6.800 -4.269 1.00 98.62 327 VAL A C 1
ATOM 2579 O O . VAL A 1 327 ? 7.040 -7.923 -4.682 1.00 98.62 327 VAL A O 1
ATOM 2582 N N . VAL A 1 328 ? 5.677 -6.133 -4.690 1.00 98.31 328 VAL A N 1
ATOM 2583 C CA . VAL A 1 328 ? 4.869 -6.560 -5.837 1.00 98.31 328 VAL A CA 1
ATOM 2584 C C . VAL A 1 328 ? 5.013 -5.521 -6.936 1.00 98.31 328 VAL A C 1
ATOM 2586 O O . VAL A 1 328 ? 4.541 -4.400 -6.772 1.00 98.31 328 VAL A O 1
ATOM 2589 N N . ALA A 1 329 ? 5.658 -5.881 -8.041 1.00 98.19 329 ALA A N 1
ATOM 2590 C CA . ALA A 1 329 ? 5.875 -4.981 -9.169 1.00 98.19 329 ALA A CA 1
ATOM 2591 C C . ALA A 1 329 ? 4.975 -5.360 -10.349 1.00 98.19 329 ALA A C 1
ATOM 2593 O O . ALA A 1 329 ? 4.782 -6.542 -10.641 1.00 98.19 329 ALA A O 1
ATOM 2594 N N . SER A 1 330 ? 4.442 -4.346 -11.027 1.00 97.75 330 SER A N 1
ATOM 2595 C CA . SER A 1 330 ? 3.670 -4.480 -12.260 1.00 97.75 330 SER A CA 1
ATOM 2596 C C . SER A 1 330 ? 4.180 -3.489 -13.300 1.00 97.75 330 SER A C 1
ATOM 2598 O O . SER A 1 330 ? 4.126 -2.272 -13.097 1.00 97.75 330 SER A O 1
ATOM 2600 N N . HIS A 1 331 ? 4.697 -4.014 -14.407 1.00 97.12 331 HIS A N 1
ATOM 2601 C CA . HIS A 1 331 ? 5.017 -3.248 -15.602 1.00 97.12 331 HIS A CA 1
ATOM 2602 C C . HIS A 1 331 ? 3.807 -3.271 -16.531 1.00 97.12 331 HIS A C 1
ATOM 2604 O O . HIS A 1 331 ? 3.459 -4.326 -17.064 1.00 97.12 331 HIS A O 1
ATOM 2610 N N . GLN A 1 332 ? 3.180 -2.108 -16.731 1.00 94.56 332 GLN A N 1
ATOM 2611 C CA . GLN A 1 332 ? 1.988 -1.991 -17.572 1.00 94.56 332 GLN A CA 1
ATOM 2612 C C . GLN A 1 332 ? 2.389 -1.977 -19.041 1.00 94.56 332 GLN A C 1
ATOM 2614 O O . GLN A 1 332 ? 2.603 -0.917 -19.631 1.00 94.56 332 GLN A O 1
ATOM 2619 N N . GLU A 1 333 ? 2.606 -3.163 -19.598 1.00 94.12 333 GLU A N 1
ATOM 2620 C CA . GLU A 1 333 ? 3.244 -3.316 -20.899 1.00 94.12 333 GLU A CA 1
ATOM 2621 C C . GLU A 1 333 ? 2.502 -2.545 -21.992 1.00 94.12 333 GLU A C 1
ATOM 2623 O O . GLU A 1 333 ? 1.288 -2.638 -22.155 1.00 94.12 333 GLU A O 1
ATOM 2628 N N . SER A 1 334 ? 3.264 -1.803 -22.793 1.00 93.69 334 SER A N 1
ATOM 2629 C CA . SER A 1 334 ? 2.734 -1.101 -23.968 1.00 93.69 334 SER A CA 1
ATOM 2630 C C . SER A 1 334 ? 2.809 -1.946 -25.247 1.00 93.69 334 SER A C 1
ATOM 2632 O O . SER A 1 334 ? 2.089 -1.681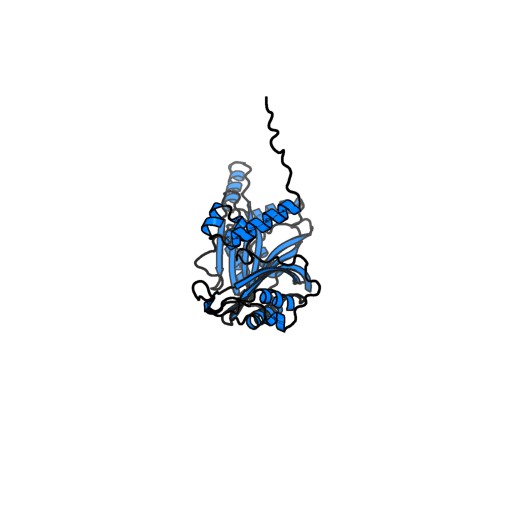 -26.210 1.00 93.69 334 SER A O 1
ATOM 2634 N N . LEU A 1 335 ? 3.653 -2.987 -25.263 1.00 94.25 335 LEU A N 1
ATOM 2635 C CA . LEU A 1 335 ? 3.793 -3.929 -26.381 1.00 94.25 335 LEU A CA 1
ATOM 2636 C C . LEU A 1 335 ? 2.692 -5.005 -26.397 1.00 94.25 335 LEU A C 1
ATOM 2638 O O . LEU A 1 335 ? 2.373 -5.568 -27.449 1.00 94.25 335 LEU A O 1
ATOM 2642 N N . HIS A 1 336 ? 2.124 -5.317 -25.234 1.00 92.31 336 HIS A N 1
ATOM 2643 C CA . HIS A 1 336 ? 1.166 -6.399 -25.039 1.00 92.31 336 HIS A CA 1
ATOM 2644 C C . HIS A 1 336 ? -0.114 -5.882 -24.383 1.00 92.31 336 HIS A C 1
ATOM 2646 O O . HIS A 1 336 ? -0.130 -4.832 -23.763 1.00 92.31 336 HIS A O 1
ATOM 2652 N N . SER A 1 337 ? -1.211 -6.630 -24.508 1.00 93.69 337 SER A N 1
ATOM 2653 C CA . SER A 1 337 ? -2.470 -6.324 -23.805 1.00 93.69 337 SER A CA 1
ATOM 2654 C C . SER A 1 337 ? -2.540 -6.945 -22.401 1.00 93.69 337 SER A C 1
ATOM 2656 O O . SER A 1 337 ? -3.633 -7.179 -21.891 1.00 93.69 337 SER A O 1
ATOM 2658 N N . HIS A 1 338 ? -1.392 -7.300 -21.823 1.00 94.06 338 HIS A N 1
ATOM 2659 C CA . HIS A 1 338 ? -1.244 -7.888 -20.494 1.00 94.06 338 HIS A CA 1
ATOM 2660 C C . HIS A 1 338 ? 0.056 -7.390 -19.863 1.00 94.06 338 HIS A C 1
ATOM 2662 O O . HIS A 1 338 ? 1.021 -7.144 -20.581 1.00 94.06 338 HIS A O 1
ATOM 2668 N N . ASP A 1 339 ? 0.078 -7.299 -18.537 1.00 95.38 339 ASP A N 1
ATOM 2669 C CA . ASP A 1 339 ? 1.196 -6.739 -17.779 1.00 95.38 339 ASP A CA 1
ATOM 2670 C C . ASP A 1 339 ? 2.246 -7.805 -17.431 1.00 95.38 339 ASP A C 1
ATOM 2672 O O . ASP A 1 339 ? 1.921 -8.986 -17.257 1.00 95.38 339 ASP A O 1
ATOM 2676 N N . ALA A 1 340 ? 3.503 -7.385 -17.280 1.00 96.31 340 ALA A N 1
ATOM 2677 C CA . ALA A 1 340 ? 4.550 -8.210 -16.687 1.00 96.31 340 ALA A CA 1
ATOM 2678 C C . ALA A 1 340 ? 4.591 -7.955 -15.176 1.00 96.31 340 ALA A C 1
ATOM 2680 O O . ALA A 1 340 ? 4.659 -6.808 -14.737 1.00 96.31 340 ALA A O 1
ATOM 2681 N N . VAL A 1 341 ? 4.542 -9.016 -14.368 1.00 97.31 341 VAL A N 1
ATOM 2682 C CA . VAL A 1 341 ? 4.407 -8.905 -12.908 1.00 97.31 341 VAL A CA 1
ATOM 2683 C C . VAL A 1 341 ? 5.448 -9.739 -12.171 1.00 97.31 341 VAL A C 1
ATOM 2685 O O . VAL A 1 341 ? 5.843 -10.808 -12.635 1.00 97.31 341 VAL A O 1
ATOM 2688 N N . SER A 1 342 ? 5.860 -9.280 -10.991 1.00 97.75 342 SER A N 1
ATOM 2689 C CA . SER A 1 342 ? 6.725 -10.038 -10.084 1.00 97.75 342 SER A CA 1
ATOM 2690 C C . SER A 1 342 ? 6.299 -9.856 -8.625 1.00 97.75 342 SER A C 1
ATOM 2692 O O . SER A 1 342 ? 5.718 -8.839 -8.241 1.00 97.75 342 SER A O 1
ATOM 2694 N N . VAL A 1 343 ? 6.564 -10.878 -7.808 1.00 98.06 343 VAL A N 1
ATOM 2695 C CA . VAL A 1 343 ? 6.394 -10.847 -6.350 1.00 98.06 343 VAL A CA 1
ATOM 2696 C C . VAL A 1 343 ? 7.695 -11.339 -5.735 1.00 98.06 343 VAL A C 1
ATOM 2698 O O . VAL A 1 343 ? 8.133 -12.452 -6.020 1.00 98.06 343 VAL A O 1
ATOM 2701 N N . LEU A 1 344 ? 8.291 -10.526 -4.873 1.00 98.31 344 LEU A N 1
ATOM 2702 C CA . LEU A 1 344 ? 9.424 -10.900 -4.036 1.00 98.31 344 LEU A CA 1
ATOM 2703 C C . LEU A 1 344 ? 9.014 -10.720 -2.579 1.00 98.31 344 LEU A C 1
ATOM 2705 O O . LEU A 1 344 ? 8.420 -9.706 -2.225 1.00 98.31 344 LEU A O 1
ATOM 2709 N N . THR A 1 345 ? 9.286 -11.716 -1.743 1.00 98.38 345 THR A N 1
ATOM 2710 C CA . THR A 1 345 ? 9.003 -11.677 -0.304 1.00 98.38 345 THR A CA 1
ATOM 2711 C C . THR A 1 345 ? 10.254 -12.075 0.460 1.00 98.38 345 THR A C 1
ATOM 2713 O O . THR A 1 345 ? 10.855 -13.097 0.135 1.00 98.38 345 THR A O 1
ATOM 2716 N N . GLU A 1 346 ? 10.608 -11.278 1.461 1.00 98.12 346 GLU A N 1
ATOM 2717 C CA . GLU A 1 346 ? 11.668 -11.553 2.425 1.00 98.12 346 GLU A CA 1
ATOM 2718 C C . GLU A 1 346 ? 11.024 -11.773 3.800 1.00 98.12 346 GLU A C 1
ATOM 2720 O O . GLU A 1 346 ? 10.225 -10.954 4.263 1.00 98.12 346 GLU A O 1
ATOM 2725 N N . GLY A 1 347 ? 11.350 -12.904 4.426 1.00 97.75 347 GLY A N 1
ATOM 2726 C CA . GLY A 1 347 ? 10.781 -13.320 5.708 1.00 97.75 347 GLY A CA 1
ATOM 2727 C C . GLY A 1 347 ? 9.368 -13.936 5.636 1.00 97.75 347 GLY A C 1
ATOM 2728 O O . GLY A 1 347 ? 8.713 -13.941 4.588 1.00 97.75 347 GLY A O 1
ATOM 2729 N N . PRO A 1 348 ? 8.889 -14.549 6.734 1.00 96.62 348 PRO A N 1
ATOM 2730 C CA . PRO A 1 348 ? 7.633 -15.308 6.760 1.00 96.62 348 PRO A CA 1
ATOM 2731 C C . PRO A 1 348 ? 6.356 -14.458 6.696 1.00 96.62 348 PRO A C 1
ATOM 2733 O O . PRO A 1 348 ? 5.282 -14.981 6.414 1.00 96.62 348 PRO A O 1
ATOM 2736 N N . THR A 1 349 ? 6.430 -13.165 6.985 1.00 96.75 349 THR A N 1
ATOM 2737 C CA . THR A 1 349 ? 5.249 -12.341 7.298 1.00 96.75 349 THR A CA 1
ATOM 2738 C C . THR A 1 349 ? 4.300 -12.107 6.148 1.00 96.75 349 THR A C 1
ATOM 2740 O O . THR A 1 349 ? 3.084 -12.116 6.332 1.00 96.75 349 THR A O 1
ATOM 2743 N N . PHE A 1 350 ? 4.855 -11.870 4.966 1.00 96.75 350 PHE A N 1
ATOM 2744 C CA . PHE A 1 350 ? 4.077 -11.600 3.764 1.00 96.75 350 PHE A CA 1
ATOM 2745 C C . PHE A 1 350 ? 3.981 -12.826 2.848 1.00 96.75 350 PHE A C 1
ATOM 2747 O O . PHE A 1 350 ? 3.405 -12.723 1.759 1.00 96.75 350 PHE A O 1
ATOM 2754 N N . ALA A 1 351 ? 4.541 -13.963 3.278 1.00 94.88 351 ALA A N 1
ATOM 2755 C CA . ALA A 1 351 ? 4.564 -15.205 2.523 1.00 94.88 351 ALA A CA 1
ATOM 2756 C C . ALA A 1 351 ? 3.152 -15.802 2.422 1.00 94.88 351 ALA A C 1
ATOM 2758 O O . ALA A 1 351 ? 2.413 -15.875 3.403 1.00 94.88 351 ALA A O 1
ATOM 2759 N N . SER A 1 352 ? 2.768 -16.227 1.219 1.00 93.06 352 SER A N 1
ATOM 2760 C CA . SER A 1 352 ? 1.484 -16.876 0.954 1.00 93.06 352 SER A CA 1
ATOM 2761 C C . SER A 1 352 ? 1.601 -17.790 -0.261 1.00 93.06 352 SER A C 1
ATOM 2763 O O . SER A 1 352 ? 2.072 -17.351 -1.309 1.00 93.06 352 SER A O 1
ATOM 2765 N N . ASP A 1 353 ? 1.119 -19.029 -0.145 1.00 95.31 353 ASP A N 1
ATOM 2766 C CA . ASP A 1 353 ? 1.072 -19.982 -1.266 1.00 95.31 353 ASP A CA 1
ATOM 2767 C C . ASP A 1 353 ? 0.027 -19.589 -2.320 1.00 95.31 353 ASP A C 1
ATOM 2769 O O . ASP A 1 353 ? 0.151 -19.920 -3.498 1.00 95.31 353 ASP A O 1
ATOM 2773 N N . SER A 1 354 ? -1.022 -18.876 -1.899 1.00 96.50 354 SER A N 1
ATOM 2774 C CA . SER A 1 354 ? -2.086 -18.389 -2.775 1.00 96.50 354 SER A CA 1
ATOM 2775 C C . SER A 1 354 ? -2.045 -16.870 -2.853 1.00 96.50 354 SER A C 1
ATOM 2777 O O . SER A 1 354 ? -2.032 -16.181 -1.833 1.00 96.50 354 SER A O 1
ATOM 2779 N N . LEU A 1 355 ? -2.089 -16.333 -4.067 1.00 94.12 355 LEU A N 1
ATOM 2780 C CA . LEU A 1 355 ? -2.227 -14.898 -4.305 1.00 94.12 355 LEU A CA 1
ATOM 2781 C C . LEU A 1 355 ? -3.705 -14.538 -4.487 1.00 94.12 355 LEU A C 1
ATOM 2783 O O . LEU A 1 355 ? -4.458 -15.288 -5.109 1.00 94.12 355 LEU A O 1
ATOM 2787 N N . ASP A 1 356 ? -4.122 -13.389 -3.947 1.00 94.19 356 ASP A N 1
ATOM 2788 C CA . ASP A 1 356 ? -5.469 -12.863 -4.183 1.00 94.19 356 ASP A CA 1
ATOM 2789 C C . ASP A 1 356 ? -5.684 -12.638 -5.697 1.00 94.19 356 ASP A C 1
ATOM 2791 O O . ASP A 1 356 ? -4.828 -12.016 -6.337 1.00 94.19 356 ASP A O 1
ATOM 2795 N N . PRO A 1 357 ? -6.804 -13.092 -6.299 1.00 94.81 357 PRO A N 1
ATOM 2796 C CA . PRO A 1 357 ? -7.048 -12.937 -7.737 1.00 94.81 357 PRO A CA 1
ATOM 2797 C C . PRO A 1 357 ? -7.049 -11.486 -8.246 1.00 94.81 357 PRO A C 1
ATOM 2799 O O . PRO A 1 357 ? -6.923 -11.258 -9.449 1.00 94.81 357 PRO A O 1
ATOM 2802 N N . ARG A 1 358 ? -7.210 -10.499 -7.356 1.00 93.62 358 ARG A N 1
ATOM 2803 C CA . ARG A 1 358 ? -7.172 -9.063 -7.651 1.00 93.62 358 ARG A CA 1
ATOM 2804 C C . ARG A 1 358 ? -5.896 -8.374 -7.167 1.00 93.62 358 ARG A C 1
ATOM 2806 O O . ARG A 1 358 ? -5.807 -7.156 -7.304 1.00 93.62 358 ARG A O 1
ATOM 2813 N N . LEU A 1 359 ? -4.896 -9.109 -6.667 1.00 94.44 359 LEU A N 1
ATOM 2814 C CA . LEU A 1 359 ? -3.630 -8.544 -6.181 1.00 94.44 359 LEU A CA 1
ATOM 2815 C C . LEU A 1 359 ? -3.021 -7.563 -7.197 1.00 94.44 359 LEU A C 1
ATOM 2817 O O . LEU A 1 359 ? -2.841 -6.385 -6.889 1.00 94.44 359 LEU A O 1
ATOM 2821 N N . PHE A 1 360 ? -2.796 -8.026 -8.429 1.00 94.50 360 PHE A N 1
ATOM 2822 C CA . PHE A 1 360 ? -2.205 -7.217 -9.501 1.00 94.50 360 PHE A CA 1
ATOM 2823 C C . PHE A 1 360 ? -3.174 -6.187 -10.092 1.00 94.50 360 PHE A C 1
ATOM 2825 O O . PHE A 1 360 ? -2.743 -5.135 -10.548 1.00 94.50 360 PHE A O 1
ATOM 2832 N N . GLN A 1 361 ? -4.488 -6.432 -10.014 1.00 91.25 361 GLN A N 1
ATOM 2833 C CA . GLN A 1 361 ? -5.506 -5.497 -10.516 1.00 91.25 361 GLN A CA 1
ATOM 2834 C C . GLN A 1 361 ? -5.527 -4.175 -9.752 1.00 91.25 361 GLN A C 1
ATOM 2836 O O . GLN A 1 361 ? -6.182 -3.249 -10.198 1.00 91.25 361 GLN A O 1
ATOM 2841 N N . THR A 1 362 ? -4.861 -4.088 -8.599 1.00 88.31 362 THR A N 1
ATOM 2842 C CA . THR A 1 362 ? -4.760 -2.859 -7.799 1.00 88.31 362 THR A CA 1
ATOM 2843 C C . THR A 1 362 ? -3.415 -2.147 -7.953 1.00 88.31 362 THR A C 1
ATOM 2845 O O . THR A 1 362 ? -3.185 -1.170 -7.252 1.00 88.31 362 THR A O 1
ATOM 2848 N N . LEU A 1 363 ? -2.529 -2.628 -8.836 1.00 89.88 363 LEU A N 1
ATOM 2849 C CA . LEU A 1 363 ? -1.200 -2.059 -9.095 1.00 89.88 363 LEU A CA 1
ATOM 2850 C C . LEU A 1 363 ? -1.213 -1.213 -10.363 1.00 89.88 363 LEU A C 1
ATOM 2852 O O . LEU A 1 363 ? -0.475 -1.447 -11.323 1.00 89.88 363 LEU A O 1
ATOM 2856 N N . PHE A 1 364 ? -2.100 -0.229 -10.368 1.00 84.38 364 PHE A N 1
ATOM 2857 C CA . PHE A 1 364 ? -2.158 0.753 -11.428 1.00 84.38 364 PHE A CA 1
ATOM 2858 C C . PHE A 1 364 ? -2.390 2.137 -10.860 1.00 84.38 364 PHE A C 1
ATOM 2860 O O . PHE A 1 364 ? -3.113 2.316 -9.884 1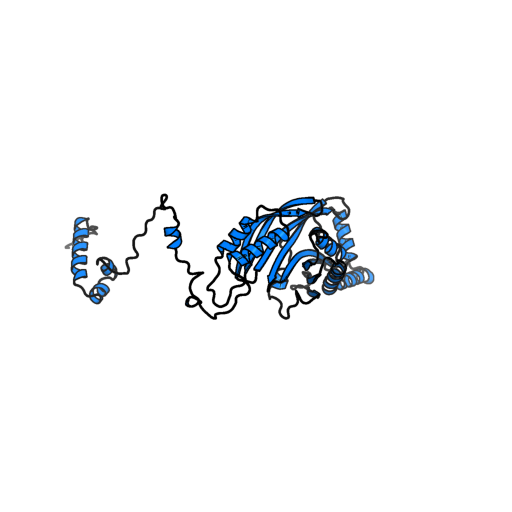.00 84.38 364 PHE A O 1
ATOM 2867 N N . HIS A 1 365 ? -1.765 3.123 -11.489 1.00 78.69 365 HIS A N 1
ATOM 2868 C CA . HIS A 1 365 ? -1.982 4.508 -11.127 1.00 78.69 365 HIS A CA 1
ATOM 2869 C C . HIS A 1 365 ? -3.374 4.948 -11.598 1.00 78.69 365 HIS A C 1
ATOM 2871 O O . HIS A 1 365 ? -3.643 4.976 -12.803 1.00 78.69 365 HIS A O 1
ATOM 2877 N N . VAL A 1 366 ? -4.249 5.287 -10.651 1.00 75.31 366 VAL A N 1
ATOM 2878 C CA . VAL A 1 366 ? -5.565 5.877 -10.924 1.00 75.31 366 VAL A CA 1
ATOM 2879 C C . VAL A 1 366 ? -5.350 7.372 -11.177 1.00 75.31 366 VAL A C 1
ATOM 2881 O O . VAL A 1 366 ? -5.193 8.136 -10.231 1.00 75.31 366 VAL A O 1
ATOM 2884 N N . GLY A 1 367 ? -5.241 7.757 -12.452 1.00 60.25 367 GLY A N 1
ATOM 2885 C CA . GLY A 1 367 ? -5.040 9.150 -12.880 1.00 60.25 367 GLY A CA 1
ATOM 2886 C C . GLY A 1 367 ? -6.309 9.988 -12.907 1.00 60.25 367 GLY A C 1
ATOM 2887 O O . GLY A 1 367 ? -7.399 9.401 -13.107 1.00 60.25 367 GLY A O 1
#

pLDDT: mean 91.41, std 10.64, range [38.66, 98.81]

Mean predicted aligned error: 11.33 Å

Solvent-accessible surface area (backbone atoms only — not comparable to full-atom values): 21161 Å² total; per-residue (Å²): 134,86,78,74,75,69,86,73,81,72,73,72,50,73,67,55,49,51,51,50,51,52,51,52,39,59,48,55,76,73,47,52,73,69,57,38,54,72,75,41,64,71,58,54,73,61,47,95,79,51,90,81,66,72,74,90,73,81,85,69,79,66,84,84,69,74,84,50,70,70,59,56,72,67,52,88,60,72,42,82,34,61,51,86,74,48,81,77,81,73,54,68,40,78,71,51,67,50,70,69,51,74,44,72,38,35,38,73,43,93,87,78,45,77,48,75,39,70,29,35,35,29,39,30,26,32,43,58,36,63,56,52,56,70,70,57,67,51,55,57,54,53,45,57,77,54,43,88,47,69,60,45,71,70,56,53,50,54,40,43,54,47,48,25,64,78,65,75,28,80,24,31,35,42,38,38,34,37,69,48,79,43,82,44,72,30,86,65,77,73,38,67,28,70,44,72,35,50,34,35,42,36,43,38,30,51,93,83,49,73,50,39,37,45,32,38,50,48,56,27,52,41,24,39,50,69,39,42,54,55,20,50,48,35,36,75,78,65,72,34,94,58,78,49,57,55,31,61,24,23,33,41,40,35,35,30,55,65,48,55,88,94,56,61,81,43,73,65,53,57,54,49,39,46,40,71,41,46,74,40,51,69,82,72,43,76,53,75,67,22,54,51,48,48,54,51,48,37,71,76,51,50,42,51,50,65,53,50,42,50,31,42,49,59,42,50,75,72,38,86,42,45,57,38,30,33,35,39,32,29,38,49,42,76,91,46,101,57,63,48,70,36,78,44,67,44,61,77,81,71,60,67,98,70,77,63,96,56,60,70,78,68,46,63,87,87,126